Protein 1VPA (pdb70)

Secondary structure (DSSP, 8-state):
---EEEEEEE----GGG--SS-GGG-EETTEETTHHHHHHHHH-TT-SEEEEEE-GGGHHHHHTT---TTEEEEEE--SSHHHHHHHHHHHHGGG--SEEEEEETTS----HHHHHHHHHHHHHHSEEEEEEE--SEEEEEETTEEEEE--TTEEEEEEEEEEEHHHHHHHHTT----SSSHHHHHTTTPPPEEEE--GGG----STTHHHHHHHHHHHH-/---EEEEEEE----GGGT-SS-GGG-EETTEETTHHHHHHHHH-TT-SEEEEEE-GGGHHHHHTT---TTEEEEEE--SSHHHHHHHHHHHHTTT--SEEEEEETTS----HHHHHHHHHHHHHHSEEEEEEE--SEEEEE-SS-EEE---TTEEEEEEEEEEEHHHHHHHHTT----SSSHHHHHHTT---EEEE--GGG----SGGGHHHHHHHHTT-

InterPro domains:
  IPR001228 2-C-methyl-D-erythritol 4-phosphate cytidylyltransferase [MF_00108] (1-215)
  IPR001228 2-C-methyl-D-erythritol 4-phosphate cytidylyltransferase [TIGR00453] (4-214)
  IPR018294 4-diphosphocytidyl-2C-methyl-D-erythritol synthase, conserved site [PS01295] (98-105)
  IPR029044 Nucleotide-diphospho-sugar transferases [G3DSA:3.90.550.10] (1-222)
  IPR029044 Nucleotide-diphospho-sugar transferases [SSF53448] (2-214)
  IPR034683 Cytidylyltransferase IspD/TarI [PF01128] (3-216)
  IPR034683 Cytidylyltransferase IspD/TarI [cd02516] (2-211)

CATH classification: 3.90.550.10

B-factor: mean 34.5, std 3.68, range [14.33, 58.09]

Sequence (441 aa):
HHMNVAILLAAGKGERMSENVPKQFLEIEGRMLFEYPLSTFLKSEAIDGVVIVTRREWFEVVEKRVFHEKVLGIVEGGDTRSQSVRSALEFLEKFSPSYVLVHDSARPFLRKKHVSEVLRRARETGAATLALKNSDALVRVENDRIEYIPRKGVYRILTPQAFSYEILKKAHENGGEWADDTEPVQKLGVKIALVEGDPLCFKVTFKEDLELARIIAREWEHHMNVAILLAAGKGERMSENVPKQFLEIEGRMLFEYPLSTFLKSEAIDGVVIVTRREWFEVVEKRVFHEKVLGIVEGGDTRSQSVRSALEFLEKFSPSYVLVHDSARPFLRKKHVSEVLRRARETGAATLALKNSDALVRVENDRIEYIPRKGVYRILTPQAFSYEILKKAHENGGEWADDTEPVQKLGVKIALVEGDPLCFKVTFKEDLELARIIAREW

Structure (mmCIF, N/CA/C/O backbone):
data_1VPA
#
_entry.id   1VPA
#
_cell.length_a   144.230
_cell.length_b   144.230
_cell.length_c   53.724
_cell.angle_alpha   90.00
_cell.angle_beta   90.00
_cell.angle_gamma   120.00
#
_symmetry.space_group_name_H-M   'P 61'
#
loop_
_entity.id
_entity.type
_entity.pdbx_description
1 polymer '2-C-methyl-D-erythritol 4-phosphate cytidylyltransferase'
2 non-polymer 'MAGNESIUM ION'
3 non-polymer "CYTIDINE-5'-TRIPHOSPHATE"
4 non-polymer 'ACETIC ACID'
5 water water
#
loop_
_atom_site.group_PDB
_atom_site.id
_atom_site.type_symbol
_atom_site.label_atom_id
_atom_site.label_alt_id
_atom_site.label_comp_id
_atom_site.label_asym_id
_atom_site.label_entity_id
_atom_site.label_seq_id
_atom_site.pdbx_PDB_ins_code
_atom_site.Cartn_x
_atom_site.Cartn_y
_atom_site.Cartn_z
_atom_site.occupancy
_atom_site.B_iso_or_equiv
_atom_site.auth_seq_id
_atom_site.auth_comp_id
_atom_site.auth_asym_id
_atom_site.auth_atom_id
_atom_site.pdbx_PDB_model_num
ATOM 1 N N . HIS A 1 11 ? -9.040 124.277 -30.946 1.00 50.41 -1 HIS A N 1
ATOM 2 C CA . HIS A 1 11 ? -8.631 123.647 -29.637 1.00 50.15 -1 HIS A CA 1
ATOM 3 C C . HIS A 1 11 ? -9.514 124.189 -28.514 1.00 49.42 -1 HIS A C 1
ATOM 4 O O . HIS A 1 11 ? -9.796 125.400 -28.446 1.00 49.52 -1 HIS A O 1
ATOM 11 N N . HIS A 1 12 ? -9.970 123.281 -27.655 1.00 48.33 0 HIS A N 1
ATOM 12 C CA . HIS A 1 12 ? -10.816 123.650 -26.524 1.00 47.44 0 HIS A CA 1
ATOM 13 C C . HIS A 1 12 ? -10.266 123.022 -25.257 1.00 46.14 0 HIS A C 1
ATOM 14 O O . HIS A 1 12 ? -10.753 121.990 -24.798 1.00 46.83 0 HIS A O 1
ATOM 21 N N . MET A 1 13 ? -9.249 123.677 -24.706 1.00 44.21 1 MET A N 1
ATOM 22 C CA . MET A 1 13 ? -8.562 123.234 -23.496 1.00 42.46 1 MET A CA 1
ATOM 23 C C . MET A 1 13 ? -9.506 122.958 -22.321 1.00 41.03 1 MET A C 1
ATOM 24 O O . MET A 1 13 ? -10.299 123.816 -21.933 1.00 40.66 1 MET A O 1
ATOM 29 N N . ASN A 1 14 ? -9.402 121.757 -21.763 1.00 39.44 2 ASN A N 1
ATOM 30 C CA . ASN A 1 14 ? -10.093 121.402 -20.529 1.00 38.58 2 ASN A CA 1
ATOM 31 C C . ASN A 1 14 ? -9.136 121.323 -19.355 1.00 37.67 2 ASN A C 1
ATOM 32 O O . ASN A 1 14 ? -8.235 120.477 -19.323 1.00 37.32 2 ASN A O 1
ATOM 37 N N . VAL A 1 15 ? -9.356 122.188 -18.379 1.00 36.87 3 VAL A N 1
ATOM 38 C CA . VAL A 1 15 ? -8.580 122.160 -17.167 1.00 36.56 3 VAL A CA 1
ATOM 39 C C . VAL A 1 15 ? -9.417 121.729 -15.965 1.00 36.07 3 VAL A C 1
ATOM 40 O O . VAL A 1 15 ? -10.567 122.126 -15.807 1.00 35.38 3 VAL A O 1
ATOM 44 N N . ALA A 1 16 ? -8.789 120.905 -15.129 1.00 35.81 4 ALA A N 1
ATOM 45 C CA . ALA A 1 16 ? -9.376 120.376 -13.916 1.00 35.42 4 ALA A CA 1
ATOM 46 C C . ALA A 1 16 ? -8.825 121.076 -12.682 1.00 35.12 4 ALA A C 1
ATOM 47 O O . ALA A 1 16 ? -7.622 121.342 -12.562 1.00 35.29 4 ALA A O 1
ATOM 49 N N . ILE A 1 17 ? -9.715 121.365 -11.749 1.00 34.83 5 ILE A N 1
ATOM 50 C CA . ILE A 1 17 ? -9.337 122.044 -10.523 1.00 34.17 5 ILE A CA 1
ATOM 51 C C . ILE A 1 17 ? -9.612 121.116 -9.374 1.00 33.93 5 ILE A C 1
ATOM 52 O O . ILE A 1 17 ? -10.775 120.748 -9.118 1.00 33.87 5 ILE A O 1
ATOM 57 N N . LEU A 1 18 ? -8.546 120.748 -8.678 1.00 33.58 6 LEU A N 1
ATOM 58 C CA . LEU A 1 18 ? -8.655 119.851 -7.546 1.00 33.68 6 LEU A CA 1
ATOM 59 C C . LEU A 1 18 ? -8.627 120.666 -6.252 1.00 33.51 6 LEU A C 1
ATOM 60 O O . LEU A 1 18 ? -7.590 121.238 -5.873 1.00 33.03 6 LEU A O 1
ATOM 65 N N . LEU A 1 19 ? -9.790 120.727 -5.597 1.00 33.37 7 LEU A N 1
ATOM 66 C CA . LEU A 1 19 ? -9.965 121.488 -4.365 1.00 33.27 7 LEU A CA 1
ATOM 67 C C . LEU A 1 19 ? -9.466 120.686 -3.173 1.00 32.79 7 LEU A C 1
ATOM 68 O O . LEU A 1 19 ? -10.020 119.647 -2.860 1.00 33.08 7 LEU A O 1
ATOM 73 N N . ALA A 1 20 ? -8.418 121.172 -2.520 1.00 32.53 8 ALA A N 1
ATOM 74 C CA . ALA A 1 20 ? -7.820 120.492 -1.368 1.00 32.56 8 ALA A CA 1
ATOM 75 C C . ALA A 1 20 ? -7.248 121.513 -0.385 1.00 32.48 8 ALA A C 1
ATOM 76 O O . ALA A 1 20 ? -6.141 121.327 0.161 1.00 32.69 8 ALA A O 1
ATOM 78 N N . ALA A 1 21 ? -8.022 122.583 -0.183 1.00 32.41 9 ALA A N 1
ATOM 79 C CA . ALA A 1 21 ? -7.707 123.683 0.732 1.00 32.31 9 ALA A CA 1
ATOM 80 C C . ALA A 1 21 ? -8.536 123.664 2.019 1.00 32.76 9 ALA A C 1
ATOM 81 O O . ALA A 1 21 ? -8.263 124.439 2.959 1.00 33.72 9 ALA A O 1
ATOM 83 N N . GLY A 1 22 ? -9.538 122.795 2.077 1.00 32.86 10 GLY A N 1
ATOM 84 C CA . GLY A 1 22 ? -10.355 122.660 3.279 1.00 32.90 10 GLY A CA 1
ATOM 85 C C . GLY A 1 22 ? -9.636 122.046 4.473 1.00 33.07 10 GLY A C 1
ATOM 86 O O . GLY A 1 22 ? -8.504 121.530 4.355 1.00 32.18 10 GLY A O 1
ATOM 87 N N . LYS A 1 23 ? -10.309 122.095 5.625 1.00 33.44 11 LYS A N 1
ATOM 88 C CA . LYS A 1 23 ? -9.706 121.704 6.903 1.00 34.01 11 LYS A CA 1
ATOM 89 C C . LYS A 1 23 ? -10.329 120.412 7.485 1.00 34.65 11 LYS A C 1
ATOM 90 O O . LYS A 1 23 ? -9.730 119.752 8.353 1.00 34.77 11 LYS A O 1
ATOM 94 N N . GLY A 1 24 ? -11.506 120.027 6.990 1.00 34.94 12 GLY A N 1
ATOM 95 C CA . GLY A 1 24 ? -12.145 118.786 7.424 1.00 35.31 12 GLY A CA 1
ATOM 96 C C . GLY A 1 24 ? -12.484 118.790 8.895 1.00 35.60 12 GLY A C 1
ATOM 97 O O . GLY A 1 24 ? -12.230 117.829 9.609 1.00 35.48 12 GLY A O 1
ATOM 98 N N . GLU A 1 25 ? -13.074 119.888 9.344 1.00 36.36 13 GLU A N 1
ATOM 99 C CA . GLU A 1 25 ? -13.367 120.068 10.754 1.00 36.96 13 GLU A CA 1
ATOM 100 C C . GLU A 1 25 ? -14.312 119.017 11.258 1.00 36.95 13 GLU A C 1
ATOM 101 O O . GLU A 1 25 ? -14.161 118.551 12.376 1.00 37.29 13 GLU A O 1
ATOM 107 N N . ARG A 1 26 ? -15.276 118.626 10.432 1.00 37.26 14 ARG A N 1
ATOM 108 C CA . ARG A 1 26 ? -16.255 117.615 10.835 1.00 37.61 14 ARG A CA 1
ATOM 109 C C . ARG A 1 26 ? -15.665 116.200 10.982 1.00 38.15 14 ARG A C 1
ATOM 110 O O . ARG A 1 26 ? -16.297 115.330 11.567 1.00 38.09 14 ARG A O 1
ATOM 118 N N . MET A 1 27 ? -14.457 115.988 10.467 1.00 38.85 15 MET A N 1
ATOM 119 C CA . MET A 1 27 ? -13.752 114.710 10.605 1.00 39.42 15 MET A CA 1
ATOM 120 C C . MET A 1 27 ? -13.265 114.458 12.027 1.00 39.91 15 MET A C 1
ATOM 121 O O . MET A 1 27 ? -13.100 113.306 12.442 1.00 39.48 15 MET A O 1
ATOM 126 N N . SER A 1 28 ? -12.993 115.555 12.733 1.00 40.46 16 SER A N 1
ATOM 127 C CA . SER A 1 28 ? -12.376 115.538 14.049 1.00 40.85 16 SER A CA 1
ATOM 128 C C . SER A 1 28 ? -11.040 114.770 14.032 1.00 41.07 16 SER A C 1
ATOM 129 O O . SER A 1 28 ? -10.847 113.805 14.771 1.00 41.63 16 SER A O 1
ATOM 132 N N . GLU A 1 29 ? -10.130 115.215 13.168 1.00 41.15 17 GLU A N 1
ATOM 133 C CA . GLU A 1 29 ? -8.745 114.729 13.128 1.00 41.09 17 GLU A CA 1
ATOM 134 C C . GLU A 1 29 ? -7.764 115.903 13.243 1.00 40.63 17 GLU A C 1
ATOM 135 O O . GLU A 1 29 ? -8.152 117.065 13.084 1.00 40.46 17 GLU A O 1
ATOM 141 N N . ASN A 1 30 ? -6.492 115.593 13.497 1.00 40.04 18 ASN A N 1
ATOM 142 C CA . ASN A 1 30 ? -5.427 116.603 13.472 1.00 39.59 18 ASN A CA 1
ATOM 143 C C . ASN A 1 30 ? -5.148 117.149 12.089 1.00 38.77 18 ASN A C 1
ATOM 144 O O . ASN A 1 30 ? -4.718 118.287 11.939 1.00 39.64 18 ASN A O 1
ATOM 149 N N . VAL A 1 31 ? -5.358 116.304 11.089 1.00 37.36 19 VAL A N 1
ATOM 150 C CA . VAL A 1 31 ? -4.872 116.500 9.743 1.00 36.05 19 VAL A CA 1
ATOM 151 C C . VAL A 1 31 ? -6.075 116.583 8.810 1.00 35.40 19 VAL A C 1
ATOM 152 O O . VAL A 1 31 ? -7.004 115.769 8.908 1.00 35.26 19 VAL A O 1
ATOM 156 N N . PRO A 1 32 ? -6.079 117.564 7.899 1.00 34.42 20 PRO A N 1
ATOM 157 C CA . PRO A 1 32 ? -7.189 117.644 6.970 1.00 34.20 20 PRO A CA 1
ATOM 158 C C . PRO A 1 32 ? -7.369 116.354 6.188 1.00 34.07 20 PRO A C 1
ATOM 159 O O . PRO A 1 32 ? -6.394 115.746 5.769 1.00 34.59 20 PRO A O 1
ATOM 163 N N . LYS A 1 33 ? -8.618 115.954 6.006 1.00 33.71 21 LYS A N 1
ATOM 164 C CA . LYS A 1 33 ? -8.977 114.665 5.409 1.00 33.50 21 LYS A CA 1
ATOM 165 C C . LYS A 1 33 ? -8.268 114.329 4.099 1.00 33.33 21 LYS A C 1
ATOM 166 O O . LYS A 1 33 ? -7.939 113.173 3.840 1.00 33.13 21 LYS A O 1
ATOM 172 N N . GLN A 1 34 ? -8.061 115.347 3.269 1.00 33.25 22 GLN A N 1
ATOM 173 C CA . GLN A 1 34 ? -7.445 115.167 1.950 1.00 32.86 22 GLN A CA 1
ATOM 174 C C . GLN A 1 34 ? -6.008 114.683 2.021 1.00 32.82 22 GLN A C 1
ATOM 175 O O . GLN A 1 34 ? -5.503 114.165 1.030 1.00 32.69 22 GLN A O 1
ATOM 181 N N . PHE A 1 35 ? -5.358 114.876 3.180 1.00 33.07 23 PHE A N 1
ATOM 182 C CA . PHE A 1 35 ? -3.963 114.450 3.422 1.00 33.14 23 PHE A CA 1
ATOM 183 C C . PHE A 1 35 ? -3.841 113.215 4.318 1.00 33.41 23 PHE A C 1
ATOM 184 O O . PHE A 1 35 ? -2.726 112.814 4.679 1.00 33.08 23 PHE A O 1
ATOM 192 N N . LEU A 1 36 ? -4.977 112.606 4.672 1.00 33.86 24 LEU A N 1
ATOM 193 C CA . LEU A 1 36 ? -4.956 111.290 5.326 1.00 34.03 24 LEU A CA 1
ATOM 194 C C . LEU A 1 36 ? -4.529 110.216 4.325 1.00 33.98 24 LEU A C 1
ATOM 195 O O . LEU A 1 36 ? -4.930 110.239 3.180 1.00 33.81 24 LEU A O 1
ATOM 200 N N . GLU A 1 37 ? -3.710 109.277 4.768 1.00 34.72 25 GLU A N 1
ATOM 201 C CA . GLU A 1 37 ? -3.274 108.178 3.918 1.00 35.18 25 GLU A CA 1
ATOM 202 C C . GLU A 1 37 ? -4.260 107.014 3.966 1.00 35.29 25 GLU A C 1
ATOM 203 O O . GLU A 1 37 ? -4.799 106.681 5.011 1.00 35.54 25 GLU A O 1
ATOM 209 N N . ILE A 1 38 ? -4.525 106.429 2.811 1.00 35.41 26 ILE A N 1
ATOM 210 C CA . ILE A 1 38 ? -5.200 105.149 2.738 1.00 35.52 26 ILE A CA 1
ATOM 211 C C . ILE A 1 38 ? -4.489 104.332 1.680 1.00 34.92 26 ILE A C 1
ATOM 212 O O . ILE A 1 38 ? -4.092 104.866 0.635 1.00 34.41 26 ILE A O 1
ATOM 217 N N . GLU A 1 39 ? -4.307 103.045 1.975 1.00 34.44 27 GLU A N 1
ATOM 218 C CA . GLU A 1 39 ? -3.468 102.168 1.167 1.00 34.27 27 GLU A CA 1
ATOM 219 C C . GLU A 1 39 ? -2.203 102.869 0.666 1.00 33.96 27 GLU A C 1
ATOM 220 O O . GLU A 1 39 ? -1.849 102.771 -0.503 1.00 34.20 27 GLU A O 1
ATOM 226 N N . GLY A 1 40 ? -1.533 103.582 1.564 1.00 33.70 28 GLY A N 1
ATOM 227 C CA . GLY A 1 40 ? -0.253 104.204 1.265 1.00 33.70 28 GLY A CA 1
ATOM 228 C C . GLY A 1 40 ? -0.242 105.385 0.308 1.00 33.75 28 GLY A C 1
ATOM 229 O O . GLY A 1 40 ? 0.785 105.666 -0.296 1.00 34.62 28 GLY A O 1
ATOM 230 N N . ARG A 1 41 ? -1.361 106.079 0.151 1.00 33.35 29 ARG A N 1
ATOM 231 C CA . ARG A 1 41 ? -1.404 107.280 -0.681 1.00 33.01 29 ARG A CA 1
ATOM 232 C C . ARG A 1 41 ? -2.344 108.262 -0.020 1.00 32.63 29 ARG A C 1
ATOM 233 O O . ARG A 1 41 ? -3.302 107.855 0.636 1.00 32.57 29 ARG A O 1
ATOM 236 N N . MET A 1 42 ? -2.087 109.553 -0.177 1.00 32.27 30 MET A N 1
ATOM 237 C CA . MET A 1 42 ? -2.996 110.557 0.396 1.00 31.90 30 MET A CA 1
ATOM 238 C C . MET A 1 42 ? -4.297 110.618 -0.390 1.00 31.64 30 MET A C 1
ATOM 239 O O . MET A 1 42 ? -4.294 110.442 -1.598 1.00 31.53 30 MET A O 1
ATOM 244 N N . LEU A 1 43 ? -5.408 110.857 0.292 1.00 31.32 31 LEU A N 1
ATOM 245 C CA . LEU A 1 43 ? -6.695 110.846 -0.379 1.00 31.46 31 LEU A CA 1
ATOM 246 C C . LEU A 1 43 ? -6.676 111.615 -1.668 1.00 30.89 31 LEU A C 1
ATOM 247 O O . LEU A 1 43 ? -7.192 111.149 -2.660 1.00 30.15 31 LEU A O 1
ATOM 252 N N . PHE A 1 44 ? -6.078 112.795 -1.656 1.00 31.31 32 PHE A N 1
ATOM 253 C CA . PHE A 1 44 ? -6.122 113.669 -2.834 1.00 31.87 32 PHE A CA 1
ATOM 254 C C . PHE A 1 44 ? -5.419 113.057 -4.058 1.00 31.86 32 PHE A C 1
ATOM 255 O O . PHE A 1 44 ? -5.665 113.462 -5.190 1.00 32.29 32 PHE A O 1
ATOM 263 N N . GLU A 1 45 ? -4.570 112.068 -3.825 1.00 31.79 33 GLU A N 1
ATOM 264 C CA . GLU A 1 45 ? -3.840 111.425 -4.895 1.00 31.83 33 GLU A CA 1
ATOM 265 C C . GLU A 1 45 ? -4.739 110.570 -5.773 1.00 31.65 33 GLU A C 1
ATOM 266 O O . GLU A 1 45 ? -4.547 110.479 -6.984 1.00 31.11 33 GLU A O 1
ATOM 272 N N . TYR A 1 46 ? -5.745 109.968 -5.165 1.00 32.30 34 TYR A N 1
ATOM 273 C CA . TYR A 1 46 ? -6.663 109.086 -5.894 1.00 32.43 34 TYR A CA 1
ATOM 274 C C . TYR A 1 46 ? -7.315 109.829 -7.067 1.00 32.08 34 TYR A C 1
ATOM 275 O O . TYR A 1 46 ? -7.086 109.460 -8.220 1.00 32.80 34 TYR A O 1
ATOM 284 N N . PRO A 1 47 ? -8.048 110.904 -6.798 1.00 31.33 35 PRO A N 1
ATOM 285 C CA . PRO A 1 47 ? -8.656 111.628 -7.902 1.00 31.55 35 PRO A CA 1
ATOM 286 C C . PRO A 1 47 ? -7.646 112.318 -8.802 1.00 32.12 35 PRO A C 1
ATOM 287 O O . PRO A 1 47 ? -7.875 112.458 -10.000 1.00 31.79 35 PRO A O 1
ATOM 291 N N . LEU A 1 48 ? -6.528 112.750 -8.226 1.00 32.91 36 LEU A N 1
ATOM 292 C CA . LEU A 1 48 ? -5.474 113.369 -9.003 1.00 32.78 36 LEU A CA 1
ATOM 293 C C . LEU A 1 48 ? -5.017 112.493 -10.141 1.00 33.16 36 LEU A C 1
ATOM 294 O O . LEU A 1 48 ? -4.787 112.990 -11.234 1.00 33.77 36 LEU A O 1
ATOM 299 N N . SER A 1 49 ? -4.861 111.196 -9.916 1.00 33.42 37 SER A N 1
ATOM 300 C CA . SER A 1 49 ? -4.350 110.372 -11.006 1.00 33.87 37 SER A CA 1
ATOM 301 C C . SER A 1 49 ? -5.444 109.973 -11.972 1.00 33.57 37 SER A C 1
ATOM 302 O O . SER A 1 49 ? -5.140 109.609 -13.092 1.00 33.70 37 SER A O 1
ATOM 305 N N . THR A 1 50 ? -6.707 110.010 -11.563 1.00 33.38 38 THR A N 1
ATOM 306 C CA . THR A 1 50 ? -7.765 109.876 -12.558 1.00 33.37 38 THR A CA 1
ATOM 307 C C . THR A 1 50 ? -7.653 111.037 -13.568 1.00 33.82 38 THR A C 1
ATOM 308 O O . THR A 1 50 ? -7.702 110.799 -14.764 1.00 33.85 38 THR A O 1
ATOM 312 N N . PHE A 1 51 ? -7.474 112.274 -13.095 1.00 34.07 39 PHE A N 1
ATOM 313 C CA . PHE A 1 51 ? -7.238 113.413 -13.993 1.00 34.84 39 PHE A CA 1
ATOM 314 C C . PHE A 1 51 ? -5.951 113.307 -14.827 1.00 35.40 39 PHE A C 1
ATOM 315 O O . PHE A 1 51 ? -5.933 113.713 -15.993 1.00 35.51 39 PHE A O 1
ATOM 323 N N . LEU A 1 52 ? -4.867 112.812 -14.228 1.00 35.71 40 LEU A N 1
ATOM 324 C CA . LEU A 1 52 ? -3.590 112.732 -14.948 1.00 35.77 40 LEU A CA 1
ATOM 325 C C . LEU A 1 52 ? -3.592 111.641 -16.002 1.00 35.63 40 LEU A C 1
ATOM 326 O O . LEU A 1 52 ? -2.872 111.744 -16.987 1.00 35.98 40 LEU A O 1
ATOM 331 N N . LYS A 1 53 ? -4.386 110.597 -15.788 1.00 35.59 41 LYS A N 1
ATOM 332 C CA . LYS A 1 53 ? -4.554 109.522 -16.779 1.00 35.59 41 LYS A CA 1
ATOM 333 C C . LYS A 1 53 ? -5.662 109.827 -17.812 1.00 35.30 41 LYS A C 1
ATOM 334 O O . LYS A 1 53 ? -5.802 109.106 -18.795 1.00 35.07 41 LYS A O 1
ATOM 340 N N . SER A 1 54 ? -6.435 110.890 -17.590 1.00 35.23 42 SER A N 1
ATOM 341 C CA . SER A 1 54 ? -7.591 111.207 -18.440 1.00 35.37 42 SER A CA 1
ATOM 342 C C . SER A 1 54 ? -7.221 112.064 -19.631 1.00 35.52 42 SER A C 1
ATOM 343 O O . SER A 1 54 ? -6.782 113.209 -19.477 1.00 35.44 42 SER A O 1
ATOM 346 N N . GLU A 1 55 ? -7.448 111.511 -20.816 1.00 35.92 43 GLU A N 1
ATOM 347 C CA . GLU A 1 55 ? -7.184 112.198 -22.075 1.00 36.47 43 GLU A CA 1
ATOM 348 C C . GLU A 1 55 ? -8.037 113.451 -22.294 1.00 36.15 43 GLU A C 1
ATOM 349 O O . GLU A 1 55 ? -7.616 114.362 -22.992 1.00 36.46 43 GLU A O 1
ATOM 355 N N . ALA A 1 56 ? -9.224 113.491 -21.694 1.00 36.01 44 ALA A N 1
ATOM 356 C CA . ALA A 1 56 ? -10.087 114.684 -21.714 1.00 35.74 44 ALA A CA 1
ATOM 357 C C . ALA A 1 56 ? -9.506 115.870 -20.931 1.00 35.75 44 ALA A C 1
ATOM 358 O O . ALA A 1 56 ? -9.988 117.001 -21.073 1.00 36.13 44 ALA A O 1
ATOM 360 N N . ILE A 1 57 ? -8.489 115.623 -20.107 1.00 35.48 45 ILE A N 1
ATOM 361 C CA . ILE A 1 57 ? -7.914 116.662 -19.254 1.00 35.18 45 ILE A CA 1
ATOM 362 C C . ILE A 1 57 ? -6.559 117.130 -19.757 1.00 34.96 45 ILE A C 1
ATOM 363 O O . ILE A 1 57 ? -5.567 116.400 -19.690 1.00 34.76 45 ILE A O 1
ATOM 368 N N . ASP A 1 58 ? -6.525 118.375 -20.226 1.00 34.70 46 ASP A N 1
ATOM 369 C CA . ASP A 1 58 ? -5.300 118.992 -20.738 1.00 34.31 46 ASP A CA 1
ATOM 370 C C . ASP A 1 58 ? -4.379 119.516 -19.609 1.00 33.99 46 ASP A C 1
ATOM 371 O O . ASP A 1 58 ? -3.166 119.498 -19.740 1.00 33.19 46 ASP A O 1
ATOM 376 N N . GLY A 1 59 ? -4.962 119.960 -18.501 1.00 33.82 47 GLY A N 1
ATOM 377 C CA . GLY A 1 59 ? -4.176 120.458 -17.387 1.00 34.00 47 GLY A CA 1
ATOM 378 C C . GLY A 1 59 ? -4.881 120.382 -16.040 1.00 34.24 47 GLY A C 1
ATOM 379 O O . GLY A 1 59 ? -6.110 120.291 -15.962 1.00 33.89 47 GLY A O 1
ATOM 380 N N . VAL A 1 60 ? -4.077 120.438 -14.976 1.00 34.31 48 VAL A N 1
ATOM 381 C CA . VAL A 1 60 ? -4.576 120.332 -13.613 1.00 34.14 48 VAL A CA 1
ATOM 382 C C . VAL A 1 60 ? -4.022 121.452 -12.740 1.00 34.06 48 VAL A C 1
ATOM 383 O O . VAL A 1 60 ? -2.855 121.818 -12.829 1.00 33.98 48 VAL A O 1
ATOM 387 N N . VAL A 1 61 ? -4.894 121.997 -11.903 1.00 34.35 49 VAL A N 1
ATOM 388 C CA . VAL A 1 61 ? -4.513 122.939 -10.870 1.00 34.22 49 VAL A CA 1
ATOM 389 C C . VAL A 1 61 ? -4.915 122.321 -9.545 1.00 33.98 49 VAL A C 1
ATOM 390 O O . VAL A 1 61 ? -6.053 121.901 -9.371 1.00 34.08 49 VAL A O 1
ATOM 394 N N . ILE A 1 62 ? -3.966 122.235 -8.626 1.00 34.08 50 ILE A N 1
ATOM 395 C CA . ILE A 1 62 ? -4.244 121.761 -7.270 1.00 34.16 50 ILE A CA 1
ATOM 396 C C . ILE A 1 62 ? -4.258 122.962 -6.320 1.00 34.05 50 ILE A C 1
ATOM 397 O O . ILE A 1 62 ? -3.298 123.746 -6.252 1.00 34.32 50 ILE A O 1
ATOM 402 N N . VAL A 1 63 ? -5.376 123.091 -5.621 1.00 33.84 51 VAL A N 1
ATOM 403 C CA . VAL A 1 63 ? -5.630 124.195 -4.726 1.00 33.85 51 VAL A CA 1
ATOM 404 C C . VAL A 1 63 ? -5.520 123.709 -3.279 1.00 34.16 51 VAL A C 1
ATOM 405 O O . VAL A 1 63 ? -6.293 122.873 -2.816 1.00 34.57 51 VAL A O 1
ATOM 409 N N . THR A 1 64 ? -4.552 124.238 -2.558 1.00 34.78 52 THR A N 1
ATOM 410 C CA . THR A 1 64 ? -4.376 123.879 -1.156 1.00 35.11 52 THR A CA 1
ATOM 411 C C . THR A 1 64 ? -3.956 125.074 -0.319 1.00 34.17 52 THR A C 1
ATOM 412 O O . THR A 1 64 ? -3.707 126.143 -0.852 1.00 33.42 52 THR A O 1
ATOM 416 N N . ARG A 1 65 ? -3.894 124.888 0.989 1.00 34.05 53 ARG A N 1
ATOM 417 C CA . ARG A 1 65 ? -3.416 125.951 1.870 1.00 34.55 53 ARG A CA 1
ATOM 418 C C . ARG A 1 65 ? -1.895 126.060 1.805 1.00 33.94 53 ARG A C 1
ATOM 419 O O . ARG A 1 65 ? -1.197 125.092 1.503 1.00 33.82 53 ARG A O 1
ATOM 427 N N . ARG A 1 66 ? -1.396 127.241 2.126 1.00 33.03 54 ARG A N 1
ATOM 428 C CA . ARG A 1 66 ? 0.017 127.542 1.976 1.00 32.89 54 ARG A CA 1
ATOM 429 C C . ARG A 1 66 ? 0.880 126.506 2.726 1.00 32.25 54 ARG A C 1
ATOM 430 O O . ARG A 1 66 ? 1.919 126.099 2.238 1.00 32.20 54 ARG A O 1
ATOM 434 N N . GLU A 1 67 ? 0.422 126.037 3.879 1.00 31.63 55 GLU A N 1
ATOM 435 C CA . GLU A 1 67 ? 1.214 125.110 4.681 1.00 31.37 55 GLU A CA 1
ATOM 436 C C . GLU A 1 67 ? 1.338 123.700 4.087 1.00 31.00 55 GLU A C 1
ATOM 437 O O . GLU A 1 67 ? 2.193 122.914 4.532 1.00 30.68 55 GLU A O 1
ATOM 443 N N . TRP A 1 68 ? 0.513 123.387 3.087 1.00 30.34 56 TRP A N 1
ATOM 444 C CA . TRP A 1 68 ? 0.547 122.075 2.451 1.00 30.23 56 TRP A CA 1
ATOM 445 C C . TRP A 1 68 ? 1.262 122.015 1.107 1.00 30.10 56 TRP A C 1
ATOM 446 O O . TRP A 1 68 ? 1.367 120.931 0.537 1.00 30.53 56 TRP A O 1
ATOM 457 N N . PHE A 1 69 ? 1.786 123.147 0.625 1.00 29.66 57 PHE A N 1
ATOM 458 C CA . PHE A 1 69 ? 2.459 123.212 -0.672 1.00 29.37 57 PHE A CA 1
ATOM 459 C C . PHE A 1 69 ? 3.581 122.190 -0.811 1.00 29.20 57 PHE A C 1
ATOM 460 O O . PHE A 1 69 ? 3.705 121.559 -1.853 1.00 29.07 57 PHE A O 1
ATOM 468 N N . GLU A 1 70 ? 4.413 122.017 0.211 1.00 29.20 58 GLU A N 1
ATOM 469 C CA . GLU A 1 70 ? 5.543 121.084 0.077 1.00 29.28 58 GLU A CA 1
ATOM 470 C C . GLU A 1 70 ? 5.088 119.618 0.042 1.00 29.63 58 GLU A C 1
ATOM 471 O O . GLU A 1 70 ? 5.552 118.839 -0.799 1.00 29.16 58 GLU A O 1
ATOM 477 N N . VAL A 1 71 ? 4.168 119.270 0.946 1.00 30.02 59 VAL A N 1
ATOM 478 C CA . VAL A 1 71 ? 3.582 117.939 1.012 1.00 30.23 59 VAL A CA 1
ATOM 479 C C . VAL A 1 71 ? 2.982 117.566 -0.340 1.00 31.22 59 VAL A C 1
ATOM 480 O O . VAL A 1 71 ? 3.035 116.403 -0.735 1.00 31.37 59 VAL A O 1
ATOM 484 N N . VAL A 1 72 ? 2.407 118.543 -1.040 1.00 31.94 60 VAL A N 1
ATOM 485 C CA . VAL A 1 72 ? 1.865 118.302 -2.370 1.00 32.79 60 VAL A CA 1
ATOM 486 C C . VAL A 1 72 ? 2.998 118.241 -3.388 1.00 33.85 60 VAL A C 1
ATOM 487 O O . VAL A 1 72 ? 3.087 117.274 -4.139 1.00 34.27 60 VAL A O 1
ATOM 491 N N . GLU A 1 73 ? 3.863 119.257 -3.402 1.00 35.04 61 GLU A N 1
ATOM 492 C CA . GLU A 1 73 ? 4.997 119.300 -4.337 1.00 36.25 61 GLU A CA 1
ATOM 493 C C . GLU A 1 73 ? 5.800 118.012 -4.337 1.00 36.55 61 GLU A C 1
ATOM 494 O O . GLU A 1 73 ? 6.314 117.632 -5.381 1.00 37.27 61 GLU A O 1
ATOM 500 N N . LYS A 1 74 ? 5.922 117.346 -3.189 1.00 37.03 62 LYS A N 1
ATOM 501 C CA . LYS A 1 74 ? 6.745 116.122 -3.106 1.00 37.52 62 LYS A CA 1
ATOM 502 C C . LYS A 1 74 ? 6.005 114.833 -3.513 1.00 38.05 62 LYS A C 1
ATOM 503 O O . LYS A 1 74 ? 6.582 113.757 -3.459 1.00 38.35 62 LYS A O 1
ATOM 506 N N . ARG A 1 75 ? 4.747 114.948 -3.916 1.00 38.58 63 ARG A N 1
ATOM 507 C CA . ARG A 1 75 ? 3.947 113.797 -4.328 1.00 39.46 63 ARG A CA 1
ATOM 508 C C . ARG A 1 75 ? 3.431 113.903 -5.765 1.00 39.98 63 ARG A C 1
ATOM 509 O O . ARG A 1 75 ? 2.756 113.000 -6.261 1.00 40.73 63 ARG A O 1
ATOM 517 N N . VAL A 1 76 ? 3.744 115.006 -6.424 1.00 40.24 64 VAL A N 1
ATOM 518 C CA . VAL A 1 76 ? 3.180 115.336 -7.717 1.00 40.08 64 VAL A CA 1
ATOM 519 C C . VAL A 1 76 ? 4.307 115.791 -8.634 1.00 40.15 64 VAL A C 1
ATOM 520 O O . VAL A 1 76 ? 4.858 116.893 -8.468 1.00 40.59 64 VAL A O 1
ATOM 524 N N . PHE A 1 77 ? 4.683 114.910 -9.554 1.00 39.83 65 PHE A N 1
ATOM 525 C CA . PHE A 1 77 ? 5.578 115.243 -10.656 1.00 39.57 65 PHE A CA 1
ATOM 526 C C . PHE A 1 77 ? 4.831 114.787 -11.896 1.00 38.46 65 PHE A C 1
ATOM 527 O O . PHE A 1 77 ? 4.802 113.598 -12.196 1.00 38.80 65 PHE A O 1
ATOM 535 N N . HIS A 1 78 ? 4.181 115.717 -12.580 1.00 37.17 66 HIS A N 1
ATOM 536 C CA . HIS A 1 78 ? 3.508 115.391 -13.828 1.00 36.23 66 HIS A CA 1
ATOM 537 C C . HIS A 1 78 ? 3.347 116.627 -14.660 1.00 35.84 66 HIS A C 1
ATOM 538 O O . HIS A 1 78 ? 2.929 117.663 -14.167 1.00 35.12 66 HIS A O 1
ATOM 545 N N . GLU A 1 79 ? 3.686 116.506 -15.937 1.00 36.04 67 GLU A N 1
ATOM 546 C CA . GLU A 1 79 ? 3.669 117.650 -16.852 1.00 36.08 67 GLU A CA 1
ATOM 547 C C . GLU A 1 79 ? 2.301 118.309 -16.984 1.00 35.30 67 GLU A C 1
ATOM 548 O O . GLU A 1 79 ? 2.247 119.486 -17.236 1.00 34.93 67 GLU A O 1
ATOM 554 N N . LYS A 1 80 ? 1.214 117.558 -16.783 1.00 35.11 68 LYS A N 1
ATOM 555 C CA . LYS A 1 80 ? -0.166 118.118 -16.791 1.00 35.22 68 LYS A CA 1
ATOM 556 C C . LYS A 1 80 ? -0.503 119.082 -15.626 1.00 35.17 68 LYS A C 1
ATOM 557 O O . LYS A 1 80 ? -1.529 119.798 -15.660 1.00 34.64 68 LYS A O 1
ATOM 563 N N . VAL A 1 81 ? 0.312 119.055 -14.573 1.00 34.95 69 VAL A N 1
ATOM 564 C CA . VAL A 1 81 ? 0.075 119.917 -13.416 1.00 34.70 69 VAL A CA 1
ATOM 565 C C . VAL A 1 81 ? 0.629 121.302 -13.705 1.00 34.51 69 VAL A C 1
ATOM 566 O O . VAL A 1 81 ? 1.840 121.476 -13.826 1.00 33.96 69 VAL A O 1
ATOM 570 N N . LEU A 1 82 ? -0.283 122.265 -13.807 1.00 34.57 70 LEU A N 1
ATOM 571 C CA . LEU A 1 82 ? 0.034 123.628 -14.218 1.00 34.83 70 LEU A CA 1
ATOM 572 C C . LEU A 1 82 ? 0.493 124.463 -13.041 1.00 35.01 70 LEU A C 1
ATOM 573 O O . LEU A 1 82 ? 1.168 125.459 -13.215 1.00 35.11 70 LEU A O 1
ATOM 578 N N . GLY A 1 83 ? 0.085 124.081 -11.839 1.00 35.46 71 GLY A N 1
ATOM 579 C CA . GLY A 1 83 ? 0.446 124.835 -10.649 1.00 35.31 71 GLY A CA 1
ATOM 580 C C . GLY A 1 83 ? -0.251 124.331 -9.405 1.00 35.21 71 GLY A C 1
ATOM 581 O O . GLY A 1 83 ? -1.298 123.683 -9.473 1.00 35.15 71 GLY A O 1
ATOM 582 N N . ILE A 1 84 ? 0.366 124.621 -8.269 1.00 35.28 72 ILE A N 1
ATOM 583 C CA . ILE A 1 84 ? -0.247 124.441 -6.970 1.00 35.41 72 ILE A CA 1
ATOM 584 C C . ILE A 1 84 ? -0.611 125.837 -6.547 1.00 35.28 72 ILE A C 1
ATOM 585 O O . ILE A 1 84 ? 0.226 126.711 -6.563 1.00 34.78 72 ILE A O 1
ATOM 590 N N . VAL A 1 85 ? -1.865 126.045 -6.187 1.00 35.66 73 VAL A N 1
ATOM 591 C CA . VAL A 1 85 ? -2.399 127.390 -6.017 1.00 35.56 73 VAL A CA 1
ATOM 592 C C . VAL A 1 85 ? -3.036 127.528 -4.647 1.00 35.24 73 VAL A C 1
ATOM 593 O O . VAL A 1 85 ? -3.778 126.664 -4.201 1.00 34.80 73 VAL A O 1
ATOM 597 N N . GLU A 1 86 ? -2.762 128.655 -4.008 1.00 35.09 74 GLU A N 1
ATOM 598 C CA . GLU A 1 86 ? -3.228 128.920 -2.666 1.00 34.76 74 GLU A CA 1
ATOM 599 C C . GLU A 1 86 ? -4.741 129.001 -2.608 1.00 34.20 74 GLU A C 1
ATOM 600 O O . GLU A 1 86 ? -5.349 129.748 -3.354 1.00 34.06 74 GLU A O 1
ATOM 606 N N . GLY A 1 87 ? -5.344 128.215 -1.723 1.00 34.00 75 GLY A N 1
ATOM 607 C CA . GLY A 1 87 ? -6.792 128.230 -1.541 1.00 33.66 75 GLY A CA 1
ATOM 608 C C . GLY A 1 87 ? -7.264 129.470 -0.797 1.00 33.46 75 GLY A C 1
ATOM 609 O O . GLY A 1 87 ? -6.465 130.326 -0.416 1.00 32.69 75 GLY A O 1
ATOM 610 N N . GLY A 1 88 ? -8.578 129.560 -0.592 1.00 33.06 76 GLY A N 1
ATOM 611 C CA . GLY A 1 88 ? -9.148 130.619 0.221 1.00 32.54 76 GLY A CA 1
ATOM 612 C C . GLY A 1 88 ? -9.683 130.072 1.528 1.00 32.47 76 GLY A C 1
ATOM 613 O O . GLY A 1 88 ? -9.513 128.894 1.860 1.00 31.85 76 GLY A O 1
ATOM 614 N N . ASP A 1 89 ? -10.364 130.935 2.264 1.00 32.60 77 ASP A N 1
ATOM 615 C CA . ASP A 1 89 ? -10.975 130.533 3.521 1.00 32.75 77 ASP A CA 1
ATOM 616 C C . ASP A 1 89 ? -12.257 129.744 3.272 1.00 32.62 77 ASP A C 1
ATOM 617 O O . ASP A 1 89 ? -12.788 129.157 4.203 1.00 33.02 77 ASP A O 1
ATOM 622 N N . THR A 1 90 ? -12.756 129.752 2.034 1.00 32.47 78 THR A N 1
ATOM 623 C CA . THR A 1 90 ? -13.942 128.974 1.656 1.00 32.26 78 THR A CA 1
ATOM 624 C C . THR A 1 90 ? -13.742 128.264 0.347 1.00 31.94 78 THR A C 1
ATOM 625 O O . THR A 1 90 ? -12.889 128.665 -0.471 1.00 31.41 78 THR A O 1
ATOM 629 N N . ARG A 1 91 ? -14.565 127.231 0.158 1.00 31.34 79 ARG A N 1
ATOM 630 C CA . ARG A 1 91 ? -14.654 126.539 -1.114 1.00 31.65 79 ARG A CA 1
ATOM 631 C C . ARG A 1 91 ? -14.779 127.512 -2.290 1.00 31.75 79 ARG A C 1
ATOM 632 O O . ARG A 1 91 ? -13.999 127.419 -3.221 1.00 32.49 79 ARG A O 1
ATOM 640 N N . SER A 1 92 ? -15.739 128.436 -2.249 1.00 31.80 80 SER A N 1
ATOM 641 C CA . SER A 1 92 ? -15.932 129.385 -3.351 1.00 31.83 80 SER A CA 1
ATOM 642 C C . SER A 1 92 ? -14.671 130.203 -3.571 1.00 31.95 80 SER A C 1
ATOM 643 O O . SER A 1 92 ? -14.257 130.411 -4.704 1.00 32.38 80 SER A O 1
ATOM 646 N N . GLN A 1 93 ? -14.042 130.652 -2.495 1.00 31.93 81 GLN A N 1
ATOM 647 C CA . GLN A 1 93 ? -12.821 131.442 -2.625 1.00 32.00 81 GLN A CA 1
ATOM 648 C C . GLN A 1 93 ? -11.686 130.582 -3.183 1.00 31.85 81 GLN A C 1
ATOM 649 O O . GLN A 1 93 ? -10.821 131.062 -3.916 1.00 31.33 81 GLN A O 1
ATOM 655 N N . SER A 1 94 ? -11.692 129.302 -2.851 1.00 31.89 82 SER A N 1
ATOM 656 C CA . SER A 1 94 ? -10.661 128.430 -3.387 1.00 32.33 82 SER A CA 1
ATOM 657 C C . SER A 1 94 ? -10.897 128.273 -4.887 1.00 32.79 82 SER A C 1
ATOM 658 O O . SER A 1 94 ? -9.933 128.350 -5.678 1.00 33.20 82 SER A O 1
ATOM 661 N N . VAL A 1 95 ? -12.167 128.146 -5.291 1.00 32.46 83 VAL A N 1
ATOM 662 C CA . VAL A 1 95 ? -12.486 128.122 -6.707 1.00 32.59 83 VAL A CA 1
ATOM 663 C C . VAL A 1 95 ? -11.962 129.388 -7.378 1.00 33.24 83 VAL A C 1
ATOM 664 O O . VAL A 1 95 ? -11.170 129.306 -8.302 1.00 33.71 83 VAL A O 1
ATOM 668 N N . ARG A 1 96 ? -12.355 130.557 -6.888 1.00 34.01 84 ARG A N 1
ATOM 669 C CA . ARG A 1 96 ? -11.938 131.839 -7.493 1.00 34.26 84 ARG A CA 1
ATOM 670 C C . ARG A 1 96 ? -10.417 131.962 -7.654 1.00 34.69 84 ARG A C 1
ATOM 671 O O . ARG A 1 96 ? -9.915 132.408 -8.682 1.00 34.57 84 ARG A O 1
ATOM 679 N N . SER A 1 97 ? -9.691 131.552 -6.623 1.00 35.20 85 SER A N 1
ATOM 680 C CA . SER A 1 97 ? -8.231 131.556 -6.645 1.00 35.26 85 SER A CA 1
ATOM 681 C C . SER A 1 97 ? -7.661 130.767 -7.837 1.00 35.14 85 SER A C 1
ATOM 682 O O . SER A 1 97 ? -6.630 131.136 -8.406 1.00 35.43 85 SER A O 1
ATOM 685 N N . ALA A 1 98 ? -8.328 129.673 -8.191 1.00 34.86 86 ALA A N 1
ATOM 686 C CA . ALA A 1 98 ? -7.939 128.847 -9.329 1.00 34.59 86 ALA A CA 1
ATOM 687 C C . ALA A 1 98 ? -8.265 129.539 -10.646 1.00 34.52 86 ALA A C 1
ATOM 688 O O . ALA A 1 98 ? -7.473 129.488 -11.615 1.00 34.52 86 ALA A O 1
ATOM 690 N N . LEU A 1 99 ? -9.432 130.177 -10.690 1.00 33.63 87 LEU A N 1
ATOM 691 C CA . LEU A 1 99 ? -9.840 130.899 -11.884 1.00 33.37 87 LEU A CA 1
ATOM 692 C C . LEU A 1 99 ? -8.874 132.038 -12.221 1.00 32.99 87 LEU A C 1
ATOM 693 O O . LEU A 1 99 ? -8.605 132.296 -13.390 1.00 32.92 87 LEU A O 1
ATOM 698 N N . GLU A 1 100 ? -8.360 132.726 -11.207 1.00 32.72 88 GLU A N 1
ATOM 699 C CA . GLU A 1 100 ? -7.453 133.835 -11.447 1.00 32.54 88 GLU A CA 1
ATOM 700 C C . GLU A 1 100 ? -6.135 133.288 -11.974 1.00 32.18 88 GLU A C 1
ATOM 701 O O . GLU A 1 100 ? -5.572 133.820 -12.917 1.00 31.89 88 GLU A O 1
ATOM 704 N N . PHE A 1 101 ? -5.678 132.186 -11.402 1.00 32.24 89 PHE A N 1
ATOM 705 C CA . PHE A 1 101 ? -4.462 131.529 -11.867 1.00 32.47 89 PHE A CA 1
ATOM 706 C C . PHE A 1 101 ? -4.571 131.046 -13.311 1.00 32.52 89 PHE A C 1
ATOM 707 O O . PHE A 1 101 ? -3.616 131.155 -14.092 1.00 32.30 89 PHE A O 1
ATOM 715 N N . LEU A 1 102 ? -5.736 130.493 -13.652 1.00 32.75 90 LEU A N 1
ATOM 716 C CA . LEU A 1 102 ? -5.983 129.973 -15.000 1.00 32.77 90 LEU A CA 1
ATOM 717 C C . LEU A 1 102 ? -6.221 131.053 -16.057 1.00 32.69 90 LEU A C 1
ATOM 718 O O . LEU A 1 102 ? -6.119 130.784 -17.260 1.00 32.63 90 LEU A O 1
ATOM 723 N N . GLU A 1 103 ? -6.522 132.271 -15.618 1.00 32.73 91 GLU A N 1
ATOM 724 C CA . GLU A 1 103 ? -6.822 133.361 -16.538 1.00 32.60 91 GLU A CA 1
ATOM 725 C C . GLU A 1 103 ? -5.779 133.488 -17.647 1.00 31.99 91 GLU A C 1
ATOM 726 O O . GLU A 1 103 ? -6.151 133.612 -18.804 1.00 32.19 91 GLU A O 1
ATOM 732 N N . LYS A 1 104 ? -4.485 133.410 -17.317 1.00 31.30 92 LYS A N 1
ATOM 733 C CA . LYS A 1 104 ? -3.422 133.535 -18.335 1.00 30.62 92 LYS A CA 1
ATOM 734 C C . LYS A 1 104 ? -3.461 132.479 -19.455 1.00 29.99 92 LYS A C 1
ATOM 735 O O . LYS A 1 104 ? -2.921 132.688 -20.541 1.00 29.18 92 LYS A O 1
ATOM 741 N N . PHE A 1 105 ? -4.116 131.357 -19.180 1.00 29.69 93 PHE A N 1
ATOM 742 C CA . PHE A 1 105 ? -4.211 130.246 -20.116 1.00 29.59 93 PHE A CA 1
ATOM 743 C C . PHE A 1 105 ? -5.405 130.340 -21.047 1.00 29.50 93 PHE A C 1
ATOM 744 O O . PHE A 1 105 ? -5.388 129.756 -22.132 1.00 28.65 93 PHE A O 1
ATOM 752 N N . SER A 1 106 ? -6.431 131.073 -20.603 1.00 29.96 94 SER A N 1
ATOM 753 C CA . SER A 1 106 ? -7.691 131.268 -21.330 1.00 30.00 94 SER A CA 1
ATOM 754 C C . SER A 1 106 ? -8.347 129.943 -21.758 1.00 30.11 94 SER A C 1
ATOM 755 O O . SER A 1 106 ? -8.690 129.764 -22.942 1.00 30.34 94 SER A O 1
ATOM 758 N N . PRO A 1 107 ? -8.540 129.020 -20.794 1.00 30.02 95 PRO A N 1
ATOM 759 C CA . PRO A 1 107 ? -9.037 127.672 -21.075 1.00 30.06 95 PRO A CA 1
ATOM 760 C C . PRO A 1 107 ? -10.493 127.680 -21.438 1.00 30.41 95 PRO A C 1
ATOM 761 O O . PRO A 1 107 ? -11.249 128.476 -20.874 1.00 30.81 95 PRO A O 1
ATOM 765 N N . SER A 1 108 ? -10.891 126.791 -22.346 1.00 30.43 96 SER A N 1
ATOM 766 C CA . SER A 1 108 ? -12.265 126.765 -22.837 1.00 30.69 96 SER A CA 1
ATOM 767 C C . SER A 1 108 ? -13.252 126.223 -21.808 1.00 30.51 96 SER A C 1
ATOM 768 O O . SER A 1 108 ? -14.357 126.730 -21.692 1.00 29.87 96 SER A O 1
ATOM 771 N N . TYR A 1 109 ? -12.847 125.174 -21.091 1.00 30.98 97 TYR A N 1
ATOM 772 C CA . TYR A 1 109 ? -13.711 124.488 -20.116 1.00 31.13 97 TYR A CA 1
ATOM 773 C C . TYR A 1 109 ? -12.914 124.187 -18.865 1.00 31.41 97 TYR A C 1
ATOM 774 O O . TYR A 1 109 ? -11.675 124.008 -18.913 1.00 30.52 97 TYR A O 1
ATOM 783 N N . VAL A 1 110 ? -13.641 124.152 -17.746 1.00 31.73 98 VAL A N 1
ATOM 784 C CA . VAL A 1 110 ? -13.043 123.929 -16.450 1.00 31.93 98 VAL A CA 1
ATOM 785 C C . VAL A 1 110 ? -13.872 122.920 -15.643 1.00 31.96 98 VAL A C 1
ATOM 786 O O . VAL A 1 110 ? -15.098 123.001 -15.565 1.00 31.85 98 VAL A O 1
ATOM 790 N N . LEU A 1 111 ? -13.183 121.927 -15.092 1.00 32.39 99 LEU A N 1
ATOM 791 C CA . LEU A 1 111 ? -13.797 120.884 -14.285 1.00 32.37 99 LEU A CA 1
ATOM 792 C C . LEU A 1 111 ? -13.394 121.067 -12.848 1.00 32.29 99 LEU A C 1
ATOM 793 O O . LEU A 1 111 ? -12.218 121.200 -12.555 1.00 32.71 99 LEU A O 1
ATOM 798 N N . VAL A 1 112 ? -14.359 121.063 -11.938 1.00 32.65 100 VAL A N 1
ATOM 799 C CA . VAL A 1 112 ? -14.083 121.289 -10.511 1.00 32.67 100 VAL A CA 1
ATOM 800 C C . VAL A 1 112 ? -14.432 120.028 -9.729 1.00 32.93 100 VAL A C 1
ATOM 801 O O . VAL A 1 112 ? -15.449 119.386 -10.028 1.00 33.59 100 VAL A O 1
ATOM 805 N N . HIS A 1 113 ? -13.584 119.659 -8.762 1.00 32.52 101 HIS A N 1
ATOM 806 C CA . HIS A 1 113 ? -13.791 118.431 -8.018 1.00 32.71 101 HIS A CA 1
ATOM 807 C C . HIS A 1 113 ? -13.296 118.518 -6.593 1.00 33.24 101 HIS A C 1
ATOM 808 O O . HIS A 1 113 ? -12.158 118.966 -6.347 1.00 33.98 101 HIS A O 1
ATOM 815 N N . ASP A 1 114 ? -14.126 118.064 -5.653 1.00 33.00 102 ASP A N 1
ATOM 816 C CA . ASP A 1 114 ? -13.699 118.000 -4.262 1.00 32.99 102 ASP A CA 1
ATOM 817 C C . ASP A 1 114 ? -12.706 116.880 -4.149 1.00 33.19 102 ASP A C 1
ATOM 818 O O . ASP A 1 114 ? -13.018 115.754 -4.526 1.00 33.32 102 ASP A O 1
ATOM 823 N N . SER A 1 115 ? -11.504 117.178 -3.650 1.00 33.11 103 SER A N 1
ATOM 824 C CA . SER A 1 115 ? -10.510 116.142 -3.451 1.00 33.14 103 SER A CA 1
ATOM 825 C C . SER A 1 115 ? -11.000 115.122 -2.439 1.00 33.40 103 SER A C 1
ATOM 826 O O . SER A 1 115 ? -10.561 113.988 -2.463 1.00 33.84 103 SER A O 1
ATOM 829 N N . ALA A 1 116 ? -11.904 115.534 -1.553 1.00 33.80 104 ALA A N 1
ATOM 830 C CA . ALA A 1 116 ? -12.489 114.653 -0.540 1.00 34.23 104 ALA A CA 1
ATOM 831 C C . ALA A 1 116 ? -13.468 113.615 -1.088 1.00 34.42 104 ALA A C 1
ATOM 832 O O . ALA A 1 116 ? -13.945 112.774 -0.346 1.00 34.17 104 ALA A O 1
ATOM 834 N N . ARG A 1 117 ? -13.795 113.702 -2.371 1.00 34.87 105 ARG A N 1
ATOM 835 C CA . ARG A 1 117 ? -14.453 112.613 -3.091 1.00 35.35 105 ARG A CA 1
ATOM 836 C C . ARG A 1 117 ? -13.329 111.968 -3.855 1.00 35.29 105 ARG A C 1
ATOM 837 O O . ARG A 1 117 ? -12.991 112.429 -4.944 1.00 36.05 105 ARG A O 1
ATOM 845 N N . PRO A 1 118 ? -12.722 110.916 -3.304 1.00 35.13 106 PRO A N 1
ATOM 846 C CA . PRO A 1 118 ? -11.489 110.442 -3.925 1.00 35.21 106 PRO A CA 1
ATOM 847 C C . PRO A 1 118 ? -11.650 109.433 -5.051 1.00 35.04 106 PRO A C 1
ATOM 848 O O . PRO A 1 118 ? -10.705 109.242 -5.821 1.00 34.70 106 PRO A O 1
ATOM 852 N N . PHE A 1 119 ? -12.804 108.772 -5.125 1.00 34.94 107 PHE A N 1
ATOM 853 C CA . PHE A 1 119 ? -12.979 107.645 -6.044 1.00 35.08 107 PHE A CA 1
ATOM 854 C C . PHE A 1 119 ? -13.681 108.047 -7.341 1.00 35.23 107 PHE A C 1
ATOM 855 O O . PHE A 1 119 ? -14.786 107.640 -7.646 1.00 34.50 107 PHE A O 1
ATOM 863 N N . LEU A 1 120 ? -12.957 108.851 -8.102 1.00 35.95 108 LEU A N 1
ATOM 864 C CA . LEU A 1 120 ? -13.412 109.447 -9.323 1.00 36.42 108 LEU A CA 1
ATOM 865 C C . LEU A 1 120 ? -13.039 108.546 -10.502 1.00 35.92 108 LEU A C 1
ATOM 866 O O . LEU A 1 120 ? -11.881 108.183 -10.652 1.00 35.91 108 LEU A O 1
ATOM 871 N N . ARG A 1 121 ? -14.016 108.231 -11.345 1.00 35.43 109 ARG A N 1
ATOM 872 C CA . ARG A 1 121 ? -13.785 107.422 -12.522 1.00 35.31 109 ARG A CA 1
ATOM 873 C C . ARG A 1 121 ? -13.574 108.238 -13.786 1.00 34.91 109 ARG A C 1
ATOM 874 O O . ARG A 1 121 ? -14.156 109.303 -13.971 1.00 34.68 109 ARG A O 1
ATOM 882 N N . LYS A 1 122 ? -12.736 107.687 -14.655 1.00 34.84 110 LYS A N 1
ATOM 883 C CA . LYS A 1 122 ? -12.485 108.216 -15.982 1.00 35.02 110 LYS A CA 1
ATOM 884 C C . LYS A 1 122 ? -13.791 108.569 -16.685 1.00 35.05 110 LYS A C 1
ATOM 885 O O . LYS A 1 122 ? -13.978 109.715 -17.049 1.00 35.29 110 LYS A O 1
ATOM 891 N N . LYS A 1 123 ? -14.703 107.609 -16.837 1.00 34.89 111 LYS A N 1
ATOM 892 C CA . LYS A 1 123 ? -15.943 107.859 -17.575 1.00 35.50 111 LYS A CA 1
ATOM 893 C C . LYS A 1 123 ? -16.724 109.067 -17.056 1.00 34.95 111 LYS A C 1
ATOM 894 O O . LYS A 1 123 ? -17.306 109.799 -17.843 1.00 35.18 111 LYS A O 1
ATOM 900 N N . HIS A 1 124 ? -16.719 109.293 -15.749 1.00 34.53 112 HIS A N 1
ATOM 901 C CA . HIS A 1 124 ? -17.422 110.444 -15.182 1.00 34.44 112 HIS A CA 1
ATOM 902 C C . HIS A 1 124 ? -16.831 111.779 -15.621 1.00 34.34 112 HIS A C 1
ATOM 903 O O . HIS A 1 124 ? -17.566 112.720 -15.918 1.00 34.02 112 HIS A O 1
ATOM 910 N N . VAL A 1 125 ? -15.503 111.856 -15.645 1.00 34.33 113 VAL A N 1
ATOM 911 C CA . VAL A 1 125 ? -14.799 113.058 -16.069 1.00 34.04 113 VAL A CA 1
ATOM 912 C C . VAL A 1 125 ? -15.212 113.439 -17.489 1.00 34.15 113 VAL A C 1
ATOM 913 O O . VAL A 1 125 ? -15.588 114.586 -17.748 1.00 34.24 113 VAL A O 1
ATOM 917 N N . SER A 1 126 ? -15.162 112.483 -18.411 1.00 34.03 114 SER A N 1
ATOM 918 C CA . SER A 1 126 ? -15.376 112.799 -19.820 1.00 33.95 114 SER A CA 1
ATOM 919 C C . SER A 1 126 ? -16.839 113.054 -20.101 1.00 33.97 114 SER A C 1
ATOM 920 O O . SER A 1 126 ? -17.189 113.873 -20.950 1.00 33.62 114 SER A O 1
ATOM 923 N N . GLU A 1 127 ? -17.702 112.369 -19.368 1.00 34.55 115 GLU A N 1
ATOM 924 C CA . GLU A 1 127 ? -19.133 112.541 -19.567 1.00 35.24 115 GLU A CA 1
ATOM 925 C C . GLU A 1 127 ? -19.586 113.929 -19.084 1.00 34.85 115 GLU A C 1
ATOM 926 O O . GLU A 1 127 ? -20.351 114.605 -19.760 1.00 34.78 115 GLU A O 1
ATOM 932 N N . VAL A 1 128 ? -19.083 114.371 -17.939 1.00 34.48 116 VAL A N 1
ATOM 933 C CA . VAL A 1 128 ? -19.482 115.664 -17.400 1.00 34.41 116 VAL A CA 1
ATOM 934 C C . VAL A 1 128 ? -18.933 116.813 -18.266 1.00 34.47 116 VAL A C 1
ATOM 935 O O . VAL A 1 128 ? -19.597 117.837 -18.451 1.00 34.05 116 VAL A O 1
ATOM 939 N N . LEU A 1 129 ? -17.723 116.627 -18.801 1.00 34.55 117 LEU A N 1
ATOM 940 C CA . LEU A 1 129 ? -17.110 117.613 -19.671 1.00 34.33 117 LEU A CA 1
ATOM 941 C C . LEU A 1 129 ? -17.837 117.712 -20.998 1.00 33.88 117 LEU A C 1
ATOM 942 O O . LEU A 1 129 ? -18.045 118.811 -21.483 1.00 33.39 117 LEU A O 1
ATOM 947 N N . ARG A 1 130 ? -18.233 116.593 -21.597 1.00 33.66 118 ARG A N 1
ATOM 948 C CA . ARG A 1 130 ? -18.918 116.723 -22.881 1.00 34.28 118 ARG A CA 1
ATOM 949 C C . ARG A 1 130 ? -20.337 117.239 -22.654 1.00 34.16 118 ARG A C 1
ATOM 950 O O . ARG A 1 130 ? -20.927 117.886 -23.506 1.00 33.91 118 ARG A O 1
ATOM 958 N N . ARG A 1 131 ? -20.864 116.978 -21.472 1.00 34.50 119 ARG A N 1
ATOM 959 C CA . ARG A 1 131 ? -22.192 117.423 -21.140 1.00 34.88 119 ARG A CA 1
ATOM 960 C C . ARG A 1 131 ? -22.186 118.916 -20.845 1.00 34.95 119 ARG A C 1
ATOM 961 O O . ARG A 1 131 ? -23.177 119.595 -21.046 1.00 35.13 119 ARG A O 1
ATOM 969 N N . ALA A 1 132 ? -21.050 119.425 -20.394 1.00 35.70 120 ALA A N 1
ATOM 970 C CA . ALA A 1 132 ? -20.832 120.865 -20.258 1.00 36.01 120 ALA A CA 1
ATOM 971 C C . ALA A 1 132 ? -20.547 121.577 -21.604 1.00 36.49 120 ALA A C 1
ATOM 972 O O . ALA A 1 132 ? -20.744 122.790 -21.720 1.00 36.41 120 ALA A O 1
ATOM 974 N N . ARG A 1 133 ? -20.069 120.838 -22.608 1.00 37.02 121 ARG A N 1
ATOM 975 C CA . ARG A 1 133 ? -19.899 121.398 -23.959 1.00 37.55 121 ARG A CA 1
ATOM 976 C C . ARG A 1 133 ? -21.199 121.846 -24.555 1.00 37.54 121 ARG A C 1
ATOM 977 O O . ARG A 1 133 ? -21.247 122.857 -25.252 1.00 38.37 121 ARG A O 1
ATOM 985 N N . GLU A 1 134 ? -22.240 121.059 -24.328 1.00 37.08 122 GLU A N 1
ATOM 986 C CA . GLU A 1 134 ? -23.527 121.329 -24.920 1.00 37.15 122 GLU A CA 1
ATOM 987 C C . GLU A 1 134 ? -24.273 122.446 -24.212 1.00 36.79 122 GLU A C 1
ATOM 988 O O . GLU A 1 134 ? -24.885 123.255 -24.860 1.00 37.01 122 GLU A O 1
ATOM 994 N N . THR A 1 135 ? -24.225 122.496 -22.886 1.00 36.54 123 THR A N 1
ATOM 995 C CA . THR A 1 135 ? -25.075 123.420 -22.120 1.00 36.00 123 THR A CA 1
ATOM 996 C C . THR A 1 135 ? -24.337 124.595 -21.479 1.00 35.56 123 THR A C 1
ATOM 997 O O . THR A 1 135 ? -24.906 125.675 -21.319 1.00 35.83 123 THR A O 1
ATOM 1001 N N . GLY A 1 136 ? -23.076 124.382 -21.127 1.00 34.87 124 GLY A N 1
ATOM 1002 C CA . GLY A 1 136 ? -22.246 125.397 -20.494 1.00 34.53 124 GLY A CA 1
ATOM 1003 C C . GLY A 1 136 ? -21.940 125.021 -19.061 1.00 34.40 124 GLY A C 1
ATOM 1004 O O . GLY A 1 136 ? -21.000 125.536 -18.461 1.00 33.96 124 GLY A O 1
ATOM 1005 N N . ALA A 1 137 ? -22.734 124.093 -18.530 1.00 34.29 125 ALA A N 1
ATOM 1006 C CA . ALA A 1 137 ? -22.735 123.782 -17.125 1.00 33.99 125 ALA A CA 1
ATOM 1007 C C . ALA A 1 137 ? -23.321 122.389 -16.867 1.00 33.96 125 ALA A C 1
ATOM 1008 O O . ALA A 1 137 ? -24.382 122.033 -17.394 1.00 33.43 125 ALA A O 1
ATOM 1010 N N . ALA A 1 138 ? -22.631 121.617 -16.029 1.00 34.03 126 ALA A N 1
ATOM 1011 C CA . ALA A 1 138 ? -23.062 120.267 -15.695 1.00 34.22 126 ALA A CA 1
ATOM 1012 C C . ALA A 1 138 ? -22.419 119.788 -14.416 1.00 34.21 126 ALA A C 1
ATOM 1013 O O . ALA A 1 138 ? -21.343 120.237 -14.021 1.00 34.83 126 ALA A O 1
ATOM 1015 N N . THR A 1 139 ? -23.090 118.859 -13.763 1.00 34.21 127 THR A N 1
ATOM 1016 C CA . THR A 1 139 ? -22.549 118.273 -12.561 1.00 33.93 127 THR A CA 1
ATOM 1017 C C . THR A 1 139 ? -22.996 116.848 -12.434 1.00 33.65 127 THR A C 1
ATOM 1018 O O . THR A 1 139 ? -24.112 116.484 -12.819 1.00 33.46 127 THR A O 1
ATOM 1022 N N . LEU A 1 140 ? -22.102 116.052 -11.873 1.00 33.49 128 LEU A N 1
ATOM 1023 C CA . LEU A 1 140 ? -22.430 114.703 -11.516 1.00 33.46 128 LEU A CA 1
ATOM 1024 C C . LEU A 1 140 ? -23.413 114.821 -10.350 1.00 33.11 128 LEU A C 1
ATOM 1025 O O . LEU A 1 140 ? -23.353 115.762 -9.544 1.00 32.74 128 LEU A O 1
ATOM 1030 N N . ALA A 1 141 ? -24.353 113.894 -10.299 1.00 33.08 129 ALA A N 1
ATOM 1031 C CA . ALA A 1 141 ? -25.437 113.943 -9.321 1.00 32.96 129 ALA A CA 1
ATOM 1032 C C . ALA A 1 141 ? -25.995 112.540 -9.109 1.00 33.20 129 ALA A C 1
ATOM 1033 O O . ALA A 1 141 ? -25.753 111.634 -9.927 1.00 33.67 129 ALA A O 1
ATOM 1035 N N . LEU A 1 142 ? -26.742 112.373 -8.021 1.00 33.13 130 LEU A N 1
ATOM 1036 C CA . LEU A 1 142 ? -27.256 111.077 -7.600 1.00 32.86 130 LEU A CA 1
ATOM 1037 C C . LEU A 1 142 ? -28.672 111.236 -7.086 1.00 32.68 130 LEU A C 1
ATOM 1038 O O . LEU A 1 142 ? -28.927 112.105 -6.252 1.00 32.20 130 LEU A O 1
ATOM 1043 N N . LYS A 1 143 ? -29.595 110.433 -7.624 1.00 32.63 131 LYS A N 1
ATOM 1044 C CA . LYS A 1 143 ? -30.969 110.369 -7.130 1.00 32.36 131 LYS A CA 1
ATOM 1045 C C . LYS A 1 143 ? -30.956 109.971 -5.665 1.00 31.76 131 LYS A C 1
ATOM 1046 O O . LYS A 1 143 ? -30.235 109.072 -5.259 1.00 31.87 131 LYS A O 1
ATOM 1052 N N . ASN A 1 144 ? -31.762 110.642 -4.870 1.00 31.31 132 ASN A N 1
ATOM 1053 C CA . ASN A 1 144 ? -31.948 110.254 -3.492 1.00 31.03 132 ASN A CA 1
ATOM 1054 C C . ASN A 1 144 ? -32.519 108.838 -3.426 1.00 30.49 132 ASN A C 1
ATOM 1055 O O . ASN A 1 144 ? -33.348 108.493 -4.242 1.00 30.06 132 ASN A O 1
ATOM 1060 N N . SER A 1 145 ? -32.072 108.031 -2.465 1.00 30.04 133 SER A N 1
ATOM 1061 C CA . SER A 1 145 ? -32.668 106.705 -2.222 1.00 29.95 133 SER A CA 1
ATOM 1062 C C . SER A 1 145 ? -33.118 106.450 -0.765 1.00 29.83 133 SER A C 1
ATOM 1063 O O . SER A 1 145 ? -33.447 105.312 -0.393 1.00 29.46 133 SER A O 1
ATOM 1066 N N . ASP A 1 146 ? -33.120 107.499 0.050 1.00 29.67 134 ASP A N 1
ATOM 1067 C CA . ASP A 1 146 ? -33.476 107.386 1.442 1.00 29.61 134 ASP A CA 1
ATOM 1068 C C . ASP A 1 146 ? -34.645 108.309 1.742 1.00 29.90 134 ASP A C 1
ATOM 1069 O O . ASP A 1 146 ? -34.863 109.295 1.043 1.00 29.94 134 ASP A O 1
ATOM 1074 N N . ALA A 1 147 ? -35.405 107.983 2.780 1.00 29.82 135 ALA A N 1
ATOM 1075 C CA . ALA A 1 147 ? -36.293 108.961 3.363 1.00 29.94 135 ALA A CA 1
ATOM 1076 C C . ALA A 1 147 ? -35.456 110.158 3.829 1.00 30.28 135 ALA A C 1
ATOM 1077 O O . ALA A 1 147 ? -34.327 110.003 4.283 1.00 30.51 135 ALA A O 1
ATOM 1079 N N . LEU A 1 148 ? -35.986 111.362 3.689 1.00 30.80 136 LEU A N 1
ATOM 1080 C CA . LEU A 1 148 ? -35.219 112.566 4.003 1.00 31.22 136 LEU A CA 1
ATOM 1081 C C . LEU A 1 148 ? -35.957 113.405 5.019 1.00 31.59 136 LEU A C 1
ATOM 1082 O O . LEU A 1 148 ? -37.178 113.574 4.899 1.00 31.72 136 LEU A O 1
ATOM 1087 N N . VAL A 1 149 ? -35.214 113.928 6.003 1.00 31.90 137 VAL A N 1
ATOM 1088 C CA . VAL A 1 149 ? -35.791 114.733 7.077 1.00 32.15 137 VAL A CA 1
ATOM 1089 C C . VAL A 1 149 ? -34.967 115.916 7.491 1.00 32.40 137 VAL A C 1
ATOM 1090 O O . VAL A 1 149 ? -33.759 115.952 7.303 1.00 32.61 137 VAL A O 1
ATOM 1094 N N . ARG A 1 150 ? -35.648 116.854 8.133 1.00 32.99 138 ARG A N 1
ATOM 1095 C CA . ARG A 1 150 ? -35.029 118.032 8.729 1.00 33.21 138 ARG A CA 1
ATOM 1096 C C . ARG A 1 150 ? -35.426 118.049 10.182 1.00 33.24 138 ARG A C 1
ATOM 1097 O O . ARG A 1 150 ? -36.580 117.768 10.495 1.00 33.29 138 ARG A O 1
ATOM 1105 N N . VAL A 1 151 ? -34.498 118.403 11.064 1.00 33.21 139 VAL A N 1
ATOM 1106 C CA . VAL A 1 151 ? -34.814 118.497 12.486 1.00 33.33 139 VAL A CA 1
ATOM 1107 C C . VAL A 1 151 ? -35.153 119.943 12.840 1.00 33.38 139 VAL A C 1
ATOM 1108 O O . VAL A 1 151 ? -34.340 120.827 12.608 1.00 33.17 139 VAL A O 1
ATOM 1112 N N . GLU A 1 152 ? -36.355 120.169 13.383 1.00 33.63 140 GLU A N 1
ATOM 1113 C CA . GLU A 1 152 ? -36.754 121.475 13.943 1.00 33.69 140 GLU A CA 1
ATOM 1114 C C . GLU A 1 152 ? -37.179 121.288 15.399 1.00 33.88 140 GLU A C 1
ATOM 1115 O O . GLU A 1 152 ? -38.068 120.482 15.686 1.00 33.92 140 GLU A O 1
ATOM 1117 N N . ASN A 1 153 ? -36.527 122.031 16.299 1.00 34.01 141 ASN A N 1
ATOM 1118 C CA . ASN A 1 153 ? -36.792 122.025 17.752 1.00 34.03 141 ASN A CA 1
ATOM 1119 C C . ASN A 1 153 ? -37.399 120.734 18.315 1.00 34.08 141 ASN A C 1
ATOM 1120 O O . ASN A 1 153 ? -38.509 120.746 18.854 1.00 34.23 141 ASN A O 1
ATOM 1122 N N . ASP A 1 154 ? -36.651 119.634 18.189 1.00 33.97 142 ASP A N 1
ATOM 1123 C CA . ASP A 1 154 ? -37.030 118.308 18.726 1.00 33.90 142 ASP A CA 1
ATOM 1124 C C . ASP A 1 154 ? -38.265 117.668 18.055 1.00 33.79 142 ASP A C 1
ATOM 1125 O O . ASP A 1 154 ? -39.024 116.941 18.697 1.00 33.74 142 ASP A O 1
ATOM 1127 N N . ARG A 1 155 ? -38.453 117.952 16.768 1.00 33.63 143 ARG A N 1
ATOM 1128 C CA . ARG A 1 155 ? -39.379 117.213 15.913 1.00 33.41 143 ARG A CA 1
ATOM 1129 C C . ARG A 1 155 ? -38.645 117.066 14.596 1.00 33.49 143 ARG A C 1
ATOM 1130 O O . ARG A 1 155 ? -37.795 117.896 14.274 1.00 33.53 143 ARG A O 1
ATOM 1133 N N . ILE A 1 156 ? -38.935 115.999 13.854 1.00 33.57 144 ILE A N 1
ATOM 1134 C CA . ILE A 1 156 ? -38.342 115.800 12.534 1.00 33.66 144 ILE A CA 1
ATOM 1135 C C . ILE A 1 156 ? -39.389 115.981 11.424 1.00 33.62 144 ILE A C 1
ATOM 1136 O O . ILE A 1 156 ? -40.422 115.324 11.422 1.00 33.47 144 ILE A O 1
ATOM 1140 N N . GLU A 1 157 ? -39.105 116.892 10.493 1.00 33.89 145 GLU A N 1
ATOM 1141 C CA . GLU A 1 157 ? -39.918 117.104 9.300 1.00 33.79 145 GLU A CA 1
ATOM 1142 C C . GLU A 1 157 ? -39.483 116.147 8.208 1.00 33.40 145 GLU A C 1
ATOM 1143 O O . GLU A 1 157 ? -38.303 116.057 7.877 1.00 33.32 145 GLU A O 1
ATOM 1146 N N . TYR A 1 158 ? -40.461 115.465 7.632 1.00 32.96 146 TYR A N 1
ATOM 1147 C CA . TYR A 1 158 ? -40.242 114.523 6.555 1.00 32.43 146 TYR A CA 1
ATOM 1148 C C . TYR A 1 158 ? -40.341 115.261 5.232 1.00 32.81 146 TYR A C 1
ATOM 1149 O O . TYR A 1 158 ? -41.413 115.679 4.820 1.00 32.65 146 TYR A O 1
ATOM 1158 N N . ILE A 1 159 ? -39.195 115.423 4.581 1.00 33.51 147 ILE A N 1
ATOM 1159 C CA . ILE A 1 159 ? -39.086 116.230 3.374 1.00 34.15 147 ILE A CA 1
ATOM 1160 C C . ILE A 1 159 ? -39.623 115.468 2.173 1.00 34.47 147 ILE A C 1
ATOM 1161 O O . ILE A 1 159 ? -39.333 114.277 2.020 1.00 34.74 147 ILE A O 1
ATOM 1166 N N . PRO A 1 160 ? -40.410 116.143 1.311 1.00 34.80 148 PRO A N 1
ATOM 1167 C CA . PRO A 1 160 ? -40.834 115.517 0.051 1.00 34.68 148 PRO A CA 1
ATOM 1168 C C . PRO A 1 160 ? -39.637 115.072 -0.787 1.00 34.43 148 PRO A C 1
ATOM 1169 O O . PRO A 1 160 ? -38.644 115.775 -0.839 1.00 34.19 148 PRO A O 1
ATOM 1173 N N . ARG A 1 161 ? -39.756 113.919 -1.443 1.00 34.56 149 ARG A N 1
ATOM 1174 C CA . ARG A 1 161 ? -38.625 113.252 -2.101 1.00 34.72 149 ARG A CA 1
ATOM 1175 C C . ARG A 1 161 ? -38.604 113.294 -3.633 1.00 34.32 149 ARG A C 1
ATOM 1176 O O . ARG A 1 161 ? -37.555 113.038 -4.238 1.00 33.88 149 ARG A O 1
ATOM 1184 N N . LYS A 1 162 ? -39.734 113.610 -4.260 1.00 34.26 150 LYS A N 1
ATOM 1185 C CA . LYS A 1 162 ? -39.790 113.671 -5.723 1.00 34.52 150 LYS A CA 1
ATOM 1186 C C . LYS A 1 162 ? -38.728 114.613 -6.285 1.00 34.60 150 LYS A C 1
ATOM 1187 O O . LYS A 1 162 ? -38.571 115.743 -5.827 1.00 34.65 150 LYS A O 1
ATOM 1193 N N . GLY A 1 163 ? -37.982 114.110 -7.261 1.00 34.66 151 GLY A N 1
ATOM 1194 C CA . GLY A 1 163 ? -36.997 114.901 -7.968 1.00 34.55 151 GLY A CA 1
ATOM 1195 C C . GLY A 1 163 ? -35.832 115.371 -7.141 1.00 34.75 151 GLY A C 1
ATOM 1196 O O . GLY A 1 163 ? -35.158 116.323 -7.533 1.00 35.47 151 GLY A O 1
ATOM 1197 N N . VAL A 1 164 ? -35.569 114.722 -6.008 1.00 34.70 152 VAL A N 1
ATOM 1198 C CA . VAL A 1 164 ? -34.456 115.143 -5.165 1.00 34.59 152 VAL A CA 1
ATOM 1199 C C . VAL A 1 164 ? -33.171 114.433 -5.589 1.00 34.69 152 VAL A C 1
ATOM 1200 O O . VAL A 1 164 ? -33.171 113.233 -5.878 1.00 34.39 152 VAL A O 1
ATOM 1204 N N . TYR A 1 165 ? -32.082 115.200 -5.622 1.00 34.64 153 TYR A N 1
ATOM 1205 C CA . TYR A 1 165 ? -30.785 114.715 -6.068 1.00 34.55 153 TYR A CA 1
ATOM 1206 C C . TYR A 1 165 ? -29.703 115.231 -5.149 1.00 34.27 153 TYR A C 1
ATOM 1207 O O . TYR A 1 165 ? -29.738 116.400 -4.765 1.00 34.32 153 TYR A O 1
ATOM 1216 N N . ARG A 1 166 ? -28.721 114.389 -4.834 1.00 33.86 154 ARG A N 1
ATOM 1217 C CA . ARG A 1 166 ? -27.496 114.855 -4.182 1.00 33.66 154 ARG A CA 1
ATOM 1218 C C . ARG A 1 166 ? -26.601 115.3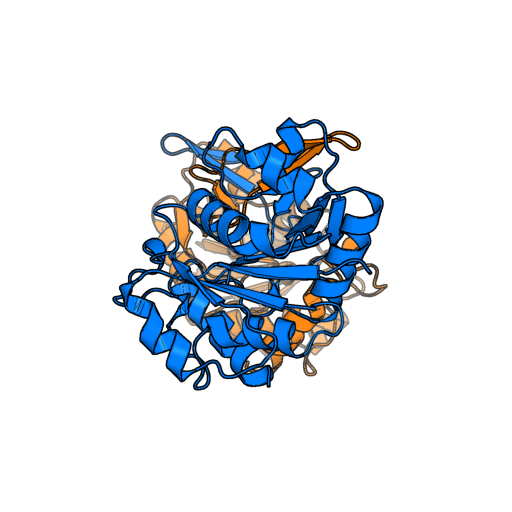98 -5.265 1.00 33.21 154 ARG A C 1
ATOM 1219 O O . ARG A 1 166 ? -26.352 114.710 -6.236 1.00 33.52 154 ARG A O 1
ATOM 1227 N N . ILE A 1 167 ? -26.127 116.628 -5.129 1.00 33.02 155 ILE A N 1
ATOM 1228 C CA . ILE A 1 167 ? -25.129 117.141 -6.049 1.00 33.05 155 ILE A CA 1
ATOM 1229 C C . ILE A 1 167 ? -23.724 116.639 -5.648 1.00 33.18 155 ILE A C 1
ATOM 1230 O O . ILE A 1 167 ? -23.219 116.950 -4.575 1.00 32.76 155 ILE A O 1
ATOM 1235 N N . LEU A 1 168 ? -23.103 115.879 -6.543 1.00 33.31 156 LEU A N 1
ATOM 1236 C CA . LEU A 1 168 ? -21.717 115.437 -6.380 1.00 33.55 156 LEU A CA 1
ATOM 1237 C C . LEU A 1 168 ? -20.792 116.401 -7.111 1.00 33.77 156 LEU A C 1
ATOM 1238 O O . LEU A 1 168 ? -21.245 117.439 -7.606 1.00 34.41 156 LEU A O 1
ATOM 1243 N N . THR A 1 169 ? -19.495 116.084 -7.136 1.00 33.57 157 THR A N 1
ATOM 1244 C CA . THR A 1 169 ? -18.561 116.639 -8.127 1.00 33.30 157 THR A CA 1
ATOM 1245 C C . THR A 1 169 ? -17.961 115.400 -8.772 1.00 33.28 157 THR A C 1
ATOM 1246 O O . THR A 1 169 ? -18.012 114.335 -8.161 1.00 33.63 157 THR A O 1
ATOM 1250 N N . PRO A 1 170 ? -17.369 115.513 -9.979 1.00 32.89 158 PRO A N 1
ATOM 1251 C CA . PRO A 1 170 ? -17.032 116.683 -10.771 1.00 32.79 158 PRO A CA 1
ATOM 1252 C C . PRO A 1 170 ? -18.216 117.532 -11.171 1.00 33.30 158 PRO A C 1
ATOM 1253 O O . PRO A 1 170 ? -19.315 117.017 -11.403 1.00 33.19 158 PRO A O 1
ATOM 1257 N N . GLN A 1 171 ? -17.981 118.838 -11.219 1.00 33.94 159 GLN A N 1
ATOM 1258 C CA . GLN A 1 171 ? -18.859 119.762 -11.931 1.00 34.19 159 GLN A CA 1
ATOM 1259 C C . GLN A 1 171 ? -17.992 120.404 -13.002 1.00 34.35 159 GLN A C 1
ATOM 1260 O O . GLN A 1 171 ? -16.790 120.579 -12.794 1.00 33.97 159 GLN A O 1
ATOM 1266 N N . ALA A 1 172 ? -18.580 120.723 -14.149 1.00 34.35 160 ALA A N 1
ATOM 1267 C CA . ALA A 1 172 ? -17.804 121.300 -15.251 1.00 34.53 160 ALA A CA 1
ATOM 1268 C C . ALA A 1 172 ? -18.555 122.436 -15.927 1.00 34.17 160 ALA A C 1
ATOM 1269 O O . ALA A 1 172 ? -19.777 122.381 -16.068 1.00 34.17 160 ALA A O 1
ATOM 1271 N N . PHE A 1 173 ? -17.807 123.457 -16.336 1.00 33.38 161 PHE A N 1
ATOM 1272 C CA . PHE A 1 173 ? -18.376 124.641 -16.951 1.00 32.81 161 PHE A CA 1
ATOM 1273 C C . PHE A 1 173 ? -17.460 125.179 -18.048 1.00 32.46 161 PHE A C 1
ATOM 1274 O O . PHE A 1 173 ? -16.248 124.971 -18.014 1.00 32.23 161 PHE A O 1
ATOM 1282 N N . SER A 1 174 ? -18.036 125.885 -19.011 1.00 32.25 162 SER A N 1
ATOM 1283 C CA . SER A 1 174 ? -17.252 126.829 -19.781 1.00 32.37 162 SER A CA 1
ATOM 1284 C C . SER A 1 174 ? -16.665 127.867 -18.799 1.00 32.19 162 SER A C 1
ATOM 1285 O O . SER A 1 174 ? -17.352 128.350 -17.883 1.00 32.12 162 SER A O 1
ATOM 1288 N N . TYR A 1 175 ? -15.385 128.166 -18.984 1.00 32.05 163 TYR A N 1
ATOM 1289 C CA . TYR A 1 175 ? -14.617 128.997 -18.068 1.00 32.27 163 TYR A CA 1
ATOM 1290 C C . TYR A 1 175 ? -15.257 130.376 -17.880 1.00 32.17 163 TYR A C 1
ATOM 1291 O O . TYR A 1 175 ? -15.374 130.865 -16.765 1.00 31.55 163 TYR A O 1
ATOM 1300 N N . GLU A 1 176 ? -15.716 130.966 -18.970 1.00 32.67 164 GLU A N 1
ATOM 1301 C CA . GLU A 1 176 ? -16.307 132.303 -18.953 1.00 33.32 164 GLU A CA 1
ATOM 1302 C C . GLU A 1 176 ? -17.604 132.337 -18.156 1.00 33.25 164 GLU A C 1
ATOM 1303 O O . GLU A 1 176 ? -17.885 133.314 -17.457 1.00 33.47 164 GLU A O 1
ATOM 1309 N N . ILE A 1 177 ? -18.397 131.278 -18.258 1.00 32.84 165 ILE A N 1
ATOM 1310 C CA . ILE A 1 177 ? -19.601 131.177 -17.453 1.00 32.93 165 ILE A CA 1
ATOM 1311 C C . ILE A 1 177 ? -19.275 131.091 -15.953 1.00 33.03 165 ILE A C 1
ATOM 1312 O O . ILE A 1 177 ? -19.870 131.798 -15.130 1.00 33.26 165 ILE A O 1
ATOM 1317 N N . LEU A 1 178 ? -18.342 130.226 -15.584 1.00 32.77 166 LEU A N 1
ATOM 1318 C CA . LEU A 1 178 ? -18.052 130.053 -14.176 1.00 32.54 166 LEU A CA 1
ATOM 1319 C C . LEU A 1 178 ? -17.441 131.331 -13.614 1.00 32.33 166 LEU A C 1
ATOM 1320 O O . LEU A 1 178 ? -17.808 131.779 -12.526 1.00 31.91 166 LEU A O 1
ATOM 1325 N N . LYS A 1 179 ? -16.509 131.901 -14.371 1.00 32.33 167 LYS A N 1
ATOM 1326 C CA . LYS A 1 179 ? -15.903 133.196 -14.051 1.00 32.69 167 LYS A CA 1
ATOM 1327 C C . LYS A 1 179 ? -16.972 134.298 -13.901 1.00 32.62 167 LYS A C 1
ATOM 1328 O O . LYS A 1 179 ? -17.037 134.973 -12.876 1.00 31.76 167 LYS A O 1
ATOM 1334 N N . LYS A 1 180 ? -17.854 134.428 -14.896 1.00 33.03 168 LYS A N 1
ATOM 1335 C CA . LYS A 1 180 ? -18.892 135.455 -14.847 1.00 33.21 168 LYS A CA 1
ATOM 1336 C C . LYS A 1 180 ? -19.683 135.314 -13.548 1.00 33.70 168 LYS A C 1
ATOM 1337 O O . LYS A 1 180 ? -20.047 136.310 -12.927 1.00 34.05 168 LYS A O 1
ATOM 1340 N N . ALA A 1 181 ? -19.909 134.071 -13.127 1.00 34.13 169 ALA A N 1
ATOM 1341 C CA . ALA A 1 181 ? -20.741 133.767 -11.958 1.00 34.14 169 ALA A CA 1
ATOM 1342 C C . ALA A 1 181 ? -20.068 134.120 -10.644 1.00 34.28 169 ALA A C 1
ATOM 1343 O O . ALA A 1 181 ? -20.737 134.261 -9.625 1.00 34.80 169 ALA A O 1
ATOM 1345 N N . HIS A 1 182 ? -18.744 134.232 -10.656 1.00 34.47 170 HIS A N 1
ATOM 1346 C CA . HIS A 1 182 ? -17.981 134.538 -9.439 1.00 34.12 170 HIS A CA 1
ATOM 1347 C C . HIS A 1 182 ? -17.517 136.002 -9.431 1.00 34.05 170 HIS A C 1
ATOM 1348 O O . HIS A 1 182 ? -16.992 136.489 -8.433 1.00 34.21 170 HIS A O 1
ATOM 1355 N N . GLU A 1 183 ? -17.737 136.697 -10.544 1.00 34.15 171 GLU A N 1
ATOM 1356 C CA . GLU A 1 183 ? -17.327 138.096 -10.710 1.00 34.16 171 GLU A CA 1
ATOM 1357 C C . GLU A 1 183 ? -17.595 138.990 -9.538 1.00 33.71 171 GLU A C 1
ATOM 1358 O O . GLU A 1 183 ? -16.854 139.911 -9.334 1.00 33.83 171 GLU A O 1
ATOM 1364 N N . ASN A 1 184 ? -18.708 138.778 -8.844 1.00 33.51 172 ASN A N 1
ATOM 1365 C CA . ASN A 1 184 ? -19.104 139.637 -7.733 1.00 33.67 172 ASN A CA 1
ATOM 1366 C C . ASN A 1 184 ? -18.977 138.977 -6.368 1.00 33.46 172 ASN A C 1
ATOM 1367 O O . ASN A 1 184 ? -19.637 139.382 -5.419 1.00 33.57 172 ASN A O 1
ATOM 1372 N N . GLY A 1 185 ? -18.121 137.967 -6.2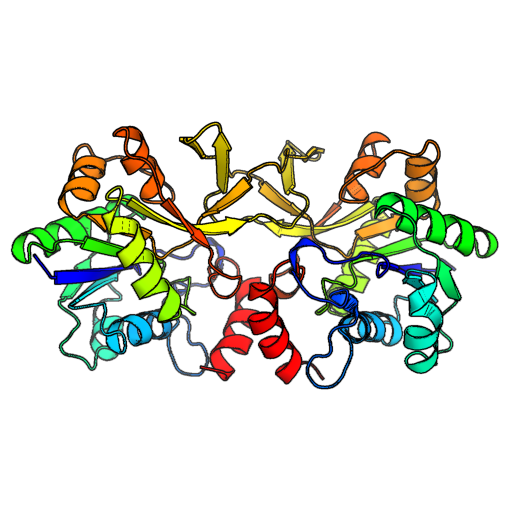63 1.00 33.09 173 GLY A N 1
ATOM 1373 C CA . GLY A 1 185 ? -17.985 137.227 -5.027 1.00 33.01 173 GLY A CA 1
ATOM 1374 C C . GLY A 1 185 ? -19.233 136.423 -4.715 1.00 33.28 173 GLY A C 1
ATOM 1375 O O . GLY A 1 185 ? -20.026 136.101 -5.609 1.00 33.35 173 GLY A O 1
ATOM 1376 N N . GLY A 1 186 ? -19.416 136.117 -3.436 1.00 33.05 174 GLY A N 1
ATOM 1377 C CA . GLY A 1 186 ? -20.520 135.296 -2.977 1.00 32.78 174 GLY A CA 1
ATOM 1378 C C . GLY A 1 186 ? -19.917 134.027 -2.417 1.00 32.80 174 GLY A C 1
ATOM 1379 O O . GLY A 1 186 ? -18.771 133.708 -2.712 1.00 32.37 174 GLY A O 1
ATOM 1380 N N . GLU A 1 187 ? -20.686 133.328 -1.587 1.00 32.87 175 GLU A N 1
ATOM 1381 C CA . GLU A 1 187 ? -20.287 132.046 -1.022 1.00 32.98 175 GLU A CA 1
ATOM 1382 C C . GLU A 1 187 ? -21.382 131.012 -1.234 1.00 33.01 175 GLU A C 1
ATOM 1383 O O . GLU A 1 187 ? -22.536 131.249 -0.884 1.00 33.35 175 GLU A O 1
ATOM 1389 N N . TRP A 1 188 ? -21.020 129.869 -1.814 1.00 32.87 176 TRP A N 1
ATOM 1390 C CA . TRP A 1 188 ? -21.959 128.784 -2.008 1.00 32.59 176 TRP A CA 1
ATOM 1391 C C . TRP A 1 188 ? -21.326 127.434 -1.727 1.00 32.69 176 TRP A C 1
ATOM 1392 O O . TRP A 1 188 ? -20.102 127.269 -1.752 1.00 32.42 176 TRP A O 1
ATOM 1403 N N . ALA A 1 189 ? -22.190 126.453 -1.487 1.00 32.66 177 ALA A N 1
ATOM 1404 C CA . ALA A 1 189 ? -21.738 125.097 -1.246 1.00 32.29 17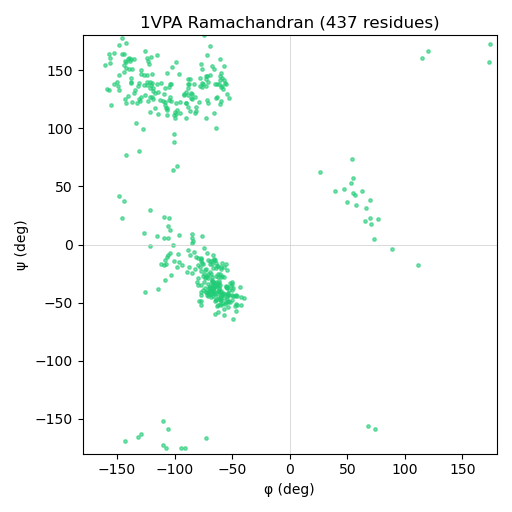7 ALA A CA 1
ATOM 1405 C C . ALA A 1 189 ? -21.084 124.521 -2.512 1.00 32.14 177 ALA A C 1
ATOM 1406 O O . ALA A 1 189 ? -20.056 123.840 -2.421 1.00 31.77 177 ALA A O 1
ATOM 1408 N N . ASP A 1 190 ? -21.666 124.805 -3.681 1.00 31.95 178 ASP A N 1
ATOM 1409 C CA . ASP A 1 190 ? -21.132 124.276 -4.939 1.00 31.89 178 ASP A CA 1
ATOM 1410 C C . ASP A 1 190 ? -20.996 125.367 -5.986 1.00 31.64 178 ASP A C 1
ATOM 1411 O O . ASP A 1 190 ? -21.031 126.560 -5.661 1.00 30.71 178 ASP A O 1
ATOM 1416 N N . ASP A 1 191 ? -20.806 124.959 -7.239 1.00 31.91 179 ASP A N 1
ATOM 1417 C CA . ASP A 1 191 ? -20.649 125.938 -8.314 1.00 32.25 179 ASP A CA 1
ATOM 1418 C C . ASP A 1 191 ? -21.839 126.008 -9.260 1.00 32.27 179 ASP A C 1
ATOM 1419 O O . ASP A 1 191 ? -22.000 126.999 -9.976 1.00 32.62 179 ASP A O 1
ATOM 1424 N N . THR A 1 192 ? -22.695 124.995 -9.251 1.00 32.26 180 THR A N 1
ATOM 1425 C CA . THR A 1 192 ? -23.868 125.048 -10.109 1.00 32.31 180 THR A CA 1
ATOM 1426 C C . THR A 1 192 ? -24.780 126.153 -9.599 1.00 32.34 180 THR A C 1
ATOM 1427 O O . THR A 1 192 ? -25.398 126.852 -10.392 1.00 32.68 180 THR A O 1
ATOM 1431 N N . GLU A 1 193 ? -24.849 126.324 -8.280 1.00 32.50 181 GLU A N 1
ATOM 1432 C CA . GLU A 1 193 ? -25.773 127.299 -7.696 1.00 32.60 181 GLU A CA 1
ATOM 1433 C C . GLU A 1 193 ? -25.508 128.724 -8.172 1.00 32.78 181 GLU A C 1
ATOM 1434 O O . GLU A 1 193 ? -26.440 129.406 -8.604 1.00 32.94 181 GLU A O 1
ATOM 1440 N N . PRO A 1 194 ? -24.260 129.196 -8.073 1.00 33.03 182 PRO A N 1
ATOM 1441 C CA . PRO A 1 194 ? -24.003 130.532 -8.597 1.00 33.50 182 PRO A CA 1
ATOM 1442 C C . PRO A 1 194 ? -24.174 130.640 -10.110 1.00 33.69 182 PRO A C 1
ATOM 1443 O O . PRO A 1 194 ? -24.620 131.673 -10.616 1.00 33.80 182 PRO A O 1
ATOM 1447 N N . VAL A 1 195 ? -23.833 129.570 -10.813 1.00 34.15 183 VAL A N 1
ATOM 1448 C CA . VAL A 1 195 ? -23.928 129.540 -12.273 1.00 34.52 183 VAL A CA 1
ATOM 1449 C C . VAL A 1 195 ? -25.392 129.611 -12.696 1.00 34.49 183 VAL A C 1
ATOM 1450 O O . VAL A 1 195 ? -25.732 130.261 -13.670 1.00 34.32 183 VAL A O 1
ATOM 1454 N N . GLN A 1 196 ? -26.261 128.956 -11.944 1.00 34.72 184 GLN A N 1
ATOM 1455 C CA . GLN A 1 196 ? -27.664 128.967 -12.271 1.00 35.18 184 GLN A CA 1
ATOM 1456 C C . GLN A 1 196 ? -28.271 130.370 -12.109 1.00 34.96 184 GLN A C 1
ATOM 1457 O O . GLN A 1 196 ? -29.176 130.743 -12.846 1.00 34.73 184 GLN A O 1
ATOM 1463 N N . LYS A 1 197 ? -27.769 131.145 -11.155 1.00 34.79 185 LYS A N 1
ATOM 1464 C CA . LYS A 1 197 ? -28.232 132.516 -10.969 1.00 34.87 185 LYS A CA 1
ATOM 1465 C C . LYS A 1 197 ? -28.085 133.383 -12.223 1.00 34.58 185 LYS A C 1
ATOM 1466 O O . LYS A 1 197 ? -28.726 134.424 -12.328 1.00 34.74 185 LYS A O 1
ATOM 1472 N N . LEU A 1 198 ? -27.238 132.953 -13.155 1.00 34.34 186 LEU A N 1
ATOM 1473 C CA . LEU A 1 198 ? -27.076 133.611 -14.451 1.00 34.13 186 LEU A CA 1
ATOM 1474 C C . LEU A 1 198 ? -28.092 133.139 -15.459 1.00 34.31 186 LEU A C 1
ATOM 1475 O O . LEU A 1 198 ? -28.008 133.509 -16.611 1.00 35.21 186 LEU A O 1
ATOM 1480 N N . GLY A 1 199 ? -29.042 132.308 -15.057 1.00 34.48 187 GLY A N 1
ATOM 1481 C CA . GLY A 1 199 ? -30.019 131.781 -15.996 1.00 34.34 187 GLY A CA 1
ATOM 1482 C C . GLY A 1 199 ? -29.470 130.681 -16.874 1.00 34.48 187 GLY A C 1
ATOM 1483 O O . GLY A 1 199 ? -30.022 130.411 -17.936 1.00 34.72 187 GLY A O 1
ATOM 1484 N N . VAL A 1 200 ? -28.394 130.034 -16.426 1.00 34.62 188 VAL A N 1
ATOM 1485 C CA . VAL A 1 200 ? -27.799 128.899 -17.135 1.00 34.40 188 VAL A CA 1
ATOM 1486 C C . VAL A 1 200 ? -28.418 127.583 -16.613 1.00 34.56 188 VAL A C 1
ATOM 1487 O O . VAL A 1 200 ? -28.490 127.344 -15.399 1.00 34.79 188 VAL A O 1
ATOM 1491 N N . LYS A 1 201 ? -28.876 126.734 -17.525 1.00 34.71 189 LYS A N 1
ATOM 1492 C CA . LYS A 1 201 ? -29.412 125.415 -17.147 1.00 34.79 189 LYS A CA 1
ATOM 1493 C C . LYS A 1 201 ? -28.266 124.514 -16.722 1.00 34.85 189 LYS A C 1
ATOM 1494 O O . LYS A 1 201 ? -27.220 124.472 -17.381 1.00 35.20 189 LYS A O 1
ATOM 1497 N N . ILE A 1 202 ? -28.485 123.792 -15.629 1.00 34.73 190 ILE A N 1
ATOM 1498 C CA . ILE A 1 202 ? -27.512 122.857 -15.065 1.00 34.63 190 ILE A CA 1
ATOM 1499 C C . ILE A 1 202 ? -27.821 121.434 -15.510 1.00 34.27 190 ILE A C 1
ATOM 1500 O O . ILE A 1 202 ? -28.857 120.897 -15.170 1.00 33.87 190 ILE A O 1
ATOM 1505 N N . ALA A 1 203 ? -26.922 120.824 -16.265 1.00 34.40 191 ALA A N 1
ATOM 1506 C CA . ALA A 1 203 ? -27.111 119.437 -16.677 1.00 34.33 191 ALA A CA 1
ATOM 1507 C C . ALA A 1 203 ? -26.800 118.542 -15.506 1.00 34.37 191 ALA A C 1
ATOM 1508 O O . ALA A 1 203 ? -25.853 118.790 -14.757 1.00 34.53 191 ALA A O 1
ATOM 1510 N N . LEU A 1 204 ? -27.621 117.515 -15.342 1.00 34.20 192 LEU A N 1
ATOM 1511 C CA . LEU A 1 204 ? -27.390 116.494 -14.343 1.00 33.95 192 LEU A CA 1
ATOM 1512 C C . LEU A 1 204 ? -26.843 115.294 -15.066 1.00 33.70 192 LEU A C 1
ATOM 1513 O O . LEU A 1 204 ? -27.289 114.966 -16.145 1.00 33.34 192 LEU A O 1
ATOM 1518 N N . VAL A 1 205 ? -25.850 114.657 -14.480 1.00 33.94 193 VAL A N 1
ATOM 1519 C CA . VAL A 1 205 ? -25.197 113.524 -15.113 1.00 34.21 193 VAL A CA 1
ATOM 1520 C C . VAL A 1 205 ? -25.179 112.438 -14.070 1.00 34.17 193 VAL A C 1
ATOM 1521 O O . VAL A 1 205 ? -24.686 112.655 -12.980 1.00 33.76 193 VAL A O 1
ATOM 1525 N N . GLU A 1 206 ? -25.738 111.281 -14.401 1.00 34.75 194 GLU A N 1
ATOM 1526 C CA . GLU A 1 206 ? -25.904 110.197 -13.430 1.00 35.08 194 GLU A CA 1
ATOM 1527 C C . GLU A 1 206 ? -24.549 109.770 -12.884 1.00 35.16 194 GLU A C 1
ATOM 1528 O O . GLU A 1 206 ? -23.637 109.441 -13.655 1.00 35.21 194 GLU A O 1
ATOM 1530 N N . GLY A 1 207 ? -24.405 109.829 -11.563 1.00 34.88 195 GLY A N 1
ATOM 1531 C CA . GLY A 1 207 ? -23.197 109.349 -10.904 1.00 34.95 195 GLY A CA 1
ATOM 1532 C C . GLY A 1 207 ? -23.483 108.023 -10.211 1.00 34.87 195 GLY A C 1
ATOM 1533 O O . GLY A 1 207 ? -24.427 107.327 -10.552 1.00 34.65 195 GLY A O 1
ATOM 1534 N N . ASP A 1 208 ? -22.661 107.678 -9.234 1.00 34.96 196 ASP A N 1
ATOM 1535 C CA . ASP A 1 208 ? -22.937 106.537 -8.383 1.00 35.22 196 ASP A CA 1
ATOM 1536 C C . ASP A 1 208 ? -22.380 106.784 -6.980 1.00 34.87 196 ASP A C 1
ATOM 1537 O O . ASP A 1 208 ? -21.657 107.755 -6.768 1.00 34.65 196 ASP A O 1
ATOM 1542 N N . PRO A 1 209 ? -22.707 105.899 -6.023 1.00 34.62 197 PRO A N 1
ATOM 1543 C CA . PRO A 1 209 ? -22.345 106.110 -4.620 1.00 34.47 197 PRO A CA 1
ATOM 1544 C C . PRO A 1 209 ? -20.832 106.100 -4.274 1.00 34.29 197 PRO A C 1
ATOM 1545 O O . PRO A 1 209 ? -20.462 106.511 -3.158 1.00 33.74 197 PRO A O 1
ATOM 1549 N N . LEU A 1 210 ? -19.985 105.647 -5.202 1.00 33.93 198 LEU A N 1
ATOM 1550 C CA . LEU A 1 210 ? -18.529 105.794 -5.059 1.00 34.07 198 LEU A CA 1
ATOM 1551 C C . LEU A 1 210 ? -18.060 107.252 -5.095 1.00 34.19 198 LEU A C 1
ATOM 1552 O O . LEU A 1 210 ? -16.911 107.544 -4.731 1.00 33.65 198 LEU A O 1
ATOM 1557 N N . CYS A 1 211 ? -18.952 108.148 -5.526 1.00 34.01 199 CYS A N 1
ATOM 1558 C CA . CYS A 1 211 ? -18.671 109.581 -5.590 1.00 34.28 199 CYS A CA 1
ATOM 1559 C C . CYS A 1 211 ? -18.883 110.328 -4.277 1.00 33.16 199 CYS A C 1
ATOM 1560 O O . CYS A 1 211 ? -18.744 111.560 -4.232 1.00 32.01 199 CYS A O 1
ATOM 1563 N N . PHE A 1 212 ? -19.234 109.587 -3.228 1.00 32.64 200 PHE A N 1
ATOM 1564 C CA . PHE A 1 212 ? -19.435 110.155 -1.888 1.00 32.53 200 PHE A CA 1
ATOM 1565 C C . PHE A 1 212 ? -18.195 110.898 -1.378 1.00 32.66 200 PHE A C 1
ATOM 1566 O O . PHE A 1 212 ? -17.047 110.602 -1.771 1.00 32.56 200 PHE A O 1
ATOM 1574 N N . LYS A 1 213 ? -18.450 111.850 -0.491 1.00 32.53 201 LYS A N 1
ATOM 1575 C CA . LYS A 1 213 ? -17.435 112.750 -0.004 1.00 32.77 201 LYS A CA 1
ATOM 1576 C C . LYS A 1 213 ? -17.053 112.276 1.372 1.00 32.40 201 LYS A C 1
ATOM 1577 O O . LYS A 1 213 ? -17.895 112.155 2.241 1.00 33.01 201 LYS A O 1
ATOM 1583 N N . VAL A 1 214 ? -15.784 111.994 1.578 1.00 32.02 202 VAL A N 1
ATOM 1584 C CA . VAL A 1 214 ? -15.337 111.683 2.899 1.00 31.96 202 VAL A CA 1
ATOM 1585 C C . VAL A 1 214 ? -15.519 112.973 3.668 1.00 32.62 202 VAL A C 1
ATOM 1586 O O . VAL A 1 214 ? -14.863 113.983 3.355 1.00 33.18 202 VAL A O 1
ATOM 1590 N N . THR A 1 215 ? -16.447 112.938 4.632 1.00 33.04 203 THR A N 1
ATOM 1591 C CA . THR A 1 215 ? -16.831 114.106 5.427 1.00 33.11 203 THR A CA 1
ATOM 1592 C C . THR A 1 215 ? -16.722 113.860 6.943 1.00 33.38 203 THR A C 1
ATOM 1593 O O . THR A 1 215 ? -16.279 114.742 7.677 1.00 33.22 203 THR A O 1
ATOM 1597 N N . PHE A 1 216 ? -17.133 112.675 7.405 1.00 33.53 204 PHE A N 1
ATOM 1598 C CA . PHE A 1 216 ? -17.097 112.329 8.837 1.00 33.85 204 PHE A CA 1
ATOM 1599 C C . PHE A 1 216 ? -16.133 111.173 9.133 1.00 34.26 204 PHE A C 1
ATOM 1600 O O . PHE A 1 216 ? -15.725 110.461 8.222 1.00 34.58 204 PHE A O 1
ATOM 1608 N N . LYS A 1 217 ? -15.761 111.005 10.402 1.00 34.62 205 LYS A N 1
ATOM 1609 C CA . LYS A 1 217 ? -14.833 109.939 10.799 1.00 35.13 205 LYS A CA 1
ATOM 1610 C C . LYS A 1 217 ? -15.295 108.555 10.294 1.00 35.26 205 LYS A C 1
ATOM 1611 O O . LYS A 1 217 ? -14.497 107.757 9.822 1.00 35.28 205 LYS A O 1
ATOM 1617 N N . GLU A 1 218 ? -16.599 108.319 10.343 1.00 35.59 206 GLU A N 1
ATOM 1618 C CA . GLU A 1 218 ? -17.200 107.060 9.895 1.00 35.79 206 GLU A CA 1
ATOM 1619 C C . GLU A 1 218 ? -16.979 106.811 8.404 1.00 35.62 206 GLU A C 1
ATOM 1620 O O . GLU A 1 218 ? -16.956 105.664 7.970 1.00 35.99 206 GLU A O 1
ATOM 1626 N N . ASP A 1 219 ? -16.831 107.877 7.622 1.00 35.36 207 ASP A N 1
ATOM 1627 C CA . ASP A 1 219 ? -16.604 107.747 6.178 1.00 35.32 207 ASP A CA 1
ATOM 1628 C C . ASP A 1 219 ? -15.264 107.052 5.808 1.00 35.24 207 ASP A C 1
ATOM 1629 O O . ASP A 1 219 ? -15.088 106.607 4.666 1.00 35.23 207 ASP A O 1
ATOM 1634 N N . LEU A 1 220 ? -14.338 106.939 6.764 1.00 34.97 208 LEU A N 1
ATOM 1635 C CA . LEU A 1 220 ? -13.012 106.379 6.485 1.00 34.78 208 LEU A CA 1
ATOM 1636 C C . LEU A 1 220 ? -12.996 104.879 6.292 1.00 34.39 208 LEU A C 1
ATOM 1637 O O . LEU A 1 220 ? -12.242 104.363 5.473 1.00 33.94 208 LEU A O 1
ATOM 1642 N N . GLU A 1 221 ? -13.813 104.182 7.066 1.00 34.33 209 GLU A N 1
ATOM 1643 C CA . GLU A 1 221 ? -13.954 102.733 6.929 1.00 34.55 209 GLU A CA 1
ATOM 1644 C C . GLU A 1 221 ? -14.293 102.382 5.482 1.00 33.81 209 GLU A C 1
ATOM 1645 O O . GLU A 1 221 ? -13.652 101.525 4.875 1.00 33.79 209 GLU A O 1
ATOM 1651 N N . LEU A 1 222 ? -15.284 103.064 4.921 1.00 33.33 210 LEU A N 1
ATOM 1652 C CA . LEU A 1 222 ? -15.685 102.808 3.542 1.00 33.04 210 LEU A CA 1
ATOM 1653 C C . LEU A 1 222 ? -14.571 103.164 2.562 1.00 32.73 210 LEU A C 1
ATOM 1654 O O . LEU A 1 222 ? -14.310 102.420 1.622 1.00 32.96 210 LEU A O 1
ATOM 1659 N N . ALA A 1 223 ? -13.907 104.291 2.772 1.00 32.43 211 ALA A N 1
ATOM 1660 C CA . ALA A 1 223 ? -12.858 104.701 1.841 1.00 32.58 211 ALA A CA 1
ATOM 1661 C C . ALA A 1 223 ? -11.675 103.727 1.816 1.00 32.26 211 ALA A C 1
ATOM 1662 O O . ALA A 1 223 ? -11.036 103.543 0.797 1.00 31.89 211 ALA A O 1
ATOM 1664 N N . ARG A 1 224 ? -11.388 103.102 2.944 1.00 32.45 212 ARG A N 1
ATOM 1665 C CA . ARG A 1 224 ? -10.325 102.119 3.003 1.00 32.45 212 ARG A CA 1
ATOM 1666 C C . ARG A 1 224 ? -10.707 100.882 2.198 1.00 32.19 212 ARG A C 1
ATOM 1667 O O . ARG A 1 224 ? -9.877 100.277 1.504 1.00 32.20 212 ARG A O 1
ATOM 1675 N N . ILE A 1 225 ? -11.985 100.537 2.275 1.00 31.74 213 ILE A N 1
ATOM 1676 C CA . ILE A 1 225 ? -12.514 99.384 1.579 1.00 31.33 213 ILE A CA 1
ATOM 1677 C C . ILE A 1 225 ? -12.427 99.555 0.056 1.00 31.32 213 ILE A C 1
ATOM 1678 O O . ILE A 1 225 ? -11.930 98.669 -0.638 1.00 31.16 213 ILE A O 1
ATOM 1683 N N . ILE A 1 226 ? -12.864 100.692 -0.465 1.00 31.46 214 ILE A N 1
ATOM 1684 C CA . ILE A 1 226 ? -12.703 100.951 -1.901 1.00 32.09 214 ILE A CA 1
ATOM 1685 C C . ILE A 1 226 ? -11.216 101.101 -2.311 1.00 32.56 214 ILE A C 1
ATOM 1686 O O . ILE A 1 226 ? -10.804 100.623 -3.375 1.00 32.66 214 ILE A O 1
ATOM 1691 N N . ALA A 1 227 ? -10.427 101.748 -1.455 1.00 33.11 215 ALA A N 1
ATOM 1692 C CA . ALA A 1 227 ? -9.018 102.005 -1.727 1.00 33.48 215 ALA A CA 1
ATOM 1693 C C . ALA A 1 227 ? -8.236 100.719 -1.913 1.00 34.09 215 ALA A C 1
ATOM 1694 O O . ALA A 1 227 ? -7.402 100.648 -2.800 1.00 33.89 215 ALA A O 1
ATOM 1696 N N . ARG A 1 228 ? -8.515 99.706 -1.096 1.00 34.87 216 ARG A N 1
ATOM 1697 C CA . ARG A 1 228 ? -7.903 98.380 -1.283 1.00 36.00 216 ARG A CA 1
ATOM 1698 C C . ARG A 1 228 ? -8.030 97.800 -2.699 1.00 36.27 216 ARG A C 1
ATOM 1699 O O . ARG A 1 228 ? -7.132 97.108 -3.171 1.00 36.19 216 ARG A O 1
ATOM 1707 N N . GLU A 1 229 ? -9.129 98.114 -3.370 1.00 37.32 217 GLU A N 1
ATOM 1708 C CA . GLU A 1 229 ? -9.464 97.545 -4.676 1.00 38.02 217 GLU A CA 1
ATOM 1709 C C . GLU A 1 229 ? -8.989 98.426 -5.825 1.00 38.42 217 GLU A C 1
ATOM 1710 O O . GLU A 1 229 ? -8.893 97.981 -6.966 1.00 38.55 217 GLU A O 1
ATOM 1716 N N . TRP A 1 230 ? -8.705 99.681 -5.522 1.00 38.93 218 TRP A N 1
ATOM 1717 C CA . TRP A 1 230 ? -8.633 100.703 -6.548 1.00 39.42 218 TRP A CA 1
ATOM 1718 C C . TRP A 1 230 ? -7.514 100.514 -7.567 1.00 39.87 218 TRP A C 1
ATOM 1719 O O . TRP A 1 230 ? -7.793 100.398 -8.759 1.00 40.04 218 TRP A O 1
ATOM 1730 N N . GLU A 1 231 ? -6.263 100.497 -7.109 1.00 40.49 219 GLU A N 1
ATOM 1731 C CA . GLU A 1 231 ? -5.116 100.509 -8.025 1.00 41.10 219 GLU A CA 1
ATOM 1732 C C . GLU A 1 231 ? -4.840 99.101 -8.536 1.00 41.30 219 GLU A C 1
ATOM 1733 O O . GLU A 1 231 ? -5.744 98.425 -9.033 1.00 41.69 219 GLU A O 1
ATOM 1739 N N . HIS B 1 11 ? -37.122 91.790 30.723 1.00 54.56 -1 HIS B N 1
ATOM 1740 C CA . HIS B 1 11 ? -38.406 92.120 30.035 1.00 54.53 -1 HIS B CA 1
ATOM 1741 C C . HIS B 1 11 ? -38.311 91.746 28.551 1.00 53.87 -1 HIS B C 1
ATOM 1742 O O . HIS B 1 11 ? -38.892 92.426 27.687 1.00 54.18 -1 HIS B O 1
ATOM 1749 N N . HIS B 1 12 ? -37.623 90.640 28.249 1.00 52.36 0 HIS B N 1
ATOM 1750 C CA . HIS B 1 12 ? -36.841 90.666 27.030 1.00 51.19 0 HIS B CA 1
ATOM 1751 C C . HIS B 1 12 ? -36.808 89.582 25.949 1.00 49.02 0 HIS B C 1
ATOM 1752 O O . HIS B 1 12 ? -36.433 88.406 26.166 1.00 48.52 0 HIS B O 1
ATOM 1759 N N . MET B 1 13 ? -37.161 90.074 24.760 1.00 46.05 1 MET B N 1
ATOM 1760 C CA . MET B 1 13 ? -36.824 89.475 23.503 1.00 43.79 1 MET B CA 1
ATOM 1761 C C . MET B 1 13 ? -36.767 90.567 22.428 1.00 42.20 1 MET B C 1
ATOM 1762 O O . MET B 1 13 ? -37.614 91.458 22.385 1.00 41.65 1 MET B O 1
ATOM 1767 N N . ASN B 1 14 ? -35.764 90.484 21.562 1.00 40.55 2 ASN B N 1
ATOM 1768 C CA . ASN B 1 14 ? -35.669 91.340 20.380 1.00 39.40 2 ASN B CA 1
ATOM 1769 C C . ASN B 1 14 ? -35.723 90.526 19.094 1.00 38.49 2 ASN B C 1
ATOM 1770 O O . ASN B 1 14 ? -34.970 89.557 18.928 1.00 37.93 2 ASN B O 1
ATOM 1775 N N . VAL B 1 15 ? -36.592 90.952 18.180 1.00 37.66 3 VAL B N 1
ATOM 1776 C CA . VAL B 1 15 ? -36.741 90.303 16.884 1.00 37.08 3 VAL B CA 1
ATOM 1777 C C . VAL B 1 15 ? -36.460 91.298 15.749 1.00 36.79 3 VAL B C 1
ATOM 1778 O O . VAL B 1 15 ? -37.052 92.376 15.702 1.00 37.03 3 VAL B O 1
ATOM 1782 N N . ALA B 1 16 ? -35.551 90.933 14.845 1.00 36.30 4 ALA B N 1
ATOM 1783 C CA . ALA B 1 16 ? -35.329 91.697 13.607 1.00 35.84 4 ALA B CA 1
ATOM 1784 C C . ALA B 1 16 ? -36.322 91.270 12.531 1.00 35.38 4 ALA B C 1
ATOM 1785 O O . ALA B 1 16 ? -36.475 90.086 12.252 1.00 35.33 4 ALA B O 1
ATOM 1787 N N . ILE B 1 17 ? -36.985 92.249 11.926 1.00 35.17 5 ILE B N 1
ATOM 1788 C CA . ILE B 1 17 ? -37.858 92.033 10.776 1.00 34.52 5 ILE B CA 1
ATOM 1789 C C . ILE B 1 17 ? -37.061 92.435 9.551 1.00 34.12 5 ILE B C 1
ATOM 1790 O O . ILE B 1 17 ? -36.756 93.607 9.375 1.00 33.41 5 ILE B O 1
ATOM 1795 N N . LEU B 1 18 ? -36.705 91.451 8.725 1.00 33.92 6 LEU B N 1
ATOM 1796 C CA . LEU B 1 18 ? -35.898 91.686 7.529 1.00 33.73 6 LEU B CA 1
ATOM 1797 C C . LEU B 1 18 ? -36.840 91.734 6.351 1.00 33.60 6 LEU B C 1
ATOM 1798 O O . LEU B 1 18 ? -37.458 90.723 6.029 1.00 33.95 6 LEU B O 1
ATOM 1803 N N . LEU B 1 19 ? -36.958 92.900 5.714 1.00 33.40 7 LEU B N 1
ATOM 1804 C CA . LEU B 1 19 ? -37.954 93.105 4.655 1.00 33.16 7 LEU B CA 1
ATOM 1805 C C . LEU B 1 19 ? -37.379 92.760 3.295 1.00 32.91 7 LEU B C 1
ATOM 1806 O O . LEU B 1 19 ? -36.394 93.350 2.870 1.00 33.00 7 LEU B O 1
ATOM 1811 N N . ALA B 1 20 ? -38.020 91.816 2.613 1.00 32.57 8 ALA B N 1
ATOM 1812 C CA . ALA B 1 20 ? -37.555 91.324 1.324 1.00 32.28 8 ALA B CA 1
ATOM 1813 C C . ALA B 1 20 ? -38.730 91.008 0.382 1.00 32.02 8 ALA B C 1
ATOM 1814 O O . ALA B 1 20 ? -38.675 90.046 -0.396 1.00 31.92 8 ALA B O 1
ATOM 1816 N N . ALA B 1 21 ? -39.776 91.830 0.438 1.00 31.51 9 ALA B N 1
ATOM 1817 C CA . ALA B 1 21 ? -40.952 91.610 -0.389 1.00 31.39 9 ALA B CA 1
ATOM 1818 C C . ALA B 1 21 ? -41.103 92.643 -1.496 1.00 31.28 9 ALA B C 1
ATOM 1819 O O . ALA B 1 21 ? -42.087 92.636 -2.202 1.00 31.39 9 ALA B O 1
ATOM 1821 N N . GLY B 1 22 ? -40.130 93.529 -1.659 1.00 32.00 10 GLY B N 1
ATOM 1822 C CA . GLY B 1 22 ? -40.166 94.535 -2.730 1.00 32.17 10 GLY B CA 1
ATOM 1823 C C . GLY B 1 22 ? -39.933 93.952 -4.110 1.00 32.55 10 GLY B C 1
ATOM 1824 O O . GLY B 1 22 ? -39.445 92.822 -4.258 1.00 32.27 10 GLY B O 1
ATOM 1825 N N . LYS B 1 23 ? -40.296 94.721 -5.127 1.00 33.20 11 LYS B N 1
ATOM 1826 C CA . LYS B 1 23 ? -40.106 94.296 -6.516 1.00 33.97 11 LYS B CA 1
ATOM 1827 C C . LYS B 1 23 ? -38.825 94.849 -7.142 1.00 34.35 11 LYS B C 1
ATOM 1828 O O . LYS B 1 23 ? -38.410 94.366 -8.180 1.00 34.22 11 LYS B O 1
ATOM 1832 N N . GLY B 1 24 ? -38.223 95.864 -6.511 1.00 35.37 12 GLY B N 1
ATOM 1833 C CA . GLY B 1 24 ? -36.991 96.518 -6.980 1.00 35.54 12 GLY B CA 1
ATOM 1834 C C . GLY B 1 24 ? -37.103 97.071 -8.384 1.00 36.14 12 GLY B C 1
ATOM 1835 O O . GLY B 1 24 ? -36.185 96.937 -9.183 1.00 36.50 12 GLY B O 1
ATOM 1836 N N . GLU B 1 25 ? -38.226 97.706 -8.690 1.00 36.85 13 GLU B N 1
ATOM 1837 C CA . GLU B 1 25 ? -38.529 98.083 -10.071 1.00 37.55 13 GLU B CA 1
ATOM 1838 C C . GLU B 1 25 ? -37.612 99.136 -10.659 1.00 37.35 13 GLU B C 1
ATOM 1839 O O . GLU B 1 25 ? -37.560 99.268 -11.878 1.00 37.48 13 GLU B O 1
ATOM 1845 N N . ARG B 1 26 ? -36.932 99.893 -9.800 1.00 37.65 14 ARG B N 1
ATOM 1846 C CA . ARG B 1 26 ? -35.972 100.925 -10.217 1.00 38.13 14 ARG B CA 1
ATOM 1847 C C . ARG B 1 26 ? -34.557 100.400 -10.537 1.00 39.14 14 ARG B C 1
ATOM 1848 O O . ARG B 1 26 ? -33.698 101.174 -10.999 1.00 39.58 14 ARG B O 1
ATOM 1856 N N . MET B 1 27 ? -34.310 99.112 -10.283 1.00 39.77 15 MET B N 1
ATOM 1857 C CA . MET B 1 27 ? -33.048 98.463 -10.673 1.00 40.41 15 MET B CA 1
ATOM 1858 C C . MET B 1 27 ? -33.050 98.088 -12.139 1.00 41.13 15 MET B C 1
ATOM 1859 O O . MET B 1 27 ? -31.993 97.803 -12.725 1.00 41.49 15 MET B O 1
ATOM 1864 N N . SER B 1 28 ? -34.260 98.058 -12.706 1.00 41.78 16 SER B N 1
ATOM 1865 C CA . SER B 1 28 ? -34.540 97.577 -14.063 1.00 41.98 16 SER B CA 1
ATOM 1866 C C . SER B 1 28 ? -33.926 96.207 -14.332 1.00 42.04 16 SER B C 1
ATOM 1867 O O . SER B 1 28 ? -33.455 95.928 -15.444 1.00 42.62 16 SER B O 1
ATOM 1870 N N . GLU B 1 29 ? -33.944 95.363 -13.302 1.00 41.90 17 GLU B N 1
ATOM 1871 C CA . GLU B 1 29 ? -33.710 93.940 -13.478 1.00 42.03 17 GLU B CA 1
ATOM 1872 C C . GLU B 1 29 ? -35.067 93.302 -13.701 1.00 41.74 17 GLU B C 1
ATOM 1873 O O . GLU B 1 29 ? -36.070 94.000 -13.861 1.00 42.22 17 GLU B O 1
ATOM 1879 N N . ASN B 1 30 ? -35.061 91.975 -13.774 1.00 41.33 18 ASN B N 1
ATOM 1880 C CA . ASN B 1 30 ? -36.263 91.133 -13.797 1.00 40.44 18 ASN B CA 1
ATOM 1881 C C . ASN B 1 30 ? -36.276 90.264 -12.528 1.00 39.29 18 ASN B C 1
ATOM 1882 O O . ASN B 1 30 ? -37.129 89.410 -12.360 1.00 39.39 18 ASN B O 1
ATOM 1887 N N . VAL B 1 31 ? -35.329 90.538 -11.625 1.00 38.02 19 VAL B N 1
ATOM 1888 C CA . VAL B 1 31 ? -35.119 89.810 -10.371 1.00 36.69 19 VAL B CA 1
ATOM 1889 C C . VAL B 1 31 ? -35.010 90.894 -9.287 1.00 35.79 19 VAL B C 1
ATOM 1890 O O . VAL B 1 31 ? -34.179 91.790 -9.393 1.00 36.12 19 VAL B O 1
ATOM 1894 N N . PRO B 1 32 ? -35.834 90.819 -8.243 1.00 34.85 20 PRO B N 1
ATOM 1895 C CA . PRO B 1 32 ? -35.737 91.860 -7.234 1.00 34.46 20 PRO B CA 1
ATOM 1896 C C . PRO B 1 32 ? -34.358 91.889 -6.578 1.00 34.37 20 PRO B C 1
ATOM 1897 O O . PRO B 1 32 ? -33.776 90.845 -6.284 1.00 34.45 20 PRO B O 1
ATOM 1901 N N . LYS B 1 33 ? -33.847 93.094 -6.370 1.00 33.90 21 LYS B N 1
ATOM 1902 C CA . LYS B 1 33 ? -32.485 93.298 -5.912 1.00 33.45 21 LYS B CA 1
ATOM 1903 C C . LYS B 1 33 ? -32.113 92.481 -4.699 1.00 33.23 21 LYS B C 1
ATOM 1904 O O . LYS B 1 33 ? -30.951 92.090 -4.579 1.00 33.07 21 LYS B O 1
ATOM 1910 N N . GLN B 1 34 ? -33.082 92.212 -3.813 1.00 32.87 22 GLN B N 1
ATOM 1911 C CA . GLN B 1 34 ? -32.813 91.416 -2.598 1.00 32.54 22 GLN B CA 1
ATOM 1912 C C . GLN B 1 34 ? -32.328 90.003 -2.916 1.00 32.50 22 GLN B C 1
ATOM 1913 O O . GLN B 1 34 ? -31.629 89.409 -2.116 1.00 32.30 22 GLN B O 1
ATOM 1919 N N . PHE B 1 35 ? -32.681 89.481 -4.083 1.00 32.46 23 PHE B N 1
ATOM 1920 C CA . PHE B 1 35 ? -32.233 88.162 -4.485 1.00 32.68 23 PHE B CA 1
ATOM 1921 C C . PHE B 1 35 ? -31.116 88.180 -5.524 1.00 32.95 23 PHE B C 1
ATOM 1922 O O . PHE B 1 35 ? -30.812 87.141 -6.119 1.00 33.07 23 PHE B O 1
ATOM 1930 N N . LEU B 1 36 ? -30.512 89.338 -5.763 1.00 33.35 24 LEU B N 1
ATOM 1931 C CA . LEU B 1 36 ? -29.368 89.399 -6.664 1.00 33.92 24 LEU B CA 1
ATOM 1932 C C . LEU B 1 36 ? -28.129 88.784 -6.005 1.00 34.19 24 LEU B C 1
ATOM 1933 O O . LEU B 1 36 ? -27.919 88.947 -4.814 1.00 33.89 24 LEU B O 1
ATOM 1938 N N . GLU B 1 37 ? -27.328 88.082 -6.804 1.00 34.71 25 GLU B N 1
ATOM 1939 C CA . GLU B 1 37 ? -26.159 87.359 -6.330 1.00 35.26 25 GLU B CA 1
ATOM 1940 C C . GLU B 1 37 ? -24.934 88.291 -6.301 1.00 35.60 25 GLU B C 1
ATOM 1941 O O . GLU B 1 37 ? -24.475 88.754 -7.352 1.00 35.82 25 GLU B O 1
ATOM 1944 N N . ILE B 1 38 ? -24.415 88.560 -5.101 1.00 35.63 26 ILE B N 1
ATOM 1945 C CA . ILE B 1 38 ? -23.128 89.240 -4.929 1.00 35.76 26 ILE B CA 1
ATOM 1946 C C . ILE B 1 38 ? -22.152 88.334 -4.180 1.00 35.29 26 ILE B C 1
ATOM 1947 O O . ILE B 1 38 ? -22.459 87.881 -3.076 1.00 35.29 26 ILE B O 1
ATOM 1952 N N . GLU B 1 39 ? -20.981 88.087 -4.767 1.00 34.87 27 GLU B N 1
ATOM 1953 C CA . GLU B 1 39 ? -19.973 87.163 -4.199 1.00 34.56 27 GLU B CA 1
ATOM 1954 C C . GLU B 1 39 ? -20.578 85.833 -3.745 1.00 34.30 27 GLU B C 1
ATOM 1955 O O . GLU B 1 39 ? -20.346 85.377 -2.627 1.00 34.27 27 GLU B O 1
ATOM 1961 N N . GLY B 1 40 ? -21.390 85.236 -4.609 1.00 34.09 28 GLY B N 1
ATOM 1962 C CA . GLY B 1 40 ? -22.000 83.948 -4.325 1.00 33.86 28 GLY B CA 1
ATOM 1963 C C . GLY B 1 40 ? -23.124 83.933 -3.307 1.00 33.80 28 GLY B C 1
ATOM 1964 O O . GLY B 1 40 ? -23.621 82.866 -2.973 1.00 34.62 28 GLY B O 1
ATOM 1965 N N . ARG B 1 41 ? -23.543 85.087 -2.810 1.00 33.27 29 ARG B N 1
ATOM 1966 C CA . ARG B 1 41 ? -24.608 85.138 -1.815 1.00 33.07 29 ARG B CA 1
ATOM 1967 C C . ARG B 1 41 ? -25.631 86.145 -2.307 1.00 32.72 29 ARG B C 1
ATOM 1968 O O . ARG B 1 41 ? -25.281 87.128 -2.962 1.00 32.59 29 ARG B O 1
ATOM 1972 N N . MET B 1 42 ? -26.896 85.905 -2.017 1.00 32.21 30 MET B N 1
ATOM 1973 C CA . MET B 1 42 ? -27.913 86.888 -2.359 1.00 32.25 30 MET B CA 1
ATOM 1974 C C . MET B 1 42 ? -27.848 88.049 -1.364 1.00 32.50 30 MET B C 1
ATOM 1975 O O . MET B 1 42 ? -27.467 87.858 -0.215 1.00 32.87 30 MET B O 1
ATOM 1980 N N . LEU B 1 43 ? -28.222 89.244 -1.808 1.00 32.45 31 LEU B N 1
ATOM 1981 C CA . LEU B 1 43 ? -28.136 90.432 -0.977 1.00 32.70 31 LEU B CA 1
ATOM 1982 C C . LEU B 1 43 ? -28.771 90.315 0.402 1.00 32.54 31 LEU B C 1
ATOM 1983 O O . LEU B 1 43 ? -28.257 90.906 1.348 1.00 32.73 31 LEU B O 1
ATOM 1988 N N . PHE B 1 44 ? -29.875 89.587 0.528 1.00 32.50 32 PHE B N 1
ATOM 1989 C CA . PHE B 1 44 ? -30.551 89.475 1.837 1.00 32.79 32 PHE B CA 1
ATOM 1990 C C . PHE B 1 44 ? -29.739 88.632 2.823 1.00 33.11 32 PHE B C 1
ATOM 1991 O O . PHE B 1 44 ? -29.846 88.784 4.053 1.00 33.43 32 PHE B O 1
ATOM 1999 N N . GLU B 1 45 ? -28.921 87.738 2.278 1.00 33.09 33 GLU B N 1
ATOM 2000 C CA . GLU B 1 45 ? -28.101 86.872 3.115 1.00 33.18 33 GLU B CA 1
ATOM 2001 C C . GLU B 1 45 ? -27.142 87.670 4.003 1.00 33.06 33 GLU B C 1
ATOM 2002 O O . GLU B 1 45 ? -26.886 87.297 5.141 1.00 32.94 33 GLU B O 1
ATOM 2008 N N . TYR B 1 46 ? -26.643 88.785 3.486 1.00 33.31 34 TYR B N 1
ATOM 2009 C CA . TYR B 1 46 ? -25.685 89.603 4.220 1.00 33.26 34 TYR B CA 1
ATOM 2010 C C . TYR B 1 46 ? -26.242 90.173 5.522 1.00 33.14 34 TYR B C 1
ATOM 2011 O O . TYR B 1 46 ? -25.682 89.887 6.577 1.00 33.57 34 TYR B O 1
ATOM 2020 N N . PRO B 1 47 ? -27.338 90.954 5.469 1.00 32.92 35 PRO B N 1
ATOM 2021 C CA . PRO B 1 47 ? -27.881 91.467 6.730 1.00 32.92 35 PRO B CA 1
ATOM 2022 C C . PRO B 1 47 ? -28.376 90.345 7.610 1.00 32.88 35 PRO B C 1
ATOM 2023 O O . PRO B 1 47 ? -28.217 90.386 8.822 1.00 33.06 35 PRO B O 1
ATOM 2027 N N . LEU B 1 48 ? -28.939 89.324 6.993 1.00 33.22 36 LEU B N 1
ATOM 2028 C CA . LEU B 1 48 ? -29.424 88.181 7.744 1.00 33.49 36 LEU B CA 1
ATOM 2029 C C . LEU B 1 48 ? -28.343 87.624 8.686 1.00 33.45 36 LEU B C 1
ATOM 2030 O O . LEU B 1 48 ? -28.595 87.417 9.875 1.00 33.07 36 LEU B O 1
ATOM 2035 N N . SER B 1 49 ? -27.143 87.406 8.153 1.00 33.74 37 SER B N 1
ATOM 2036 C CA . SER B 1 49 ? -26.038 86.834 8.943 1.00 34.16 37 SER B CA 1
ATOM 2037 C C . SER B 1 49 ? -25.585 87.747 10.087 1.00 34.01 37 SER B C 1
ATOM 2038 O O . SER B 1 49 ? -25.190 87.268 11.144 1.00 33.73 37 SER B O 1
ATOM 2041 N N . THR B 1 50 ? -25.658 89.058 9.879 1.00 34.13 38 THR B N 1
ATOM 2042 C CA . THR B 1 50 ? -25.415 90.006 10.960 1.00 34.23 38 THR B CA 1
ATOM 2043 C C . THR B 1 50 ? -26.396 89.796 12.117 1.00 34.46 38 THR B C 1
ATOM 2044 O O . THR B 1 50 ? -25.994 89.739 13.274 1.00 34.76 38 THR B O 1
ATOM 2048 N N . PHE B 1 51 ? -27.679 89.682 11.803 1.00 34.72 39 PHE B N 1
ATOM 2049 C CA . PHE B 1 51 ? -28.685 89.422 12.829 1.00 34.79 39 PHE B CA 1
ATOM 2050 C C . PHE B 1 51 ? -28.419 88.077 13.488 1.00 35.25 39 PHE B C 1
ATOM 2051 O O . PHE B 1 51 ? -28.473 87.960 14.721 1.00 35.71 39 PHE B O 1
ATOM 2059 N N . LEU B 1 52 ? -28.118 87.066 12.673 1.00 35.34 40 LEU B N 1
ATOM 2060 C CA . LEU B 1 52 ? -27.885 85.725 13.202 1.00 35.37 40 LEU B CA 1
ATOM 2061 C C . LEU B 1 52 ? -26.667 85.726 14.117 1.00 35.33 40 LEU B C 1
ATOM 2062 O O . LEU B 1 52 ? -26.764 85.316 15.260 1.00 35.60 40 LEU B O 1
ATOM 2067 N N . LYS B 1 53 ? -25.537 86.232 13.635 1.00 35.40 41 LYS B N 1
ATOM 2068 C CA . LYS B 1 53 ? -24.325 86.327 14.457 1.00 35.45 41 LYS B CA 1
ATOM 2069 C C . LYS B 1 53 ? -24.442 87.324 15.627 1.00 35.43 41 LYS B C 1
ATOM 2070 O O . LYS B 1 53 ? -23.550 87.362 16.467 1.00 35.44 41 LYS B O 1
ATOM 2076 N N . SER B 1 54 ? -25.512 88.126 15.677 1.00 35.62 42 SER B N 1
ATOM 2077 C CA . SER B 1 54 ? -25.666 89.182 1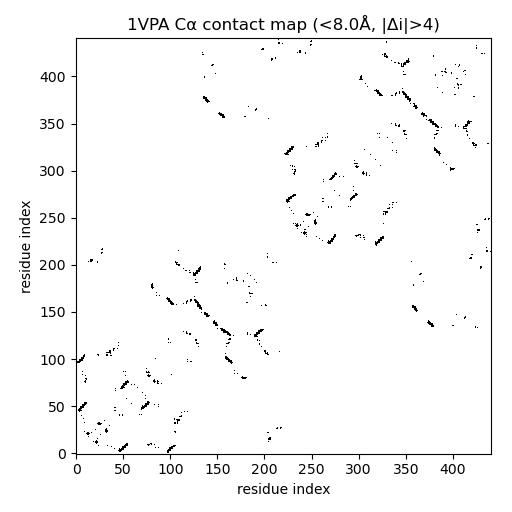6.701 1.00 35.76 42 SER B CA 1
ATOM 2078 C C . SER B 1 54 ? -26.387 88.712 17.976 1.00 35.93 42 SER B C 1
ATOM 2079 O O . SER B 1 54 ? -27.462 88.107 17.910 1.00 35.63 42 SER B O 1
ATOM 2082 N N . GLU B 1 55 ? -25.781 89.034 19.126 1.00 36.09 43 GLU B N 1
ATOM 2083 C CA . GLU B 1 55 ? -26.277 88.629 20.457 1.00 36.15 43 GLU B CA 1
ATOM 2084 C C . GLU B 1 55 ? -27.431 89.511 20.964 1.00 36.03 43 GLU B C 1
ATOM 2085 O O . GLU B 1 55 ? -28.087 89.180 21.960 1.00 36.21 43 GLU B O 1
ATOM 2087 N N . ALA B 1 56 ? -27.664 90.633 20.282 1.00 35.70 44 ALA B N 1
ATOM 2088 C CA . ALA B 1 56 ? -28.749 91.539 20.625 1.00 35.36 44 ALA B CA 1
ATOM 2089 C C . ALA B 1 56 ? -30.065 91.048 20.047 1.00 35.32 44 ALA B C 1
ATOM 2090 O O . ALA B 1 56 ? -31.121 91.564 20.407 1.00 35.48 44 ALA B O 1
ATOM 2092 N N . ILE B 1 57 ? -30.004 90.046 19.170 1.00 35.09 45 ILE B N 1
ATOM 2093 C CA . ILE B 1 57 ? -31.172 89.588 18.426 1.00 34.92 45 ILE B CA 1
ATOM 2094 C C . ILE B 1 57 ? -31.586 88.169 18.795 1.00 34.59 45 ILE B C 1
ATOM 2095 O O . ILE B 1 57 ? -30.904 87.196 18.485 1.00 34.24 45 ILE B O 1
ATOM 2100 N N . ASP B 1 58 ? -32.747 88.060 19.421 1.00 34.40 46 ASP B N 1
ATOM 2101 C CA . ASP B 1 58 ? -33.274 86.769 19.819 1.00 34.13 46 ASP B CA 1
ATOM 2102 C C . ASP B 1 58 ? -33.926 86.021 18.663 1.00 34.07 46 ASP B C 1
ATOM 2103 O O . ASP B 1 58 ? -33.839 84.795 18.604 1.00 34.00 46 ASP B O 1
ATOM 2108 N N . GLY B 1 59 ? -34.577 86.750 17.754 1.00 34.00 47 GLY B N 1
ATOM 2109 C CA . GLY B 1 59 ? -35.251 86.134 16.611 1.00 33.85 47 GLY B CA 1
ATOM 2110 C C . GLY B 1 59 ? -35.210 86.976 15.350 1.00 34.03 47 GLY B C 1
ATOM 2111 O O . GLY B 1 59 ? -34.918 88.170 15.388 1.00 34.10 47 GLY B O 1
ATOM 2112 N N . VAL B 1 60 ? -35.501 86.337 14.221 1.00 34.18 48 VAL B N 1
ATOM 2113 C CA . VAL B 1 60 ? -35.570 87.004 12.928 1.00 33.88 48 VAL B CA 1
ATOM 2114 C C . VAL B 1 60 ? -36.812 86.558 12.178 1.00 33.79 48 VAL B C 1
ATOM 2115 O O . VAL B 1 60 ? -37.109 85.359 12.090 1.00 33.67 48 VAL B O 1
ATOM 2119 N N . VAL B 1 61 ? -37.530 87.536 11.642 1.00 33.74 49 VAL B N 1
ATOM 2120 C CA . VAL B 1 61 ? -38.637 87.290 10.732 1.00 33.93 49 VAL B CA 1
ATOM 2121 C C . VAL B 1 61 ? -38.242 87.843 9.380 1.00 33.67 49 VAL B C 1
ATOM 2122 O O . VAL B 1 61 ? -37.795 88.992 9.284 1.00 33.85 49 VAL B O 1
ATOM 2126 N N . ILE B 1 62 ? -38.419 87.027 8.349 1.00 33.11 50 ILE B N 1
ATOM 2127 C CA . ILE B 1 62 ? -38.118 87.423 6.999 1.00 33.02 50 ILE B CA 1
ATOM 2128 C C . ILE B 1 62 ? -39.421 87.611 6.234 1.00 32.93 50 ILE B C 1
ATOM 2129 O O . ILE B 1 62 ? -40.209 86.665 6.121 1.00 32.35 50 ILE B O 1
ATOM 2134 N N . VAL B 1 63 ? -39.644 88.831 5.732 1.00 32.56 51 VAL B N 1
ATOM 2135 C CA . VAL B 1 63 ? -40.834 89.138 4.955 1.00 33.08 51 VAL B CA 1
ATOM 2136 C C . VAL B 1 63 ? -40.484 89.092 3.472 1.00 33.53 51 VAL B C 1
ATOM 2137 O O . VAL B 1 63 ? -39.592 89.805 3.021 1.00 33.59 51 VAL B O 1
ATOM 2141 N N . THR B 1 64 ? -41.162 88.241 2.708 1.00 33.98 52 THR B N 1
ATOM 2142 C CA . THR B 1 64 ? -40.871 88.147 1.278 1.00 34.48 52 THR B CA 1
ATOM 2143 C C . THR B 1 64 ? -42.124 87.852 0.506 1.00 33.93 52 THR B C 1
ATOM 2144 O O . THR B 1 64 ? -43.174 87.693 1.095 1.00 33.70 52 THR B O 1
ATOM 2148 N N . ARG B 1 65 ? -42.000 87.786 -0.810 1.00 34.12 53 ARG B N 1
ATOM 2149 C CA . ARG B 1 65 ? -43.150 87.568 -1.693 1.00 34.87 53 ARG B CA 1
ATOM 2150 C C . ARG B 1 65 ? -43.343 86.071 -1.853 1.00 33.83 53 ARG B C 1
ATOM 2151 O O . ARG B 1 65 ? -42.363 85.316 -1.928 1.00 33.36 53 ARG B O 1
ATOM 2159 N N . ARG B 1 66 ? -44.608 85.655 -1.908 1.00 33.12 54 ARG B N 1
ATOM 2160 C CA . ARG B 1 66 ? -44.986 84.242 -2.016 1.00 32.63 54 ARG B CA 1
ATOM 2161 C C . ARG B 1 66 ? -44.134 83.370 -2.947 1.00 32.17 54 ARG B C 1
ATOM 2162 O O . ARG B 1 66 ? -43.773 82.251 -2.579 1.00 32.11 54 ARG B O 1
ATOM 2170 N N . GLU B 1 67 ? -43.838 83.853 -4.148 1.00 31.38 55 GLU B N 1
ATOM 2171 C CA . GLU B 1 67 ? -43.137 83.006 -5.127 1.00 31.25 55 GLU B CA 1
ATOM 2172 C C . GLU B 1 67 ? -41.643 82.861 -4.860 1.00 30.68 55 GLU B C 1
ATOM 2173 O O . GLU B 1 67 ? -40.981 81.984 -5.416 1.00 30.18 55 GLU B O 1
ATOM 2179 N N . TRP B 1 68 ? -41.112 83.715 -4.000 1.00 30.30 56 TRP B N 1
ATOM 2180 C CA . TRP B 1 68 ? -39.728 83.587 -3.581 1.00 29.85 56 TRP B CA 1
ATOM 2181 C C . TRP B 1 68 ? -39.534 82.839 -2.247 1.00 29.60 56 TRP B C 1
ATOM 2182 O O . TRP B 1 68 ? -38.405 82.784 -1.753 1.00 29.08 56 TRP B O 1
ATOM 2193 N N . PHE B 1 69 ? -40.605 82.247 -1.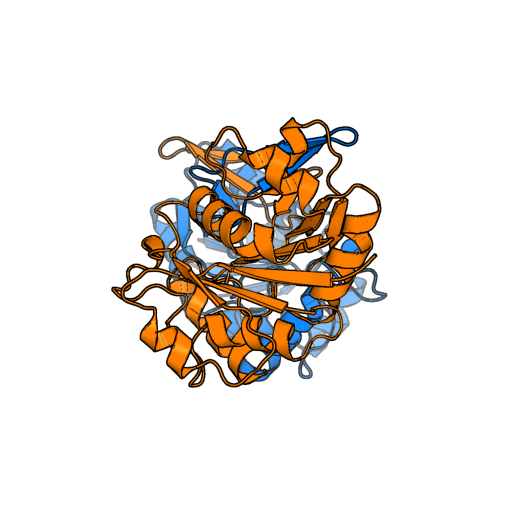689 1.00 29.14 57 PHE B N 1
ATOM 2194 C CA . PHE B 1 69 ? -40.525 81.578 -0.378 1.00 29.16 57 PHE B CA 1
ATOM 2195 C C . PHE B 1 69 ? -39.413 80.526 -0.319 1.00 29.20 57 PHE B C 1
ATOM 2196 O O . PHE B 1 69 ? -38.542 80.585 0.554 1.00 29.58 57 PHE B O 1
ATOM 2204 N N . GLU B 1 70 ? -39.419 79.592 -1.264 1.00 29.12 58 GLU B N 1
ATOM 2205 C CA . GLU B 1 70 ? -38.504 78.454 -1.241 1.00 28.94 58 GLU B CA 1
ATOM 2206 C C . GLU B 1 70 ? -37.057 78.889 -1.451 1.00 29.52 58 GLU B C 1
ATOM 2207 O O . GLU B 1 70 ? -36.121 78.249 -0.967 1.00 29.41 58 GLU B O 1
ATOM 2213 N N . VAL B 1 71 ? -36.868 79.995 -2.165 1.00 30.23 59 VAL B N 1
ATOM 2214 C CA . VAL B 1 71 ? -35.533 80.550 -2.373 1.00 30.38 59 VAL B CA 1
ATOM 2215 C C . VAL B 1 71 ? -34.953 81.030 -1.048 1.00 30.82 59 VAL B C 1
ATOM 2216 O O . VAL B 1 71 ? -33.742 80.925 -0.814 1.00 30.78 59 VAL B O 1
ATOM 2220 N N . VAL B 1 72 ? -35.825 81.561 -0.192 1.00 31.38 60 VAL B N 1
ATOM 2221 C CA . VAL B 1 72 ? -35.435 82.064 1.117 1.00 31.94 60 VAL B CA 1
ATOM 2222 C C . VAL B 1 72 ? -35.208 80.898 2.087 1.00 32.63 60 VAL B C 1
ATOM 2223 O O . VAL B 1 72 ? -34.179 80.850 2.766 1.00 31.75 60 VAL B O 1
ATOM 2227 N N . GLU B 1 73 ? -36.163 79.966 2.129 1.00 33.79 61 GLU B N 1
ATOM 2228 C CA . GLU B 1 73 ? -36.032 78.745 2.932 1.00 35.10 61 GLU B CA 1
ATOM 2229 C C . GLU B 1 73 ? -34.703 78.041 2.687 1.00 35.16 61 GLU B C 1
ATOM 2230 O O . GLU B 1 73 ? -34.003 77.675 3.620 1.00 35.29 61 GLU B O 1
ATOM 2236 N N . LYS B 1 74 ? -34.361 77.881 1.418 1.00 35.77 62 LYS B N 1
ATOM 2237 C CA . LYS B 1 74 ? -33.158 77.176 1.011 1.00 36.29 62 LYS B CA 1
ATOM 2238 C C . LYS B 1 74 ? -31.875 77.774 1.628 1.00 36.85 62 LYS B C 1
ATOM 2239 O O . LYS B 1 74 ? -30.899 77.046 1.852 1.00 37.12 62 LYS B O 1
ATOM 2244 N N . ARG B 1 75 ? -31.891 79.074 1.929 1.00 37.36 63 ARG B N 1
ATOM 2245 C CA . ARG B 1 75 ? -30.713 79.789 2.437 1.00 38.03 63 ARG B CA 1
ATOM 2246 C C . ARG B 1 75 ? -30.811 80.104 3.939 1.00 38.20 63 ARG B C 1
ATOM 2247 O O . ARG B 1 75 ? -30.061 80.932 4.470 1.00 37.83 63 ARG B O 1
ATOM 2255 N N . VAL B 1 76 ? -31.733 79.416 4.607 1.00 38.65 64 VAL B N 1
ATOM 2256 C CA . VAL B 1 76 ? -31.879 79.470 6.059 1.00 39.15 64 VAL B CA 1
ATOM 2257 C C . VAL B 1 76 ? -31.196 78.251 6.714 1.00 39.36 64 VAL B C 1
ATOM 2258 O O . VAL B 1 76 ? -31.640 77.102 6.552 1.00 39.52 64 VAL B O 1
ATOM 2262 N N . PHE B 1 77 ? -30.117 78.524 7.451 1.00 39.36 65 PHE B N 1
ATOM 2263 C CA . PHE B 1 77 ? -29.321 77.489 8.121 1.00 39.44 65 PHE B CA 1
ATOM 2264 C C . PHE B 1 77 ? -29.248 77.711 9.654 1.00 38.94 65 PHE B C 1
ATOM 2265 O O . PHE B 1 77 ? -28.271 77.305 10.291 1.00 39.06 65 PHE B O 1
ATOM 2273 N N . HIS B 1 78 ? -30.284 78.321 10.243 1.00 38.17 66 HIS B N 1
ATOM 2274 C CA . HIS B 1 78 ? -30.222 78.749 11.639 1.00 37.35 66 HIS B CA 1
ATOM 2275 C C . HIS B 1 78 ? -31.571 78.742 12.359 1.00 37.09 66 HIS B C 1
ATOM 2276 O O . HIS B 1 78 ? -32.594 79.125 11.802 1.00 36.65 66 HIS B O 1
ATOM 2283 N N . GLU B 1 79 ? -31.536 78.295 13.616 1.00 37.07 67 GLU B N 1
ATOM 2284 C CA . GLU B 1 79 ? -32.718 78.207 14.478 1.00 36.85 67 GLU B CA 1
ATOM 2285 C C . GLU B 1 79 ? -33.354 79.583 14.673 1.00 36.14 67 GLU B C 1
ATOM 2286 O O . GLU B 1 79 ? -34.575 79.728 14.661 1.00 35.92 67 GLU B O 1
ATOM 2292 N N . LYS B 1 80 ? -32.501 80.586 14.827 1.00 35.59 68 LYS B N 1
ATOM 2293 C CA . LYS B 1 80 ? -32.910 81.928 15.222 1.00 35.33 68 LYS B CA 1
ATOM 2294 C C . LYS B 1 80 ? -34.003 82.528 14.319 1.00 34.95 68 LYS B C 1
ATOM 2295 O O . LYS B 1 80 ? -34.716 83.433 14.754 1.00 34.58 68 LYS B O 1
ATOM 2301 N N . VAL B 1 81 ? -34.130 82.023 13.084 1.00 34.51 69 VAL B N 1
ATOM 2302 C CA . VAL B 1 81 ? -35.185 82.461 12.164 1.00 34.40 69 VAL B CA 1
ATOM 2303 C C . VAL B 1 81 ? -36.530 81.903 12.609 1.00 34.43 69 VAL B C 1
ATOM 2304 O O . VAL B 1 81 ? -36.787 80.703 12.465 1.00 34.42 69 VAL B O 1
ATOM 2308 N N . LEU B 1 82 ? -37.390 82.786 13.110 1.00 34.36 70 LEU B N 1
ATOM 2309 C CA . LEU B 1 82 ? -38.685 82.398 13.640 1.00 34.22 70 LEU B CA 1
ATOM 2310 C C . LEU B 1 82 ? -39.646 82.040 12.524 1.00 34.37 70 LEU B C 1
ATOM 2311 O O . LEU B 1 82 ? -40.519 81.214 12.733 1.00 34.51 70 LEU B O 1
ATOM 2316 N N . GLY B 1 83 ? -39.486 82.641 11.341 1.00 34.61 71 GLY B N 1
ATOM 2317 C CA . GLY B 1 83 ? -40.404 82.390 10.232 1.00 34.71 71 GLY B CA 1
ATOM 2318 C C . GLY B 1 83 ? -40.236 83.219 8.963 1.00 35.16 71 GLY B C 1
ATOM 2319 O O . GLY B 1 83 ? -39.452 84.171 8.902 1.00 35.23 71 GLY B O 1
ATOM 2320 N N . ILE B 1 84 ? -41.001 82.831 7.942 1.00 35.55 72 ILE B N 1
ATOM 2321 C CA . ILE B 1 84 ? -41.056 83.523 6.660 1.00 35.50 72 ILE B CA 1
ATOM 2322 C C . ILE B 1 84 ? -42.494 83.959 6.414 1.00 35.41 72 ILE B C 1
ATOM 2323 O O . ILE B 1 84 ? -43.379 83.127 6.230 1.00 35.57 72 ILE B O 1
ATOM 2328 N N . VAL B 1 85 ? -42.707 85.267 6.405 1.00 35.31 73 VAL B N 1
ATOM 2329 C CA . VAL B 1 85 ? -44.036 85.853 6.293 1.00 35.16 73 VAL B CA 1
ATOM 2330 C C . VAL B 1 85 ? -44.207 86.434 4.906 1.00 34.56 73 VAL B C 1
ATOM 2331 O O . VAL B 1 85 ? -43.261 86.881 4.295 1.00 34.51 73 VAL B O 1
ATOM 2335 N N . GLU B 1 86 ? -45.429 86.392 4.409 1.00 34.29 74 GLU B N 1
ATOM 2336 C CA . GLU B 1 86 ? -45.743 86.900 3.106 1.00 34.14 74 GLU B CA 1
ATOM 2337 C C . GLU B 1 86 ? -45.985 88.389 3.260 1.00 33.66 74 GLU B C 1
ATOM 2338 O O . GLU B 1 86 ? -46.816 88.833 4.074 1.00 33.04 74 GLU B O 1
ATOM 2344 N N . GLY B 1 87 ? -45.247 89.155 2.463 1.00 33.37 75 GLY B N 1
ATOM 2345 C CA . GLY B 1 87 ? -45.353 90.605 2.466 1.00 33.19 75 GLY B CA 1
ATOM 2346 C C . GLY B 1 87 ? -46.628 91.080 1.815 1.00 32.99 75 GLY B C 1
ATOM 2347 O O . GLY B 1 87 ? -47.560 90.301 1.605 1.00 32.77 75 GLY B O 1
ATOM 2348 N N . GLY B 1 88 ? -46.665 92.376 1.523 1.00 32.95 76 GLY B N 1
ATOM 2349 C CA . GLY B 1 88 ? -47.777 93.008 0.822 1.00 32.97 76 GLY B CA 1
ATOM 2350 C C . GLY B 1 88 ? -47.237 93.812 -0.341 1.00 32.98 76 GLY B C 1
ATOM 2351 O O . GLY B 1 88 ? -46.091 93.618 -0.733 1.00 32.63 76 GLY B O 1
ATOM 2352 N N . ASP B 1 89 ? -48.057 94.722 -0.873 1.00 33.12 77 ASP B N 1
ATOM 2353 C CA . ASP B 1 89 ? -47.702 95.501 -2.064 1.00 33.45 77 ASP B CA 1
ATOM 2354 C C . ASP B 1 89 ? -46.965 96.791 -1.732 1.00 33.57 77 ASP B C 1
ATOM 2355 O O . ASP B 1 89 ? -46.534 97.503 -2.637 1.00 34.42 77 ASP B O 1
ATOM 2360 N N . THR B 1 90 ? -46.814 97.107 -0.448 1.00 33.20 78 THR B N 1
ATOM 2361 C CA . THR B 1 90 ? -46.056 98.291 -0.043 1.00 32.52 78 THR B CA 1
ATOM 2362 C C . THR B 1 90 ? -45.217 97.950 1.149 1.00 32.40 78 THR B C 1
ATOM 2363 O O . THR B 1 90 ? -45.508 96.991 1.875 1.00 32.81 78 THR B O 1
ATOM 2367 N N . ARG B 1 91 ? -44.169 98.734 1.344 1.00 31.96 79 ARG B N 1
ATOM 2368 C CA . ARG B 1 91 ? -43.305 98.535 2.461 1.00 31.74 79 ARG B CA 1
ATOM 2369 C C . ARG B 1 91 ? -44.118 98.533 3.749 1.00 32.30 79 ARG B C 1
ATOM 2370 O O . ARG B 1 91 ? -43.931 97.637 4.567 1.00 32.87 79 ARG B O 1
ATOM 2378 N N . SER B 1 92 ? -45.022 99.507 3.918 1.00 32.64 80 SER B N 1
ATOM 2379 C CA . SER B 1 92 ? -45.858 99.606 5.135 1.00 32.75 80 SER B CA 1
ATOM 2380 C C . SER B 1 92 ? -46.676 98.333 5.367 1.00 32.87 80 SER B C 1
ATOM 2381 O O . SER B 1 92 ? -46.719 97.801 6.481 1.00 33.06 80 SER B O 1
ATOM 2384 N N . GLN B 1 93 ? -47.307 97.845 4.302 1.00 32.84 81 GLN B N 1
ATOM 2385 C CA . GLN B 1 93 ? -48.066 96.602 4.351 1.00 32.88 81 GLN B CA 1
ATOM 2386 C C . GLN B 1 93 ? -47.203 95.400 4.672 1.00 32.94 81 GLN B C 1
ATOM 2387 O O . GLN B 1 93 ? -47.666 94.451 5.310 1.00 33.12 81 GLN B O 1
ATOM 2393 N N . SER B 1 94 ? -45.967 95.406 4.194 1.00 32.95 82 SER B N 1
ATOM 2394 C CA . SER B 1 94 ? -45.076 94.287 4.469 1.00 33.11 82 SER B CA 1
ATOM 2395 C C . SER B 1 94 ? -44.705 94.270 5.953 1.00 33.32 82 SER B C 1
ATOM 2396 O O . SER B 1 94 ? -44.672 93.197 6.591 1.00 32.95 82 SER B O 1
ATOM 2399 N N . VAL B 1 95 ? -44.462 95.466 6.496 1.00 33.16 83 VAL B N 1
ATOM 2400 C CA . VAL B 1 95 ? -44.174 95.616 7.919 1.00 33.07 83 VAL B CA 1
ATOM 2401 C C . VAL B 1 95 ? -45.361 95.121 8.746 1.00 33.05 83 VAL B C 1
ATOM 2402 O O . VAL B 1 95 ? -45.153 94.352 9.679 1.00 32.78 83 VAL B O 1
ATOM 2406 N N . ARG B 1 96 ? -46.584 95.531 8.394 1.00 33.22 84 ARG B N 1
ATOM 2407 C CA . ARG B 1 96 ? -47.792 95.069 9.121 1.00 33.71 84 ARG B CA 1
ATOM 2408 C C . ARG B 1 96 ? -47.940 93.545 9.098 1.00 34.25 84 ARG B C 1
ATOM 2409 O O . ARG B 1 96 ? -48.231 92.932 10.128 1.00 34.41 84 ARG B O 1
ATOM 2417 N N . SER B 1 97 ? -47.703 92.932 7.937 1.00 34.64 85 SER B N 1
ATOM 2418 C CA . SER B 1 97 ? -47.691 91.474 7.828 1.00 35.03 85 SER B CA 1
ATOM 2419 C C . SER B 1 97 ? -46.885 90.829 8.935 1.00 34.88 85 SER B C 1
ATOM 2420 O O . SER B 1 97 ? -47.296 89.816 9.489 1.00 35.64 85 SER B O 1
ATOM 2423 N N . ALA B 1 98 ? -45.723 91.399 9.232 1.00 34.59 86 ALA B N 1
ATOM 2424 C CA . ALA B 1 98 ? -44.792 90.796 10.175 1.00 34.58 86 ALA B CA 1
ATOM 2425 C C . ALA B 1 98 ? -45.272 90.985 11.611 1.00 34.59 86 ALA B C 1
ATOM 2426 O O . ALA B 1 98 ? -45.128 90.086 12.458 1.00 34.23 86 ALA B O 1
ATOM 2428 N N . LEU B 1 99 ? -45.828 92.168 11.876 1.00 34.39 87 LEU B N 1
ATOM 2429 C CA . LEU B 1 99 ? -46.386 92.480 13.184 1.00 34.16 87 LEU B CA 1
ATOM 2430 C C . LEU B 1 99 ? -47.408 91.413 13.555 1.00 33.70 87 LEU B C 1
ATOM 2431 O O . LEU B 1 99 ? -47.389 90.913 14.679 1.00 33.05 87 LEU B O 1
ATOM 2436 N N . GLU B 1 100 ? -48.266 91.048 12.599 1.00 33.54 88 GLU B N 1
ATOM 2437 C CA . GLU B 1 100 ? -49.330 90.073 12.860 1.00 33.88 88 GLU B CA 1
ATOM 2438 C C . GLU B 1 100 ? -48.721 88.726 13.246 1.00 33.24 88 GLU B C 1
ATOM 2439 O O . GLU B 1 100 ? -49.055 88.163 14.281 1.00 32.72 88 GLU B O 1
ATOM 2443 N N . PHE B 1 101 ? -47.805 88.237 12.423 1.00 33.01 89 PHE B N 1
ATOM 2444 C CA . PHE B 1 101 ? -47.052 87.030 12.745 1.00 32.97 89 PHE B CA 1
ATOM 2445 C C . PHE B 1 101 ? -46.431 87.085 14.152 1.00 32.89 89 PHE B C 1
ATOM 2446 O O . PHE B 1 101 ? -46.504 86.117 14.887 1.00 33.16 89 PHE B O 1
ATOM 2454 N N . LEU B 1 102 ? -45.845 88.218 14.524 1.00 32.92 90 LEU B N 1
ATOM 2455 C CA . LEU B 1 102 ? -45.157 88.368 15.817 1.00 33.03 90 LEU B CA 1
ATOM 2456 C C . LEU B 1 102 ? -46.069 88.553 17.069 1.00 33.03 90 LEU B C 1
ATOM 2457 O O . LEU B 1 102 ? -45.590 88.491 18.211 1.00 32.99 90 LEU B O 1
ATOM 2462 N N . GLU B 1 103 ? -47.361 88.796 16.864 1.00 32.88 91 GLU B N 1
ATOM 2463 C CA . GLU B 1 103 ? -48.321 88.886 17.970 1.00 32.82 91 GLU B CA 1
ATOM 2464 C C . GLU B 1 103 ? -48.146 87.712 18.945 1.00 32.22 91 GLU B C 1
ATOM 2465 O O . GLU B 1 103 ? -48.124 87.900 20.163 1.00 32.05 91 GLU B O 1
ATOM 2471 N N . LYS B 1 104 ? -48.001 86.513 18.388 1.00 31.58 92 LYS B N 1
ATOM 2472 C CA . LYS B 1 104 ? -47.804 85.301 19.177 1.00 31.12 92 LYS B CA 1
ATOM 2473 C C . LYS B 1 104 ? -46.464 85.195 19.887 1.00 30.48 92 LYS B C 1
ATOM 2474 O O . LYS B 1 104 ? -46.321 84.390 20.793 1.00 30.71 92 LYS B O 1
ATOM 2480 N N . PHE B 1 105 ? -45.486 85.992 19.487 1.00 30.10 93 PHE B N 1
ATOM 2481 C CA . PHE B 1 105 ? -44.162 85.950 20.103 1.00 29.85 93 PHE B CA 1
ATOM 2482 C C . PHE B 1 105 ? -43.966 87.022 21.167 1.00 29.70 93 PHE B C 1
ATOM 2483 O O . PHE B 1 105 ? -43.069 86.896 22.003 1.00 29.23 93 PHE B O 1
ATOM 2491 N N . SER B 1 106 ? -44.807 88.059 21.131 1.00 29.81 94 SER B N 1
ATOM 2492 C CA . SER B 1 106 ? -44.830 89.126 22.148 1.00 29.98 94 SER B CA 1
ATOM 2493 C C . SER B 1 106 ? -43.476 89.822 22.384 1.00 30.20 94 SER B C 1
ATOM 2494 O O . SER B 1 106 ? -43.103 90.069 23.525 1.00 30.33 94 SER B O 1
ATOM 2497 N N . PRO B 1 107 ? -42.746 90.166 21.310 1.00 30.47 95 PRO B N 1
ATOM 2498 C CA . PRO B 1 107 ? -41.414 90.754 21.525 1.00 30.52 95 PRO B CA 1
ATOM 2499 C C . PRO B 1 107 ? -41.481 92.135 22.172 1.00 30.48 95 PRO B C 1
ATOM 2500 O O . PRO B 1 107 ? -42.489 92.828 22.049 1.00 30.54 95 PRO B O 1
ATOM 2504 N N . SER B 1 108 ? -40.425 92.504 22.884 1.00 30.42 96 SER B N 1
ATOM 2505 C CA . SER B 1 108 ? -40.390 93.776 23.578 1.00 30.74 96 SER B CA 1
ATOM 2506 C C . SER B 1 108 ? -40.081 94.874 22.563 1.00 31.16 96 SER B C 1
ATOM 2507 O O . SER B 1 108 ? -40.775 95.901 22.483 1.00 30.90 96 SER B O 1
ATOM 2510 N N . TYR B 1 109 ? -39.045 94.619 21.767 1.00 31.36 97 TYR B N 1
ATOM 2511 C CA . TYR B 1 109 ? -38.615 95.531 20.740 1.00 31.41 97 TYR B CA 1
ATOM 2512 C C . TYR B 1 109 ? -38.531 94.812 19.398 1.00 31.69 97 TYR B C 1
ATOM 2513 O O . TYR B 1 109 ? -38.202 93.624 19.336 1.00 31.63 97 TYR B O 1
ATOM 2522 N N . VAL B 1 110 ? -38.852 95.549 18.334 1.00 31.93 98 VAL B N 1
ATOM 2523 C CA . VAL B 1 110 ? -38.639 95.098 16.964 1.00 32.17 98 VAL B CA 1
ATOM 2524 C C . VAL B 1 110 ? -37.706 96.052 16.223 1.00 32.17 98 VAL B C 1
ATOM 2525 O O . VAL B 1 110 ? -37.812 97.274 16.334 1.00 32.11 98 VAL B O 1
ATOM 2529 N N . LEU B 1 111 ? -36.787 95.464 15.475 1.00 32.38 99 LEU B N 1
ATOM 2530 C CA . LEU B 1 111 ? -35.853 96.192 14.650 1.00 32.64 99 LEU B CA 1
ATOM 2531 C C . LEU B 1 111 ? -36.222 95.863 13.213 1.00 32.56 99 LEU B C 1
ATOM 2532 O O . LEU B 1 111 ? -36.298 94.701 12.850 1.00 32.60 99 LEU B O 1
ATOM 2537 N N . VAL B 1 112 ? -36.486 96.887 12.410 1.00 32.51 100 VAL B N 1
ATOM 2538 C CA . VAL B 1 112 ? -36.904 96.689 11.035 1.00 32.52 100 VAL B CA 1
ATOM 2539 C C . VAL B 1 112 ? -35.766 97.098 10.143 1.00 32.46 100 VAL B C 1
ATOM 2540 O O . VAL B 1 112 ? -35.170 98.145 10.364 1.00 33.15 100 VAL B O 1
ATOM 2544 N N . HIS B 1 113 ? -35.463 96.285 9.136 1.00 32.15 101 HIS B N 1
ATOM 2545 C CA . HIS B 1 113 ? -34.341 96.570 8.273 1.00 32.05 101 HIS B CA 1
ATOM 2546 C C . HIS B 1 113 ? -34.550 96.224 6.794 1.00 32.23 101 HIS B C 1
ATOM 2547 O O . HIS B 1 113 ? -34.844 95.081 6.453 1.00 32.66 101 HIS B O 1
ATOM 2554 N N . ASP B 1 114 ? -34.349 97.220 5.927 1.00 31.82 102 ASP B N 1
ATOM 2555 C CA . ASP B 1 114 ? -34.364 97.031 4.480 1.00 31.50 102 ASP B CA 1
ATOM 2556 C C . ASP B 1 114 ? -33.274 96.054 4.054 1.00 31.96 102 ASP B C 1
ATOM 2557 O O . ASP B 1 114 ? -32.087 96.299 4.294 1.00 31.89 102 ASP B O 1
ATOM 2562 N N . SER B 1 115 ? -33.670 94.957 3.417 1.00 32.14 103 SER B N 1
ATOM 2563 C CA . SER B 1 115 ? -32.715 93.931 3.002 1.00 32.38 103 SER B CA 1
ATOM 2564 C C . SER B 1 115 ? -31.822 94.441 1.886 1.00 33.03 103 SER B C 1
ATOM 2565 O O . SER B 1 115 ? -30.716 93.939 1.693 1.00 33.74 103 SER B O 1
ATOM 2568 N N . ALA B 1 116 ? -32.296 95.437 1.149 1.00 33.34 104 ALA B N 1
ATOM 2569 C CA . ALA B 1 116 ? -31.498 96.072 0.112 1.00 33.51 104 ALA B CA 1
ATOM 2570 C C . ALA B 1 116 ? -30.419 96.989 0.675 1.00 33.72 104 ALA B C 1
ATOM 2571 O O . ALA B 1 116 ? -29.669 97.590 -0.088 1.00 33.71 104 ALA B O 1
ATOM 2573 N N . ARG B 1 117 ? -30.375 97.136 1.998 1.00 33.94 105 ARG B N 1
ATOM 2574 C CA . ARG B 1 117 ? -29.232 97.704 2.697 1.00 34.23 105 ARG B CA 1
ATOM 2575 C C . ARG B 1 117 ? -28.456 96.518 3.250 1.00 33.61 105 ARG B C 1
ATOM 2576 O O . ARG B 1 117 ? -28.697 96.090 4.355 1.00 33.32 105 ARG B O 1
ATOM 2584 N N . PRO B 1 118 ? -27.532 95.964 2.469 1.00 34.16 106 PRO B N 1
ATOM 2585 C CA . PRO B 1 118 ? -26.974 94.670 2.831 1.00 34.80 106 PRO B CA 1
ATOM 2586 C C . PRO B 1 118 ? -25.900 94.675 3.910 1.00 34.95 106 PRO B C 1
ATOM 2587 O O . PRO B 1 118 ? -25.779 93.683 4.623 1.00 35.03 106 PRO B O 1
ATOM 2591 N N . PHE B 1 119 ? -25.143 95.765 4.027 1.00 35.16 107 PHE B N 1
ATOM 2592 C CA . PHE B 1 119 ? -23.899 95.761 4.791 1.00 35.58 107 PHE B CA 1
ATOM 2593 C C . PHE B 1 119 ? -24.081 96.381 6.155 1.00 36.29 107 PHE B C 1
ATOM 2594 O O . PHE B 1 119 ? 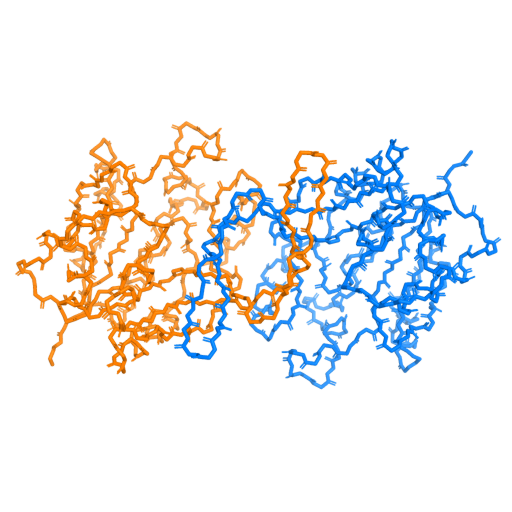-23.486 97.401 6.504 1.00 36.40 107 PHE B O 1
ATOM 2602 N N . LEU B 1 120 ? -24.918 95.707 6.928 1.00 36.90 108 LEU B N 1
ATOM 2603 C CA . LEU B 1 120 ? -25.246 96.085 8.282 1.00 37.12 108 LEU B CA 1
ATOM 2604 C C . LEU B 1 120 ? -24.170 95.549 9.228 1.00 37.12 108 LEU B C 1
ATOM 2605 O O . LEU B 1 120 ? -23.712 94.407 9.069 1.00 36.93 108 LEU B O 1
ATOM 2610 N N . ARG B 1 121 ? -23.772 96.372 10.204 1.00 36.99 109 ARG B N 1
ATOM 2611 C CA . ARG B 1 121 ? -22.805 95.956 11.225 1.00 36.52 109 ARG B CA 1
ATOM 2612 C C . ARG B 1 121 ? -23.492 95.620 12.568 1.00 36.14 109 ARG B C 1
ATOM 2613 O O . ARG B 1 121 ? -24.589 96.123 12.865 1.00 35.75 109 ARG B O 1
ATOM 2618 N N . LYS B 1 122 ? -22.854 94.730 13.338 1.00 35.51 110 LYS B N 1
ATOM 2619 C CA . LYS B 1 122 ? -23.227 94.465 14.730 1.00 35.26 110 LYS B CA 1
ATOM 2620 C C . LYS B 1 122 ? -23.447 95.765 15.523 1.00 35.02 110 LYS B C 1
ATOM 2621 O O . LYS B 1 122 ? -24.461 95.924 16.204 1.00 34.83 110 LYS B O 1
ATOM 2627 N N . LYS B 1 123 ? -22.461 96.660 15.453 1.00 34.72 111 LYS B N 1
ATOM 2628 C CA . LYS B 1 123 ? -22.467 97.896 16.224 1.00 34.82 111 LYS B CA 1
ATOM 2629 C C . LYS B 1 123 ? -23.830 98.554 16.135 1.00 34.77 111 LYS B C 1
ATOM 2630 O O . LYS B 1 123 ? -24.448 98.843 17.143 1.00 35.01 111 LYS B O 1
ATOM 2632 N N . HIS B 1 124 ? -24.315 98.735 14.916 1.00 34.93 112 HIS B N 1
ATOM 2633 C CA . HIS B 1 124 ? -25.580 99.436 14.675 1.00 34.99 112 HIS B CA 1
ATOM 2634 C C . HIS B 1 124 ? -26.808 98.690 15.178 1.00 34.88 112 HIS B C 1
ATOM 2635 O O . HIS B 1 124 ? -27.726 99.305 15.711 1.00 35.30 112 HIS B O 1
ATOM 2642 N N . VAL B 1 125 ? -26.834 97.377 15.005 1.00 34.57 113 VAL B N 1
ATOM 2643 C CA . VAL B 1 125 ? -27.954 96.583 15.489 1.00 34.48 113 VAL B CA 1
ATOM 2644 C C . VAL B 1 125 ? -28.145 96.710 17.000 1.00 34.33 113 VAL B C 1
ATOM 2645 O O . VAL B 1 125 ? -29.276 96.855 17.475 1.00 34.11 113 VAL B O 1
ATOM 2649 N N . SER B 1 126 ? -27.053 96.645 17.755 1.00 34.20 114 SER B N 1
ATOM 2650 C CA . SER B 1 126 ? -27.150 96.843 19.200 1.00 34.28 114 SER B CA 1
ATOM 2651 C C . SER B 1 126 ? -27.296 98.318 19.580 1.00 34.17 114 SER B C 1
ATOM 2652 O O . SER B 1 126 ? -28.013 98.631 20.528 1.00 34.04 114 SER B O 1
ATOM 2655 N N . GLU B 1 127 ? -26.653 99.225 18.848 1.00 34.11 115 GLU B N 1
ATOM 2656 C CA . GLU B 1 127 ? -26.711 100.644 19.219 1.00 34.53 115 GLU B CA 1
ATOM 2657 C C . GLU B 1 127 ? -28.103 101.205 18.969 1.00 34.38 115 GLU B C 1
ATOM 2658 O O . GLU B 1 127 ? -28.596 102.022 19.741 1.00 34.19 115 GLU B O 1
ATOM 2660 N N . VAL B 1 128 ? -28.732 100.754 17.889 1.00 34.69 116 VAL B N 1
ATOM 2661 C CA . VAL B 1 128 ? -30.091 101.189 17.549 1.00 34.87 116 VAL B CA 1
ATOM 2662 C C . VAL B 1 128 ? -31.104 100.666 18.561 1.00 34.84 116 VAL B C 1
ATOM 2663 O O . VAL B 1 128 ? -32.062 101.357 18.884 1.00 34.78 116 VAL B O 1
ATOM 2667 N N . LEU B 1 129 ? -30.899 99.444 19.042 1.00 34.95 117 LEU B N 1
ATOM 2668 C CA . LEU B 1 129 ? -31.803 98.859 20.025 1.00 35.14 117 LEU B CA 1
ATOM 2669 C C . LEU B 1 129 ? -31.653 99.517 21.405 1.00 34.98 117 LEU B C 1
ATOM 2670 O O . LEU B 1 129 ? -32.660 99.820 22.068 1.00 34.75 117 LEU B O 1
ATOM 2675 N N . ARG B 1 130 ? -30.410 99.749 21.830 1.00 34.87 118 ARG B N 1
ATOM 2676 C CA . ARG B 1 130 ? -30.157 100.428 23.107 1.00 34.85 118 ARG B CA 1
ATOM 2677 C C . ARG B 1 130 ? -30.884 101.759 23.099 1.00 34.91 118 ARG B C 1
ATOM 2678 O O . ARG B 1 130 ? -31.634 102.052 24.014 1.00 34.89 118 ARG B O 1
ATOM 2680 N N . ARG B 1 131 ? -30.704 102.527 22.028 1.00 35.19 119 ARG B N 1
ATOM 2681 C CA . ARG B 1 131 ? -31.259 103.877 21.934 1.00 35.52 119 ARG B CA 1
ATOM 2682 C C . ARG B 1 131 ? -32.765 103.936 21.655 1.00 35.54 119 ARG B C 1
ATOM 2683 O O . ARG B 1 131 ? -33.405 104.959 21.855 1.00 35.85 119 ARG B O 1
ATOM 2691 N N . ALA B 1 132 ? -33.346 102.837 21.223 1.00 35.79 120 ALA B N 1
ATOM 2692 C CA . ALA B 1 132 ? -34.793 102.784 21.075 1.00 36.00 120 ALA B CA 1
ATOM 2693 C C . ALA B 1 132 ? -35.483 102.695 22.441 1.00 36.20 120 ALA B C 1
ATOM 2694 O O . ALA B 1 132 ? -36.651 103.058 22.556 1.00 36.13 120 ALA B O 1
ATOM 2696 N N . ARG B 1 133 ? -34.762 102.234 23.470 1.00 36.51 121 ARG B N 1
ATOM 2697 C CA . ARG B 1 133 ? -35.356 102.009 24.812 1.00 36.57 121 ARG B CA 1
ATOM 2698 C C . ARG B 1 133 ? -35.766 103.283 25.549 1.00 36.37 121 ARG B C 1
ATOM 2699 O O . ARG B 1 133 ? -36.658 103.232 26.383 1.00 36.16 121 ARG B O 1
ATOM 2701 N N . GLU B 1 134 ? -35.140 104.417 25.233 1.00 36.46 122 GLU B N 1
ATOM 2702 C CA . GLU B 1 134 ? -35.398 105.671 25.967 1.00 36.58 122 GLU B CA 1
ATOM 2703 C C . GLU B 1 134 ? -36.718 106.340 25.559 1.00 36.41 122 GLU B C 1
ATOM 2704 O O . GLU B 1 134 ? -37.458 106.808 26.418 1.00 36.81 122 GLU B O 1
ATOM 2706 N N . THR B 1 135 ? -37.000 106.398 24.259 1.00 36.14 123 THR B N 1
ATOM 2707 C CA . THR B 1 135 ? -38.254 106.980 23.752 1.00 35.89 123 THR B CA 1
ATOM 2708 C C . THR B 1 135 ? -39.220 105.917 23.193 1.00 35.67 123 THR B C 1
ATOM 2709 O O . THR B 1 135 ? -40.396 106.193 22.945 1.00 35.76 123 THR B O 1
ATOM 2713 N N . GLY B 1 136 ? -38.723 104.707 22.984 1.00 35.14 124 GLY B N 1
ATOM 2714 C CA . GLY B 1 136 ? -39.496 103.695 22.301 1.00 34.98 124 GLY B CA 1
ATOM 2715 C C . GLY B 1 136 ? -39.323 103.717 20.797 1.00 34.68 124 GLY B C 1
ATOM 2716 O O . GLY B 1 136 ? -39.875 102.870 20.114 1.00 34.44 124 GLY B O 1
ATOM 2717 N N . ALA B 1 137 ? -38.563 104.680 20.276 1.00 34.86 125 ALA B N 1
ATOM 2718 C CA . ALA B 1 137 ? -38.313 104.776 18.827 1.00 34.79 125 ALA B CA 1
ATOM 2719 C C . ALA B 1 137 ? -36.942 105.371 18.530 1.00 34.68 125 ALA B C 1
ATOM 2720 O O . ALA B 1 137 ? -36.521 106.350 19.150 1.00 33.98 125 ALA B O 1
ATOM 2722 N N . ALA B 1 138 ? -36.255 104.761 17.570 1.00 34.72 126 ALA B N 1
ATOM 2723 C CA . ALA B 1 138 ? -34.972 105.271 17.111 1.00 34.72 126 ALA B CA 1
ATOM 2724 C C . ALA B 1 138 ? -34.728 104.783 15.710 1.00 34.50 126 ALA B C 1
ATOM 2725 O O . ALA B 1 138 ? -35.302 103.777 15.304 1.00 34.74 126 ALA B O 1
ATOM 2727 N N . THR B 1 139 ? -33.890 105.507 14.974 1.00 34.21 127 THR B N 1
ATOM 2728 C CA . THR B 1 139 ? -33.472 105.074 13.643 1.00 34.11 127 THR B CA 1
ATOM 2729 C C . THR B 1 139 ? -32.029 105.397 13.377 1.00 33.90 127 THR B C 1
ATOM 2730 O O . THR B 1 139 ? -31.466 106.352 13.922 1.00 34.21 127 THR B O 1
ATOM 2734 N N . LEU B 1 140 ? -31.425 104.594 12.522 1.00 33.77 128 LEU B N 1
ATOM 2735 C CA . LEU B 1 140 ? -30.101 104.904 12.085 1.00 33.63 128 LEU B CA 1
ATOM 2736 C C . LEU B 1 140 ? -30.276 106.052 11.093 1.00 32.93 128 LEU B C 1
ATOM 2737 O O . LEU B 1 140 ? -31.228 106.084 10.316 1.00 32.10 128 LEU B O 1
ATOM 2742 N N . ALA B 1 141 ? -29.387 107.026 11.185 1.00 32.60 129 ALA B N 1
ATOM 2743 C CA . ALA B 1 141 ? -29.462 108.203 10.352 1.00 32.51 129 ALA B CA 1
ATOM 2744 C C . ALA B 1 141 ? -28.075 108.656 9.992 1.00 32.51 129 ALA B C 1
ATOM 2745 O O . ALA B 1 141 ? -27.090 108.286 10.631 1.00 32.85 129 ALA B O 1
ATOM 2747 N N . LEU B 1 142 ? -28.018 109.498 8.982 1.00 32.57 130 LEU B N 1
ATOM 2748 C CA . LEU B 1 142 ? -26.763 109.970 8.434 1.00 32.59 130 LEU B CA 1
ATOM 2749 C C . LEU B 1 142 ? -26.922 111.442 8.056 1.00 32.34 130 LEU B C 1
ATOM 2750 O O . LEU B 1 142 ? -27.816 111.810 7.292 1.00 32.35 130 LEU B O 1
ATOM 2755 N N . LYS B 1 143 ? -26.086 112.287 8.636 1.00 32.13 131 LYS B N 1
ATOM 2756 C CA . LYS B 1 143 ? -26.056 113.692 8.289 1.00 31.80 131 LYS B CA 1
ATOM 2757 C C . LYS B 1 143 ? -25.763 113.865 6.790 1.00 31.62 131 LYS B C 1
ATOM 2758 O O . LYS B 1 143 ? -24.859 113.231 6.247 1.00 31.34 131 LYS B O 1
ATOM 2764 N N . ASN B 1 144 ? -26.534 114.735 6.140 1.00 31.31 132 ASN B N 1
ATOM 2765 C CA . ASN B 1 144 ? -26.332 115.075 4.750 1.00 30.84 132 ASN B CA 1
ATOM 2766 C C . ASN B 1 144 ? -24.958 115.665 4.584 1.00 30.45 132 ASN B C 1
ATOM 2767 O O . ASN B 1 144 ? -24.462 116.306 5.486 1.00 30.43 132 ASN B O 1
ATOM 2772 N N . SER B 1 145 ? -24.339 115.434 3.439 1.00 30.24 133 SER B N 1
ATOM 2773 C CA . SER B 1 145 ? -23.000 115.951 3.185 1.00 30.18 133 SER B CA 1
ATOM 2774 C C . SER B 1 145 ? -22.799 116.341 1.720 1.00 30.06 133 SER B C 1
ATOM 2775 O O . SER B 1 145 ? -21.674 116.404 1.233 1.00 29.76 133 SER B O 1
ATOM 2778 N N . ASP B 1 146 ? -23.910 116.601 1.041 1.00 30.01 134 ASP B N 1
ATOM 2779 C CA . ASP B 1 146 ? -23.917 116.995 -0.343 1.00 29.88 134 ASP B CA 1
ATOM 2780 C C . ASP B 1 146 ? -24.753 118.241 -0.478 1.00 30.13 134 ASP B C 1
ATOM 2781 O O . ASP B 1 146 ? -25.691 118.442 0.297 1.00 30.11 134 ASP B O 1
ATOM 2786 N N . ALA B 1 147 ? -24.410 119.081 -1.452 1.00 30.17 135 ALA B N 1
ATOM 2787 C CA . ALA B 1 147 ? -25.376 120.050 -1.942 1.00 30.23 135 ALA B CA 1
ATOM 2788 C C . ALA B 1 147 ? -26.607 119.260 -2.368 1.00 30.42 135 ALA B C 1
ATOM 2789 O O . ALA B 1 147 ? -26.473 118.203 -2.965 1.00 30.29 135 ALA B O 1
ATOM 2791 N N . LEU B 1 148 ? -27.791 119.769 -2.042 1.00 30.91 136 LEU B N 1
ATOM 2792 C CA . LEU B 1 148 ? -29.051 119.068 -2.281 1.00 31.48 136 LEU B CA 1
ATOM 2793 C C . LEU B 1 148 ? -29.967 119.896 -3.174 1.00 31.97 136 LEU B C 1
ATOM 2794 O O . LEU B 1 148 ? -30.069 121.123 -3.002 1.00 32.17 136 LEU B O 1
ATOM 2799 N N . VAL B 1 149 ? -30.659 119.227 -4.099 1.00 32.18 137 VAL B N 1
ATOM 2800 C CA . VAL B 1 149 ? -31.567 119.912 -5.017 1.00 32.30 137 VAL B CA 1
ATOM 2801 C C . VAL B 1 149 ? -32.830 119.151 -5.358 1.00 32.49 137 VAL B C 1
ATOM 2802 O O . VAL B 1 149 ? -32.872 117.920 -5.290 1.00 32.50 137 VAL B O 1
ATOM 2806 N N . ARG B 1 150 ? -33.828 119.924 -5.793 1.00 32.78 138 ARG B N 1
ATOM 2807 C CA . ARG B 1 150 ? -35.109 119.423 -6.272 1.00 32.92 138 ARG B CA 1
ATOM 2808 C C . ARG B 1 150 ? -35.301 119.898 -7.704 1.00 32.91 138 ARG B C 1
ATOM 2809 O O . ARG B 1 150 ? -35.051 121.062 -7.984 1.00 32.82 138 ARG B O 1
ATOM 2817 N N . VAL B 1 151 ? -35.734 119.017 -8.606 1.00 33.13 139 VAL B N 1
ATOM 2818 C CA . VAL B 1 151 ? -36.071 119.442 -9.981 1.00 33.42 139 VAL B CA 1
ATOM 2819 C C . VAL B 1 151 ? -37.507 119.940 -10.121 1.00 33.41 139 VAL B C 1
ATOM 2820 O O . VAL B 1 151 ? -38.428 119.400 -9.521 1.00 33.23 139 VAL B O 1
ATOM 2824 N N . GLU B 1 152 ? -37.664 120.972 -10.945 1.00 33.71 140 GLU B N 1
ATOM 2825 C CA . GLU B 1 152 ? -38.944 121.603 -11.227 1.00 33.73 140 GLU B CA 1
ATOM 2826 C C . GLU B 1 152 ? -38.957 121.979 -12.702 1.00 33.92 140 GLU B C 1
ATOM 2827 O O . GLU B 1 152 ? -38.737 123.143 -13.059 1.00 33.99 140 GLU B O 1
ATOM 2829 N N . ASN B 1 153 ? -39.172 120.969 -13.546 1.00 34.07 141 ASN B N 1
ATOM 2830 C CA . ASN B 1 153 ? -39.316 121.134 -15.006 1.00 34.30 141 ASN B CA 1
ATOM 2831 C C . ASN B 1 153 ? -38.167 121.888 -15.707 1.00 34.36 141 ASN B C 1
ATOM 2832 O O . ASN B 1 153 ? -38.340 123.039 -16.123 1.00 34.52 141 ASN B O 1
ATOM 2834 N N . ASP B 1 154 ? -37.014 121.227 -15.854 1.00 34.21 142 ASP B N 1
ATOM 2835 C CA . ASP B 1 154 ? -35.821 121.824 -16.488 1.00 34.10 142 ASP B CA 1
ATOM 2836 C C . ASP B 1 154 ? -35.385 123.110 -15.780 1.00 33.98 142 ASP B C 1
ATOM 2837 O O . ASP B 1 154 ? -34.904 124.053 -16.417 1.00 33.75 142 ASP B O 1
ATOM 2839 N N . ARG B 1 155 ? -35.580 123.119 -14.460 1.00 34.02 143 ARG B N 1
ATOM 2840 C CA . ARG B 1 155 ? -35.161 124.200 -13.565 1.00 34.10 143 ARG B CA 1
ATOM 2841 C C . ARG B 1 155 ? -34.998 123.602 -12.165 1.00 34.26 143 ARG B C 1
ATOM 2842 O O . ARG B 1 155 ? -35.960 123.061 -11.620 1.00 34.41 143 ARG B O 1
ATOM 2844 N N . ILE B 1 156 ? -33.793 123.683 -11.594 1.00 34.25 144 ILE B N 1
ATOM 2845 C CA . ILE B 1 156 ? -33.530 123.107 -10.262 1.00 34.32 144 ILE B CA 1
ATOM 2846 C C . ILE B 1 156 ? -33.566 124.114 -9.118 1.00 34.07 144 ILE B C 1
ATOM 2847 O O . ILE B 1 156 ? -33.355 125.303 -9.307 1.00 33.84 144 ILE B O 1
ATOM 2852 N N . GLU B 1 157 ? -33.814 123.601 -7.919 1.00 34.16 145 GLU B N 1
ATOM 2853 C CA . GLU B 1 157 ? -33.966 124.419 -6.727 1.00 34.45 145 GLU B CA 1
ATOM 2854 C C . GLU B 1 157 ? -33.113 123.839 -5.592 1.00 34.16 145 GLU B C 1
ATOM 2855 O O . GLU B 1 157 ? -33.103 122.616 -5.378 1.00 34.31 145 GLU B O 1
ATOM 2861 N N . TYR B 1 158 ? -32.421 124.722 -4.868 1.00 33.29 146 TYR B N 1
ATOM 2862 C CA . TYR B 1 158 ? -31.440 124.317 -3.866 1.00 32.88 146 TYR B CA 1
ATOM 2863 C C . TYR B 1 158 ? -32.055 124.271 -2.461 1.00 33.30 146 TYR B C 1
ATOM 2864 O O . TYR B 1 158 ? -32.429 125.291 -1.886 1.00 33.48 146 TYR B O 1
ATOM 2873 N N . ILE B 1 159 ? -32.138 123.071 -1.912 1.00 33.75 147 ILE B N 1
ATOM 2874 C CA . ILE B 1 159 ? -32.763 122.854 -0.628 1.00 34.07 147 ILE B CA 1
ATOM 2875 C C . ILE B 1 159 ? -31.813 123.315 0.475 1.00 34.06 147 ILE B C 1
ATOM 2876 O O . ILE B 1 159 ? -30.609 123.024 0.416 1.00 33.83 147 ILE B O 1
ATOM 2881 N N . PRO B 1 160 ? -32.340 124.038 1.483 1.00 33.90 148 PRO B N 1
ATOM 2882 C CA . PRO B 1 160 ? -31.512 124.370 2.638 1.00 33.73 148 PRO B CA 1
ATOM 2883 C C . PRO B 1 160 ? -31.101 123.107 3.365 1.00 33.75 148 PRO B C 1
ATOM 2884 O O . PRO B 1 160 ? -31.920 122.219 3.533 1.00 33.40 148 PRO B O 1
ATOM 2888 N N . ARG B 1 161 ? -29.841 123.040 3.788 1.00 34.01 149 ARG B N 1
ATOM 2889 C CA . ARG B 1 161 ? -29.241 121.810 4.312 1.00 34.15 149 ARG B CA 1
ATOM 2890 C C . ARG B 1 161 ? -29.221 121.658 5.830 1.00 34.05 149 ARG B C 1
ATOM 2891 O O . ARG B 1 161 ? -28.881 120.596 6.319 1.00 34.28 149 ARG B O 1
ATOM 2899 N N . LYS B 1 162 ? -29.582 122.697 6.575 1.00 34.09 150 LYS B N 1
ATOM 2900 C CA . LYS B 1 162 ? -29.423 122.684 8.021 1.00 34.16 150 LYS B CA 1
ATOM 2901 C C . LYS B 1 162 ? -30.271 121.596 8.611 1.00 34.21 150 LYS B C 1
ATOM 2902 O O . LYS B 1 162 ? -31.464 121.523 8.340 1.00 34.74 150 LYS B O 1
ATOM 2908 N N . GLY B 1 163 ? -29.651 120.740 9.411 1.00 34.31 151 GLY B N 1
ATOM 2909 C CA . GLY B 1 163 ? -30.374 119.709 10.152 1.00 34.49 151 GLY B CA 1
ATOM 2910 C C . GLY B 1 163 ? -30.936 118.599 9.297 1.00 34.54 151 GLY B C 1
ATOM 2911 O O . GLY B 1 163 ? -31.800 117.861 9.748 1.00 35.31 151 GLY B O 1
ATOM 2912 N N . VAL B 1 164 ? -30.445 118.458 8.071 1.00 34.45 152 VAL B N 1
ATOM 2913 C CA . VAL B 1 164 ? -30.963 117.437 7.161 1.00 34.58 152 VAL B CA 1
ATOM 2914 C C . VAL B 1 164 ? -30.241 116.100 7.302 1.00 34.46 152 VAL B C 1
ATOM 2915 O O . VAL B 1 164 ? -29.012 116.019 7.217 1.00 34.52 152 VAL B O 1
ATOM 2919 N N . TYR B 1 165 ? -31.025 115.048 7.476 1.00 34.36 153 TYR B N 1
ATOM 2920 C CA . TYR B 1 165 ? -30.485 113.709 7.647 1.00 34.21 153 TYR B CA 1
ATOM 2921 C C . TYR B 1 165 ? -31.074 112.784 6.609 1.00 34.13 153 TYR B C 1
ATOM 2922 O O . TYR B 1 165 ? -32.238 112.932 6.204 1.00 33.93 153 TYR B O 1
ATOM 2931 N N . ARG B 1 166 ? -30.262 111.831 6.177 1.00 34.19 154 ARG B N 1
ATOM 2932 C CA . ARG B 1 166 ? -30.745 110.702 5.396 1.00 34.35 154 ARG B CA 1
ATOM 2933 C C . ARG B 1 166 ? -31.204 109.691 6.414 1.00 34.25 154 ARG B C 1
ATOM 2934 O O . ARG B 1 166 ? -30.442 109.355 7.328 1.00 34.56 154 ARG B O 1
ATOM 2942 N N . ILE B 1 167 ? -32.443 109.227 6.298 1.00 34.07 155 ILE B N 1
ATOM 2943 C CA . ILE B 1 167 ? -32.968 108.226 7.228 1.00 33.81 155 ILE B CA 1
ATOM 2944 C C . ILE B 1 167 ? -32.678 106.834 6.704 1.00 33.41 155 ILE B C 1
ATOM 2945 O O . ILE B 1 167 ? -33.116 106.500 5.606 1.00 33.93 155 ILE B O 1
ATOM 2950 N N . LEU B 1 168 ? -31.969 106.027 7.495 1.00 32.95 156 LEU B N 1
ATOM 2951 C CA . LEU B 1 168 ? -31.570 104.662 7.096 1.00 32.80 156 LEU B CA 1
ATOM 2952 C C . LEU B 1 168 ? -32.361 103.596 7.854 1.00 32.56 156 LEU B C 1
ATOM 2953 O O . LEU B 1 168 ? -33.307 103.915 8.572 1.00 32.60 156 LEU B O 1
ATOM 2958 N N . THR B 1 169 ? -32.011 102.332 7.644 1.00 32.48 157 THR B N 1
ATOM 2959 C CA . THR B 1 169 ? -32.406 101.264 8.561 1.00 32.96 157 THR B CA 1
ATOM 2960 C C . THR B 1 169 ? -31.113 100.615 8.990 1.00 33.05 157 THR B C 1
ATOM 2961 O O . THR B 1 169 ? -30.130 100.724 8.274 1.00 33.60 157 THR B O 1
ATOM 2965 N N . PRO B 1 170 ? -31.094 99.931 10.139 1.00 33.15 158 PRO B N 1
ATOM 2966 C CA . PRO B 1 170 ? -32.209 99.523 10.977 1.00 33.49 158 PRO B CA 1
ATOM 2967 C C . PRO B 1 170 ? -32.967 100.668 11.624 1.00 34.04 158 PRO B C 1
ATOM 2968 O O . PRO B 1 170 ? -32.410 101.749 11.855 1.00 34.12 158 PRO B O 1
ATOM 2972 N N . GLN B 1 171 ? -34.251 100.421 11.864 1.00 34.53 159 GLN B N 1
ATOM 2973 C CA . GLN B 1 171 ? -35.083 101.264 12.713 1.00 34.84 159 GLN B CA 1
ATOM 2974 C C . GLN B 1 171 ? -35.677 100.316 13.761 1.00 34.81 159 GLN B C 1
ATOM 2975 O O . GLN B 1 171 ? -36.250 99.289 13.402 1.00 34.99 159 GLN B O 1
ATOM 2981 N N . ALA B 1 172 ? -35.553 100.664 15.038 1.00 34.44 160 ALA B N 1
ATOM 2982 C CA . ALA B 1 172 ? -36.041 99.816 16.112 1.00 34.34 160 ALA B CA 1
ATOM 2983 C C . ALA B 1 172 ? -37.088 100.533 16.945 1.00 34.09 160 ALA B C 1
ATOM 2984 O O . ALA B 1 172 ? -36.951 101.717 17.238 1.00 34.51 160 ALA B O 1
ATOM 2986 N N . PHE B 1 173 ? -38.132 99.806 17.322 1.00 33.67 161 PHE B N 1
ATOM 2987 C CA . PHE B 1 173 ? -39.195 100.350 18.168 1.00 33.32 161 PHE B CA 1
ATOM 2988 C C . PHE B 1 173 ? -39.608 99.338 19.226 1.00 33.16 161 PHE B C 1
ATOM 2989 O O . PHE B 1 173 ? -39.384 98.135 19.079 1.00 32.64 161 PHE B O 1
ATOM 2997 N N . SER B 1 174 ? -40.226 99.829 20.291 1.00 33.06 162 SER B N 1
ATOM 2998 C CA . SER B 1 174 ? -40.953 98.940 21.171 1.00 33.21 162 SER B CA 1
ATOM 2999 C C . SER B 1 174 ? -42.112 98.388 20.339 1.00 33.14 162 SER B C 1
ATOM 3000 O O . SER B 1 174 ? -42.743 99.109 19.557 1.00 33.19 162 SER B O 1
ATOM 3003 N N . TYR B 1 175 ? -42.362 97.099 20.485 1.00 33.09 163 TYR B N 1
ATOM 3004 C CA . TYR B 1 175 ? -43.412 96.443 19.734 1.00 33.26 163 TYR B CA 1
ATOM 3005 C C . TYR B 1 175 ? -44.738 97.232 19.814 1.00 33.21 163 TYR B C 1
ATOM 3006 O O . TYR B 1 175 ? -45.194 97.777 18.811 1.00 32.96 163 TYR B O 1
ATOM 3015 N N . GLU B 1 176 ? -45.307 97.335 21.018 1.00 33.35 164 GLU B N 1
ATOM 3016 C CA . GLU B 1 176 ? -46.608 98.001 21.251 1.00 33.45 164 GLU B CA 1
ATOM 3017 C C . GLU B 1 176 ? -46.789 99.319 20.485 1.00 33.63 164 GLU B C 1
ATOM 3018 O O . GLU B 1 176 ? -47.854 99.554 19.892 1.00 33.80 164 GLU B O 1
ATOM 3020 N N . ILE B 1 177 ? -45.748 100.159 20.508 1.00 33.47 165 ILE B N 1
ATOM 3021 C CA . ILE B 1 177 ? -45.761 101.470 19.855 1.00 33.27 165 ILE B CA 1
ATOM 3022 C C . ILE B 1 177 ? -45.901 101.368 18.339 1.00 33.04 165 ILE B C 1
ATOM 3023 O O . ILE B 1 177 ? -46.703 102.079 17.721 1.00 32.98 165 ILE B O 1
ATOM 3028 N N . LEU B 1 178 ? -45.114 100.493 17.736 1.00 32.81 166 LEU B N 1
ATOM 3029 C CA . LEU B 1 178 ? -45.174 100.333 16.289 1.00 32.73 166 LEU B CA 1
ATOM 3030 C C . LEU B 1 178 ? -46.570 99.887 15.879 1.00 32.65 166 LEU B C 1
ATOM 3031 O O . LEU B 1 178 ? -47.191 100.500 14.999 1.00 32.34 166 LEU B O 1
ATOM 3036 N N . LYS B 1 179 ? -47.044 98.826 16.539 1.00 32.59 167 LYS B N 1
ATOM 3037 C CA . LYS B 1 179 ? -48.434 98.371 16.442 1.00 32.53 167 LYS B CA 1
ATOM 3038 C C . LYS B 1 179 ? -49.401 99.557 16.484 1.00 32.61 167 LYS B C 1
ATOM 3039 O O . LYS B 1 179 ? -50.254 99.694 15.609 1.00 32.59 167 LYS B O 1
ATOM 3043 N N . LYS B 1 180 ? -49.263 100.420 17.486 1.00 32.63 168 LYS B N 1
ATOM 3044 C CA . LYS B 1 180 ? -50.176 101.553 17.611 1.00 33.06 168 LYS B CA 1
ATOM 3045 C C . LYS B 1 180 ? -50.067 102.489 16.401 1.00 33.34 168 LYS B C 1
ATOM 3046 O O . LYS B 1 180 ? -51.060 103.085 15.975 1.00 33.78 168 LYS B O 1
ATOM 3048 N N . ALA B 1 181 ? -48.872 102.617 15.839 1.00 33.32 169 ALA B N 1
ATOM 3049 C CA . ALA B 1 181 ? -48.684 103.516 14.703 1.00 33.47 169 ALA B CA 1
ATOM 3050 C C . ALA B 1 181 ? -49.333 102.979 13.432 1.00 33.25 169 ALA B C 1
ATOM 3051 O O . ALA B 1 181 ? -49.716 103.754 12.556 1.00 33.06 169 ALA B O 1
ATOM 3053 N N . HIS B 1 182 ? -49.461 101.660 13.336 1.00 33.16 170 HIS B N 1
ATOM 3054 C CA . HIS B 1 182 ? -49.968 101.043 12.117 1.00 33.23 170 HIS B CA 1
ATOM 3055 C C . HIS B 1 182 ? -51.434 100.631 12.193 1.00 33.52 170 HIS B C 1
ATOM 3056 O O . HIS B 1 182 ? -52.043 100.371 11.164 1.00 33.81 170 HIS B O 1
ATOM 3063 N N . GLU B 1 183 ? -52.007 100.593 13.395 1.00 33.92 171 GLU B N 1
ATOM 3064 C CA . GLU B 1 183 ? -53.309 99.943 13.611 1.00 33.93 171 GLU B CA 1
ATOM 3065 C C . GLU B 1 183 ? -54.505 100.492 12.805 1.00 33.88 171 GLU B C 1
ATOM 3066 O O . GLU B 1 183 ? -55.515 99.795 12.658 1.00 33.90 171 GLU B O 1
ATOM 3072 N N . ASN B 1 184 ? -54.392 101.717 12.293 1.00 33.66 172 ASN B N 1
ATOM 3073 C CA . ASN B 1 184 ? -55.379 102.268 11.363 1.00 33.69 172 ASN B CA 1
ATOM 3074 C C . ASN B 1 184 ? -54.880 102.296 9.901 1.00 33.48 172 ASN B C 1
ATOM 3075 O O . ASN B 1 184 ? -55.390 103.067 9.090 1.00 33.46 172 ASN B O 1
ATOM 3080 N N . GLY B 1 185 ? -53.901 101.452 9.563 1.00 33.27 173 GLY B N 1
ATOM 3081 C CA . GLY B 1 185 ? -53.391 101.347 8.187 1.00 32.97 173 GLY B CA 1
ATOM 3082 C C . GLY B 1 185 ? -52.540 102.541 7.859 1.00 32.99 173 GLY B C 1
ATOM 3083 O O . GLY B 1 185 ? -52.054 103.192 8.767 1.00 33.10 173 GLY B O 1
ATOM 3084 N N . GLY B 1 186 ? -52.359 102.832 6.569 1.00 33.12 174 GLY B N 1
ATOM 3085 C CA . GLY B 1 186 ? -51.540 103.979 6.112 1.00 32.80 174 GLY B CA 1
ATOM 3086 C C . GLY B 1 186 ? -50.374 103.546 5.247 1.00 32.85 174 GLY B C 1
ATOM 3087 O O . GLY B 1 186 ? -50.062 102.365 5.208 1.00 32.80 174 GLY B O 1
ATOM 3088 N N . GLU B 1 187 ? -49.727 104.492 4.552 1.00 33.02 175 GLU B N 1
ATOM 3089 C CA . GLU B 1 187 ? -48.540 104.198 3.714 1.00 32.98 175 GLU B CA 1
ATOM 3090 C C . GLU B 1 187 ? -47.414 105.242 3.878 1.00 32.97 175 GLU B C 1
ATOM 3091 O O . GLU B 1 187 ? -47.616 106.431 3.640 1.00 33.22 175 GLU B O 1
ATOM 3097 N N . TRP B 1 188 ? -46.221 104.794 4.263 1.00 32.85 176 TRP B N 1
ATOM 3098 C CA . TRP B 1 188 ? -45.066 105.682 4.411 1.00 32.65 176 TRP B CA 1
ATOM 3099 C C . TRP B 1 188 ? -43.780 105.031 3.949 1.00 32.31 176 TRP B C 1
ATOM 3100 O O . TRP B 1 188 ? -43.665 103.802 3.931 1.00 31.72 176 TRP B O 1
ATOM 3111 N N . ALA B 1 189 ? -42.810 105.876 3.604 1.00 31.81 177 ALA B N 1
ATOM 3112 C CA . ALA B 1 189 ? -41.494 105.413 3.185 1.00 31.87 177 ALA B CA 1
ATOM 3113 C C . ALA B 1 189 ? -40.770 104.614 4.284 1.00 31.64 177 ALA B C 1
ATOM 3114 O O . ALA B 1 189 ? -39.965 103.736 3.978 1.00 31.18 177 ALA B O 1
ATOM 3116 N N . ASP B 1 190 ? -41.032 104.954 5.545 1.00 31.35 178 ASP B N 1
ATOM 3117 C CA . ASP B 1 190 ? -40.420 104.264 6.664 1.00 31.19 178 ASP B CA 1
ATOM 3118 C C . ASP B 1 190 ? -41.407 104.130 7.827 1.00 31.15 178 ASP B C 1
ATOM 3119 O O . ASP B 1 190 ? -42.603 104.389 7.671 1.00 30.48 178 ASP B O 1
ATOM 3124 N N . ASP B 1 191 ? -40.896 103.715 8.979 1.00 31.13 179 ASP B N 1
ATOM 3125 C CA . ASP B 1 191 ? -41.729 103.528 10.138 1.00 31.53 179 ASP B CA 1
ATOM 3126 C C . ASP B 1 191 ? -41.560 104.600 11.217 1.00 31.98 179 ASP B C 1
ATOM 3127 O O . ASP B 1 191 ? -42.369 104.656 12.141 1.00 32.35 179 ASP B O 1
ATOM 3132 N N . THR B 1 192 ? -40.549 105.463 11.126 1.00 32.10 180 THR B N 1
ATOM 3133 C CA . THR B 1 192 ? -40.439 106.544 12.108 1.00 32.13 180 THR B CA 1
ATOM 3134 C C . THR B 1 192 ? -41.537 107.580 11.901 1.00 32.25 180 THR B C 1
ATOM 3135 O O . THR B 1 192 ? -42.060 108.118 12.861 1.00 32.65 180 THR B O 1
ATOM 3139 N N . GLU B 1 193 ? -41.885 107.858 10.655 1.00 32.43 181 GLU B N 1
ATOM 3140 C CA . GLU B 1 193 ? -42.898 108.869 10.357 1.00 32.88 181 GLU B CA 1
ATOM 3141 C C . GLU B 1 193 ? -44.277 108.583 10.949 1.00 32.95 181 GLU B C 1
ATOM 3142 O O . GLU B 1 193 ? -44.884 109.465 11.533 1.00 33.08 181 GLU B O 1
ATOM 3148 N N . PRO B 1 194 ? -44.792 107.361 10.780 1.00 33.46 182 PRO B N 1
ATOM 3149 C CA . PRO B 1 194 ? -46.097 107.083 11.378 1.00 33.81 182 PRO B CA 1
ATOM 3150 C C . PRO B 1 194 ? -46.060 107.091 12.904 1.00 34.19 182 PRO B C 1
ATOM 3151 O O . PRO B 1 194 ? -47.031 107.500 13.553 1.00 34.33 182 PRO B O 1
ATOM 3155 N N . VAL B 1 195 ? -44.939 106.634 13.454 1.00 34.39 183 VAL B N 1
ATOM 3156 C CA . VAL B 1 195 ? -44.731 106.585 14.894 1.00 34.63 183 VAL B CA 1
ATOM 3157 C C . VAL B 1 195 ? -44.659 107.998 15.464 1.00 34.83 183 VAL B C 1
ATOM 3158 O O . VAL B 1 195 ? -45.240 108.261 16.524 1.00 34.68 183 VAL B O 1
ATOM 3162 N N . GLN B 1 196 ? -43.971 108.906 14.764 1.00 34.93 184 GLN B N 1
ATOM 3163 C CA . GLN 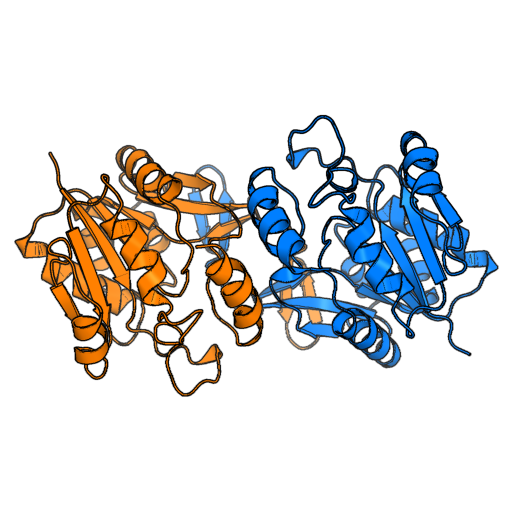B 1 196 ? -43.905 110.296 15.220 1.00 35.33 184 GLN B CA 1
ATOM 3164 C C . GLN B 1 196 ? -45.272 110.981 15.277 1.00 35.06 184 GLN B C 1
ATOM 3165 O O . GLN B 1 196 ? -45.497 111.830 16.144 1.00 34.76 184 GLN B O 1
ATOM 3171 N N . LYS B 1 197 ? -46.172 110.619 14.362 1.00 35.05 185 LYS B N 1
ATOM 3172 C CA . LYS B 1 197 ? -47.533 111.166 14.370 1.00 34.90 185 LYS B CA 1
ATOM 3173 C C . LYS B 1 197 ? -48.255 110.872 15.684 1.00 34.53 185 LYS B C 1
ATOM 3174 O O . LYS B 1 197 ? -49.113 111.641 16.099 1.00 34.73 185 LYS B O 1
ATOM 3178 N N . LEU B 1 198 ? -47.878 109.791 16.359 1.00 34.19 186 LEU B N 1
ATOM 3179 C CA . LEU B 1 198 ? -48.395 109.508 17.695 1.00 34.08 186 LEU B CA 1
ATOM 3180 C C . LEU B 1 198 ? -47.770 110.372 18.779 1.00 34.18 186 LEU B C 1
ATOM 3181 O O . LEU B 1 198 ? -48.020 110.146 19.952 1.00 34.56 186 LEU B O 1
ATOM 3186 N N . GLY B 1 199 ? -46.966 111.356 18.399 1.00 34.39 187 GLY B N 1
ATOM 3187 C CA . GLY B 1 199 ? -46.297 112.214 19.357 1.00 34.43 187 GLY B CA 1
ATOM 3188 C C . GLY B 1 199 ? -45.208 111.494 20.126 1.00 34.68 187 GLY B C 1
ATOM 3189 O O . GLY B 1 199 ? -45.045 111.733 21.313 1.00 35.41 187 GLY B O 1
ATOM 3190 N N . VAL B 1 200 ? -44.462 110.612 19.462 1.00 34.66 188 VAL B N 1
ATOM 3191 C CA . VAL B 1 200 ? -43.277 109.980 20.062 1.00 34.58 188 VAL B CA 1
ATOM 3192 C C . VAL B 1 200 ? -42.025 110.605 19.471 1.00 34.52 188 VAL B C 1
ATOM 3193 O O . VAL B 1 200 ? -41.964 110.785 18.268 1.00 34.35 188 VAL B O 1
ATOM 3197 N N . LYS B 1 201 ? -41.035 110.925 20.308 1.00 34.60 189 LYS B N 1
ATOM 3198 C CA . LYS B 1 201 ? -39.771 111.485 19.824 1.00 34.67 189 LYS B CA 1
ATOM 3199 C C . LYS B 1 201 ? -38.903 110.374 19.243 1.00 34.82 189 LYS B C 1
ATOM 3200 O O . LYS B 1 201 ? -38.883 109.253 19.750 1.00 34.90 189 LYS B O 1
ATOM 3202 N N . ILE B 1 202 ? -38.193 110.705 18.170 1.00 34.80 190 ILE B N 1
ATOM 3203 C CA . ILE B 1 202 ? -37.428 109.739 17.404 1.00 34.59 190 ILE B CA 1
ATOM 3204 C C . ILE B 1 202 ? -35.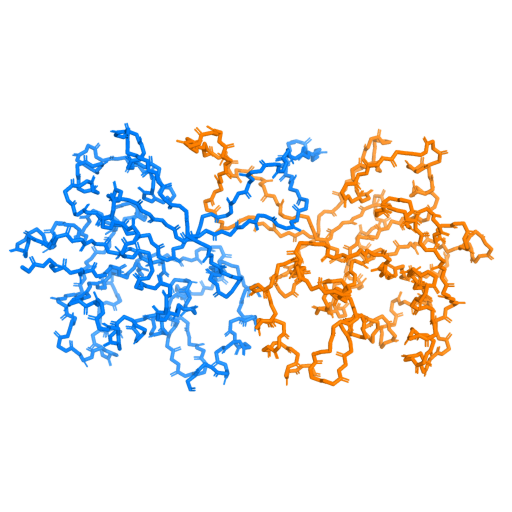937 109.956 17.668 1.00 34.45 190 ILE B C 1
ATOM 3205 O O . ILE B 1 202 ? -35.406 111.015 17.377 1.00 34.57 190 ILE B O 1
ATOM 3210 N N . ALA B 1 203 ? -35.266 108.960 18.232 1.00 34.44 191 ALA B N 1
ATOM 3211 C CA . ALA B 1 203 ? -33.828 109.050 18.470 1.00 34.39 191 ALA B CA 1
ATOM 3212 C C . ALA B 1 203 ? -33.043 108.790 17.174 1.00 34.44 191 ALA B C 1
ATOM 3213 O O . ALA B 1 203 ? -33.188 107.756 16.517 1.00 34.37 191 ALA B O 1
ATOM 3215 N N . LEU B 1 204 ? -32.220 109.744 16.781 1.00 34.57 192 LEU B N 1
ATOM 3216 C CA . LEU B 1 204 ? -31.406 109.543 15.596 1.00 34.62 192 LEU B CA 1
ATOM 3217 C C . LEU B 1 204 ? -30.136 108.871 16.068 1.00 34.85 192 LEU B C 1
ATOM 3218 O O . LEU B 1 204 ? -29.575 109.248 17.101 1.00 35.13 192 LEU B O 1
ATOM 3223 N N . VAL B 1 205 ? -29.709 107.845 15.345 1.00 34.56 193 VAL B N 1
ATOM 3224 C CA . VAL B 1 205 ? -28.490 107.172 15.688 1.00 34.56 193 VAL B CA 1
ATOM 3225 C C . VAL B 1 205 ? -27.553 107.316 14.512 1.00 34.79 193 VAL B C 1
ATOM 3226 O O . VAL B 1 205 ? -27.938 107.090 13.366 1.00 34.56 193 VAL B O 1
ATOM 3230 N N . GLU B 1 206 ? -26.322 107.711 14.806 1.00 35.22 194 GLU B N 1
ATOM 3231 C CA . GLU B 1 206 ? -25.330 107.976 13.777 1.00 35.82 194 GLU B CA 1
ATOM 3232 C C . GLU B 1 206 ? -24.882 106.655 13.145 1.00 35.73 194 GLU B C 1
ATOM 3233 O O . GLU B 1 206 ? -24.396 105.744 13.842 1.00 35.40 194 GLU B O 1
ATOM 3239 N N . GLY B 1 207 ? -25.067 106.553 11.830 1.00 35.28 195 GLY B N 1
ATOM 3240 C CA . GLY B 1 207 ? -24.613 105.392 11.086 1.00 35.25 195 GLY B CA 1
ATOM 3241 C C . GLY B 1 207 ? -23.455 105.779 10.201 1.00 34.98 195 GLY B C 1
ATOM 3242 O O . GLY B 1 207 ? -22.722 106.705 10.508 1.00 35.04 195 GLY B O 1
ATOM 3243 N N . ASP B 1 208 ? -23.300 105.072 9.092 1.00 34.81 196 ASP B N 1
ATOM 3244 C CA . ASP B 1 208 ? -22.209 105.333 8.166 1.00 34.82 196 ASP B CA 1
ATOM 3245 C C . ASP B 1 208 ? -22.596 104.916 6.739 1.00 34.54 196 ASP B C 1
ATOM 3246 O O . ASP B 1 208 ? -23.579 104.193 6.554 1.00 34.63 196 ASP B O 1
ATOM 3251 N N . PRO B 1 209 ? -21.833 105.366 5.729 1.00 34.25 197 PRO B N 1
ATOM 3252 C CA . PRO B 1 209 ? -22.235 105.185 4.338 1.00 34.08 197 PRO B CA 1
ATOM 3253 C C . PRO B 1 209 ? -22.352 103.747 3.880 1.00 33.93 197 PRO B C 1
ATOM 3254 O O . PRO B 1 209 ? -22.977 103.517 2.844 1.00 33.86 197 PRO B O 1
ATOM 3258 N N . LEU B 1 210 ? -21.749 102.799 4.607 1.00 33.82 198 LEU B N 1
ATOM 3259 C CA . LEU B 1 210 ? -21.954 101.365 4.335 1.00 33.95 198 LEU B CA 1
ATOM 3260 C C . LEU B 1 210 ? -23.422 100.923 4.434 1.00 33.94 198 LEU B C 1
ATOM 3261 O O . LEU B 1 210 ? -23.783 99.834 3.966 1.00 33.50 198 LEU B O 1
ATOM 3266 N N . CYS B 1 211 ? -24.254 101.761 5.046 1.00 34.13 199 CYS B N 1
ATOM 3267 C CA . CYS B 1 211 ? -25.689 101.468 5.203 1.00 34.83 199 CYS B CA 1
ATOM 3268 C C . CYS B 1 211 ? -26.564 101.845 4.032 1.00 33.67 199 CYS B C 1
ATOM 3269 O O . CYS B 1 211 ? -27.785 101.797 4.145 1.00 33.56 199 CYS B O 1
ATOM 3272 N N . PHE B 1 212 ? -25.948 102.222 2.921 1.00 32.80 200 PHE B N 1
ATOM 3273 C CA . PHE B 1 212 ? -26.694 102.612 1.757 1.00 32.58 200 PHE B CA 1
ATOM 3274 C C . PHE B 1 212 ? -27.562 101.447 1.271 1.00 32.70 200 PHE B C 1
ATOM 3275 O O . PHE B 1 212 ? -27.318 100.275 1.596 1.00 32.32 200 PHE B O 1
ATOM 3283 N N . LYS B 1 213 ? -28.575 101.811 0.495 1.00 32.59 201 LYS B N 1
ATOM 3284 C CA . LYS B 1 213 ? -29.570 100.903 -0.008 1.00 32.77 201 LYS B CA 1
ATOM 3285 C C . LYS B 1 213 ? -29.322 100.747 -1.480 1.00 32.80 201 LYS B C 1
ATOM 3286 O O . LYS B 1 213 ? -29.306 101.726 -2.213 1.00 33.48 201 LYS B O 1
ATOM 3292 N N . VAL B 1 214 ? -29.113 99.512 -1.904 1.00 32.88 202 VAL B N 1
ATOM 3293 C CA . VAL B 1 214 ? -29.035 99.172 -3.303 1.00 32.73 202 VAL B CA 1
ATOM 3294 C C . VAL B 1 214 ? -30.390 99.466 -3.933 1.00 33.24 202 VAL B C 1
ATOM 3295 O O . VAL B 1 214 ? -31.346 98.680 -3.796 1.00 33.43 202 VAL B O 1
ATOM 3299 N N . THR B 1 215 ? -30.462 100.614 -4.606 1.00 33.46 203 THR B N 1
ATOM 3300 C CA . THR B 1 215 ? -31.699 101.106 -5.220 1.00 33.66 203 THR B CA 1
ATOM 3301 C C . THR B 1 215 ? -31.638 101.162 -6.767 1.00 33.87 203 THR B C 1
ATOM 3302 O O . THR B 1 215 ? -32.623 100.869 -7.442 1.00 34.00 203 THR B O 1
ATOM 3306 N N . PHE B 1 216 ? -30.488 101.538 -7.327 1.00 34.11 204 PHE B N 1
ATOM 3307 C CA . PHE B 1 216 ? -30.329 101.648 -8.784 1.00 33.99 204 PHE B CA 1
ATOM 3308 C C . PHE B 1 216 ? -29.228 100.724 -9.294 1.00 34.21 204 PHE B C 1
ATOM 3309 O O . PHE B 1 216 ? -28.377 100.278 -8.532 1.00 34.07 204 PHE B O 1
ATOM 3317 N N . LYS B 1 217 ? -29.251 100.457 -10.595 1.00 34.51 205 LYS B N 1
ATOM 3318 C CA . LYS B 1 217 ? -28.250 99.612 -11.237 1.00 34.85 205 LYS B CA 1
ATOM 3319 C C . LYS B 1 217 ? -26.824 100.047 -10.881 1.00 34.93 205 LYS B C 1
ATOM 3320 O O . LYS B 1 217 ? -25.950 99.215 -10.638 1.00 34.87 205 LYS B O 1
ATOM 3324 N N . GLU B 1 218 ? -26.612 101.358 -10.821 1.00 35.07 206 GLU B N 1
ATOM 3325 C CA . GLU B 1 218 ? -25.295 101.940 -10.567 1.00 35.31 206 GLU B CA 1
ATOM 3326 C C . GLU B 1 218 ? -24.775 101.606 -9.160 1.00 35.03 206 GLU B C 1
ATOM 3327 O O . GLU B 1 218 ? -23.604 101.807 -8.862 1.00 34.91 206 GLU B O 1
ATOM 3331 N N . ASP B 1 219 ? -25.653 101.105 -8.298 1.00 34.95 207 ASP B N 1
ATOM 3332 C CA . ASP B 1 219 ? -25.284 100.749 -6.936 1.00 35.01 207 ASP B CA 1
ATOM 3333 C C . ASP B 1 219 ? -24.544 99.430 -6.825 1.00 34.80 207 ASP B C 1
ATOM 3334 O O . ASP B 1 219 ? -23.864 99.197 -5.825 1.00 35.39 207 ASP B O 1
ATOM 3339 N N . LEU B 1 220 ? -24.651 98.575 -7.832 1.00 34.36 208 LEU B N 1
ATOM 3340 C CA . LEU B 1 220 ? -24.178 97.207 -7.702 1.00 34.42 208 LEU B CA 1
ATOM 3341 C C . LEU B 1 220 ? -22.665 97.068 -7.582 1.00 34.24 208 LEU B C 1
ATOM 3342 O O . LEU B 1 220 ? -22.159 96.254 -6.803 1.00 34.04 208 LEU B O 1
ATOM 3347 N N . GLU B 1 221 ? -21.941 97.866 -8.344 1.00 34.05 209 GLU B N 1
ATOM 3348 C CA . GLU B 1 221 ? -20.506 97.820 -8.290 1.00 34.07 209 GLU B CA 1
ATOM 3349 C C . GLU B 1 221 ? -20.013 97.995 -6.860 1.00 33.78 209 GLU B C 1
ATOM 3350 O O . GLU B 1 221 ? -19.190 97.217 -6.380 1.00 33.49 209 GLU B O 1
ATOM 3356 N N . LEU B 1 222 ? -20.529 99.014 -6.180 1.00 33.44 210 LEU B N 1
ATOM 3357 C CA . LEU B 1 222 ? -20.119 99.290 -4.811 1.00 33.28 210 LEU B CA 1
ATOM 3358 C C . LEU B 1 222 ? -20.534 98.173 -3.849 1.00 33.62 210 LEU B C 1
ATOM 3359 O O . LEU B 1 222 ? -19.799 97.839 -2.930 1.00 34.21 210 LEU B O 1
ATOM 3364 N N . ALA B 1 223 ? -21.699 97.583 -4.061 1.00 33.78 211 ALA B N 1
ATOM 3365 C CA . ALA B 1 223 ? -22.081 96.394 -3.317 1.00 33.87 211 ALA B CA 1
ATOM 3366 C C . ALA B 1 223 ? -21.066 95.258 -3.502 1.00 34.07 211 ALA B C 1
ATOM 3367 O O . ALA B 1 223 ? -20.725 94.562 -2.544 1.00 34.45 211 ALA B O 1
ATOM 3369 N N . ARG B 1 224 ? -20.587 95.070 -4.730 1.00 33.82 212 ARG B N 1
ATOM 3370 C CA . ARG B 1 224 ? -19.616 94.012 -5.020 1.00 33.78 212 ARG B CA 1
ATOM 3371 C C . ARG B 1 224 ? -18.279 94.254 -4.337 1.00 33.03 212 ARG B C 1
ATOM 3372 O O . ARG B 1 224 ? -17.602 93.312 -3.924 1.00 33.01 212 ARG B O 1
ATOM 3380 N N . ILE B 1 225 ? -17.895 95.523 -4.242 1.00 32.45 213 ILE B N 1
ATOM 3381 C CA . ILE B 1 225 ? -16.606 95.901 -3.660 1.00 31.78 213 ILE B CA 1
ATOM 3382 C C . ILE B 1 225 ? -16.605 95.604 -2.171 1.00 31.60 213 ILE B C 1
ATOM 3383 O O . ILE B 1 225 ? -15.656 95.034 -1.636 1.00 31.08 213 ILE B O 1
ATOM 3388 N N . ILE B 1 226 ? -17.693 95.986 -1.521 1.00 31.54 214 ILE B N 1
ATOM 3389 C CA . ILE B 1 226 ? -17.845 95.766 -0.095 1.00 31.84 214 ILE B CA 1
ATOM 3390 C C . ILE B 1 226 ? -18.049 94.279 0.231 1.00 31.94 214 ILE B C 1
ATOM 3391 O O . ILE B 1 226 ? -17.491 93.775 1.198 1.00 31.61 214 ILE B O 1
ATOM 3396 N N . ALA B 1 227 ? -18.845 93.590 -0.580 1.00 32.59 215 ALA B N 1
ATOM 3397 C CA . ALA B 1 227 ? -19.057 92.151 -0.426 1.00 33.10 215 ALA B CA 1
ATOM 3398 C C . ALA B 1 227 ? -17.748 91.365 -0.402 1.00 33.54 215 ALA B C 1
ATOM 3399 O O . ALA B 1 227 ? -17.593 90.468 0.410 1.00 33.01 215 ALA B O 1
ATOM 3401 N N . ARG B 1 228 ? -16.805 91.725 -1.268 1.00 34.56 216 ARG B N 1
ATOM 3402 C CA . ARG B 1 228 ? -15.493 91.065 -1.302 1.00 35.85 216 ARG B CA 1
ATOM 3403 C C . ARG B 1 228 ? -14.756 91.076 0.031 1.00 36.05 216 ARG B C 1
ATOM 3404 O O . ARG B 1 228 ? -13.821 90.311 0.223 1.00 36.10 216 ARG B O 1
ATOM 3412 N N . GLU B 1 229 ? -15.192 91.937 0.943 1.00 36.91 217 GLU B N 1
ATOM 3413 C CA . GLU B 1 229 ? -14.523 92.155 2.220 1.00 37.42 217 GLU B CA 1
ATOM 3414 C C . GLU B 1 229 ? -15.222 91.486 3.395 1.00 37.67 217 GLU B C 1
ATOM 3415 O O . GLU B 1 229 ? -14.586 91.195 4.399 1.00 37.76 217 GLU B O 1
ATOM 3421 N N . TRP B 1 230 ? -16.525 91.271 3.282 1.00 38.00 218 TRP B N 1
ATOM 3422 C CA . TRP B 1 230 ? -17.283 90.510 4.276 1.00 38.65 218 TRP B CA 1
ATOM 3423 C C . TRP B 1 230 ? -16.612 89.170 4.627 1.00 38.77 218 TRP B C 1
ATOM 3424 O O . TRP B 1 230 ? -16.653 88.716 5.774 1.00 38.79 218 TRP B O 1
#

Nearest PDB structures (foldseek):
  1vpa-assembly1_B  TM=1.005E+00  e=3.169E-48  Thermotoga maritima
  4kt7-assembly1_B  TM=8.661E-01  e=1.638E-18  Anaerococcus prevotii DSM 20548
  4kt7-assembly1_A  TM=8.630E-01  e=3.675E-18  Anaerococcus prevotii DSM 20548
  2yc3-assembly1_A-2  TM=8.551E-01  e=7.695E-16  Arabidopsis thaliana
  5mro-assembly1_A  TM=8.525E-01  e=8.714E-16  Arabidopsis thaliana

Radius of gyration: 23.34 Å; Cα contacts (8 Å, |Δi|>4): 937; chains: 2; bounding box: 62×62×60 Å

Organism: Thermotoga maritima (strain ATCC 43589 / DSM 3109 / JCM 10099 / NBRC 100826 / MSB8) (NCBI:txid243274)

Foldseek 3Di:
DAAEEEEEEAADQLVQAPDPGRQQQDDFPRDGLLVQVVVLLLVAPNHQAYEYEYAPVCVVVVVVVDDGPRYPYHWYADPAPLRRVVRVLVVCVVVQHFKYWYAYSLLRNDHNVQVVVQAVVCVVFFKEFEKEQDDDFDWDDDPHDIDGDDRPPDIGTFDGIMGGSVLQCVLCVPHDHDPDRVVSSCVVVGDYHYDYDDPSRDGQRYNVSVVVVNVCVVVRD/DAAEEEEEEAADCLVQQVDNHHQQQDAFPNGGLLLQVVVQLVVAPNHQAYEYEYAPVCQVVVVVSDDDPRYPYYWYADHAPLRRVVRVLVVCVVVQGFKYWYAYSLQRNDHNCCVVVQAVVCVPQQWEFEKEQDDDFDWDDDPPDIDTDDRPPDIDTFDRIMGGSVLLCVLDVVHDHDPDSVVSSCVVVTDYHYHYDDPSRDGPNYNVCVVVVNVVVVVD

Solvent-accessible surface area: 18376 Å² total; per-residue (Å²): 190,113,37,9,0,0,0,0,16,3,7,43,82,15,143,134,1,81,76,157,55,17,23,4,6,35,92,7,96,62,44,17,0,0,37,10,0,8,28,10,0,29,123,2,174,30,2,60,0,0,0,0,0,0,79,94,114,48,52,140,42,0,105,81,88,17,172,74,169,39,29,54,16,38,14,85,16,21,128,50,60,2,59,4,0,49,32,0,6,91,44,0,96,148,78,85,4,32,31,0,0,0,2,16,3,7,7,0,2,4,38,115,128,11,0,48,63,0,2,129,72,0,95,102,55,8,0,0,0,0,2,18,110,18,22,3,14,5,0,62,56,60,110,99,66,11,72,45,13,94,106,184,22,4,43,25,4,1,5,0,0,0,0,21,5,110,41,0,59,64,11,7,122,143,26,35,89,51,39,7,0,0,50,2,0,49,158,81,73,27,78,18,8,50,11,83,3,7,16,6,4,11,35,0,1,25,100,82,9,12,74,2,0,109,17,3,5,126,66,62,180,220,130,60,10,0,0,0,0,15,2,8,44,82,16,134,134,1,98,78,149,55,13,21,6,4,29,85,2,92,70,64,28,0,0,36,4,0,5,32,12,0,30,159,4,112,26,4,78,1,0,0,0,0,0,63,131,116,53,16,119,39,0,90,136,73,44,174,77,162,30,22,55,15,36,16,85,17,27,135,49,58,3,62,6,0,48,25,0,9,109,45,0,103,153,65,86,4,32,43,0,0,0,2,16,3,8,8,0,0,3,33,113,66,19,0,55,40,0,15,73,117,0,61,95,52,7,0,0,0,0,1,19,86,16,22,4,15,5,0,57,56,64,102,95,56,18,93,40,8,92,112,188,29,6,37,22,7,0,4,0,0,0,0,21,20,73,42,0,42,44,13,4,134,143,29,32,97,61,42,6,0,1,46,3,0,29,125,89,71,27,62,17,10,36,10,104,2,9,17,2,3,12,34,0,0,28,80,72,9,13,80,3,0,97,17,0,7,119,72,128